Protein 2D3O (pdb70)

Structure (mmCIF, N/CA/C/O backbone):
data_2D3O
#
_entry.id   2D3O
#
_cell.length_a   169.500
_cell.length_b   410.500
_cell.length_c   695.200
_cell.angle_alpha   90.00
_cell.angle_beta   90.00
_cell.angle_gamma   90.00
#
_symmetry.space_group_name_H-M   'I 2 2 2'
#
loop_
_entity.id
_entity.type
_entity.pdbx_description
1 polymer '23S RIBOSOMAL RNA'
2 polymer '50S RIBOSOMAL PROTEIN L23'
3 polymer '50S RIBOSOMAL PROTEIN L24'
4 polymer '50S RIBOSOMAL PROTEIN L29'
5 polymer 'Trigger Factor'
#
loop_
_atom_site.group_PDB
_atom_site.id
_atom_site.type_symbol
_atom_site.label_atom_id
_atom_site.label_alt_id
_atom_site.label_comp_id
_atom_site.label_asym_id
_atom_site.label_entity_id
_atom_site.label_seq_id
_atom_site.pdbx_PDB_ins_code
_atom_site.Cartn_x
_atom_site.Cartn_y
_atom_site.Cartn_z
_atom_site.occupancy
_atom_site.B_iso_or_equiv
_atom_site.auth_seq_id
_atom_site.auth_comp_id
_atom_site.auth_asym_id
_atom_site.auth_atom_id
_atom_site.pdbx_PDB_model_num
ATOM 60133 N N . SER B 2 2 ? -9.968 176.401 146.891 1.00 59.70 2 SER R N 1
ATOM 60134 C CA . SER B 2 2 ? -9.847 177.526 147.861 1.00 59.70 2 SER R CA 1
ATOM 60135 C C . SER B 2 2 ? -10.172 177.061 149.276 1.00 59.70 2 SER R C 1
ATOM 60136 O O . SER B 2 2 ? -9.394 177.279 150.205 1.00 59.70 2 SER R O 1
ATOM 60139 N N . HIS B 2 3 ? -11.325 176.419 149.433 1.00 67.61 3 HIS R N 1
ATOM 60140 C CA . HIS B 2 3 ? -11.755 175.921 150.734 1.00 67.61 3 HIS R CA 1
ATOM 60141 C C . HIS B 2 3 ? -12.171 174.458 150.645 1.00 67.61 3 HIS R C 1
ATOM 60142 O O . HIS B 2 3 ? -11.847 173.656 151.521 1.00 67.61 3 HIS R O 1
ATOM 60149 N N . TYR B 2 4 ? -12.892 174.116 149.582 1.00 39.23 4 TYR R N 1
ATOM 60150 C CA . TYR B 2 4 ? -13.354 172.748 149.376 1.00 39.23 4 TYR R CA 1
ATOM 60151 C C . TYR B 2 4 ? -12.448 172.009 148.398 1.00 39.23 4 TYR R C 1
ATOM 60152 O O . TYR B 2 4 ? -12.578 170.799 148.211 1.00 39.23 4 TYR R O 1
ATOM 60161 N N . ASP B 2 5 ? -11.530 172.743 147.778 1.00 68.74 5 ASP R N 1
ATOM 60162 C CA . ASP B 2 5 ? -10.601 172.160 146.817 1.00 68.74 5 ASP R CA 1
ATOM 60163 C C . ASP B 2 5 ? -9.497 171.381 147.523 1.00 68.74 5 ASP R C 1
ATOM 60164 O O . ASP B 2 5 ? -9.485 171.277 148.749 1.00 68.74 5 ASP R O 1
ATOM 60169 N N . ILE B 2 6 ? -8.572 170.837 146.738 1.00 52.98 6 ILE R N 1
ATOM 60170 C CA . ILE B 2 6 ? -7.457 170.065 147.275 1.00 52.98 6 ILE R CA 1
ATOM 60171 C C . ILE B 2 6 ? -7.956 168.875 148.091 1.00 52.98 6 ILE R C 1
ATOM 60172 O O . ILE B 2 6 ? -8.134 168.972 149.305 1.00 52.98 6 ILE R O 1
ATOM 60177 N N . LEU B 2 7 ? -8.179 167.754 147.413 1.00 52.77 7 LEU R N 1
ATOM 60178 C CA . LEU B 2 7 ? -8.657 166.541 148.066 1.00 52.77 7 LEU R CA 1
ATOM 60179 C C . LEU B 2 7 ? -8.195 165.290 147.326 1.00 52.77 7 LEU R C 1
ATOM 60180 O O . LEU B 2 7 ? -7.515 165.379 146.303 1.00 52.77 7 LEU R O 1
ATOM 60185 N N . GLN B 2 8 ? -8.569 164.125 147.847 1.00 56.55 8 GLN R N 1
ATOM 60186 C CA . GLN B 2 8 ? -8.191 162.889 147.232 1.00 56.55 8 GLN R CA 1
ATOM 60187 C C . GLN B 2 8 ? -8.955 161.679 147.756 1.00 56.55 8 GLN R C 1
ATOM 60188 O O . GLN B 2 8 ? -9.732 161.054 147.032 1.00 56.55 8 GLN R O 1
ATOM 60194 N N . ALA B 2 9 ? -8.758 161.332 149.024 1.00 59.66 9 ALA R N 1
ATOM 60195 C CA . ALA B 2 9 ? -9.411 160.137 149.558 1.00 59.66 9 ALA R CA 1
ATOM 60196 C C . ALA B 2 9 ? -9.225 160.071 151.073 1.00 59.66 9 ALA R C 1
ATOM 60197 O O . ALA B 2 9 ? -8.211 160.540 151.588 1.00 59.66 9 ALA R O 1
ATOM 60199 N N . PRO B 2 10 ? -10.175 159.500 151.776 1.00 52.61 10 PRO R N 1
ATOM 60200 C CA . PRO B 2 10 ? -10.112 159.397 153.239 1.00 52.61 10 PRO R CA 1
ATOM 60201 C C . PRO B 2 10 ? -9.074 158.398 153.745 1.00 52.61 10 PRO R C 1
ATOM 60202 O O . PRO B 2 10 ? -8.335 157.804 152.960 1.00 52.61 10 PRO R O 1
ATOM 60206 N N . VAL B 2 11 ? -9.029 158.219 155.061 1.00 33.43 11 VAL R N 1
ATOM 60207 C CA . VAL B 2 11 ? -8.088 157.295 155.683 1.00 33.43 11 VAL R CA 1
ATOM 60208 C C . VAL B 2 11 ? -8.817 156.321 156.636 1.00 33.43 11 VAL R C 1
ATOM 60209 O O . VAL B 2 11 ? -9.761 156.671 157.353 1.00 33.43 11 VAL R O 1
ATOM 60213 N N . ILE B 2 12 ? -8.321 155.103 156.608 1.00 55.14 12 ILE R N 1
ATOM 60214 C CA . ILE B 2 12 ? -8.835 154.008 157.423 1.00 55.14 12 ILE R CA 1
ATOM 60215 C C . ILE B 2 12 ? -7.735 152.994 157.549 1.00 55.14 12 ILE R C 1
ATOM 60216 O O . ILE B 2 12 ? -7.504 152.164 156.670 1.00 55.14 12 ILE R O 1
ATOM 60221 N N . SER B 2 13 ? -7.062 153.094 158.673 1.00 49.10 13 SER R N 1
ATOM 60222 C CA . SER B 2 13 ? -6.066 152.157 159.030 1.00 49.10 13 SER R CA 1
ATOM 60223 C C . SER B 2 13 ? -6.514 151.690 160.376 1.00 49.10 13 SER R C 1
ATOM 60224 O O . SER B 2 13 ? -7.700 151.507 160.627 1.00 49.10 13 SER R O 1
ATOM 60227 N N 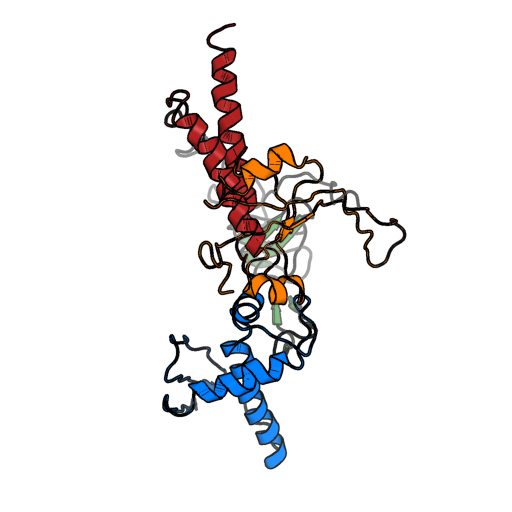. GLU B 2 14 ? -5.563 151.488 161.233 1.00 48.16 14 GLU R N 1
ATOM 60228 C CA . GLU B 2 14 ? -5.822 151.147 162.623 1.00 48.16 14 GLU R CA 1
ATOM 60229 C C . GLU B 2 14 ? -5.067 152.186 163.443 1.00 48.16 14 GLU R C 1
ATOM 60230 O O . GLU B 2 14 ? -5.489 152.576 164.537 1.00 48.16 14 GLU R O 1
ATOM 60236 N N . LYS B 2 15 ? -3.938 152.629 162.907 1.00 58.95 15 LYS R N 1
ATOM 60237 C CA . LYS B 2 15 ? -3.117 153.623 163.624 1.00 58.95 15 LYS R CA 1
ATOM 60238 C C . LYS B 2 15 ? -3.702 155.019 163.439 1.00 58.95 15 LYS R C 1
ATOM 60239 O O . LYS B 2 15 ? -3.661 155.845 164.351 1.00 58.95 15 LYS R O 1
ATOM 60245 N N . ALA B 2 16 ? -4.245 155.276 162.254 1.00 40.09 16 ALA R N 1
ATOM 60246 C CA . ALA B 2 16 ? -4.839 156.571 161.948 1.00 40.09 16 ALA R CA 1
ATOM 60247 C C . ALA B 2 16 ? -6.141 156.758 162.719 1.00 40.09 16 ALA R C 1
ATOM 60248 O O . ALA B 2 16 ? -6.721 157.844 162.725 1.00 40.09 16 ALA R O 1
ATOM 60250 N N . TYR B 2 17 ? -6.594 155.691 163.369 1.00 53.70 17 TYR R N 1
ATOM 60251 C CA . TYR B 2 17 ? -7.826 155.729 164.146 1.00 53.70 17 TYR R CA 1
ATOM 60252 C C . TYR B 2 17 ? -7.520 155.806 165.638 1.00 53.70 17 TYR R C 1
ATOM 60253 O O . TYR B 2 17 ? -8.142 156.577 166.370 1.00 53.70 17 TYR R O 1
ATOM 60262 N N . SER B 2 18 ? -6.559 155.002 166.081 1.00 56.99 18 SER R N 1
ATOM 60263 C CA . SER B 2 18 ? -6.166 154.974 167.484 1.00 56.99 18 SER R CA 1
ATOM 60264 C C . SER B 2 18 ? -5.663 156.340 167.939 1.00 56.99 18 SER R C 1
ATOM 60265 O O . SER B 2 18 ? -5.691 156.658 169.128 1.00 56.99 18 SER R O 1
ATOM 60268 N N . ALA B 2 19 ? -5.203 157.142 166.984 1.00 59.79 19 ALA R N 1
ATOM 60269 C CA . ALA B 2 19 ? -4.694 158.475 167.283 1.00 59.79 19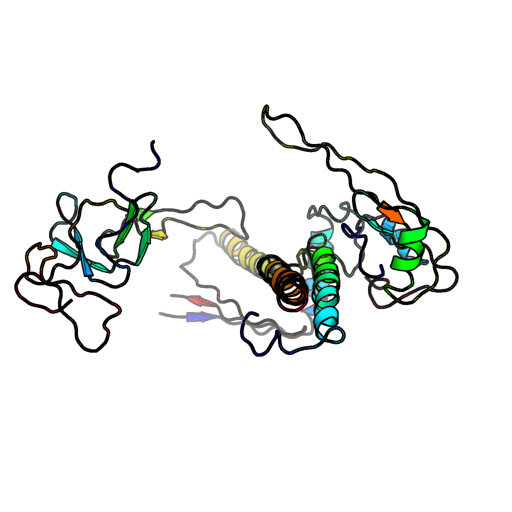 ALA R CA 1
ATOM 60270 C C . ALA B 2 19 ? -5.775 159.525 167.053 1.00 59.79 19 ALA R C 1
ATOM 60271 O O . ALA B 2 19 ? -5.668 160.654 167.531 1.00 59.79 19 ALA R O 1
ATOM 60273 N N . MET B 2 20 ? -6.815 159.145 166.319 1.00 41.00 20 MET R N 1
ATOM 60274 C CA . MET B 2 20 ? -7.918 160.051 166.026 1.00 41.00 20 MET R CA 1
ATOM 60275 C C . MET B 2 20 ? -8.792 160.242 167.262 1.00 41.00 20 MET R C 1
ATOM 60276 O O . MET B 2 20 ? -9.627 161.146 167.312 1.00 41.00 20 MET R O 1
ATOM 60281 N N . GLU B 2 21 ? -8.590 159.387 168.260 1.00 48.40 21 GLU R N 1
ATOM 60282 C CA . GLU B 2 21 ? -9.358 159.454 169.498 1.00 48.40 21 GLU R CA 1
ATOM 60283 C C . GLU B 2 21 ? -8.964 160.662 170.342 1.00 48.40 21 GLU R C 1
ATOM 60284 O O . GLU B 2 21 ? -9.723 161.098 171.208 1.00 48.40 21 GLU R O 1
ATOM 60290 N N . ARG B 2 22 ? -7.775 161.199 170.088 1.00 54.26 22 ARG R N 1
ATOM 60291 C CA . ARG B 2 22 ? -7.288 162.355 170.831 1.00 54.26 22 ARG R CA 1
ATOM 60292 C C . ARG B 2 22 ? -7.364 163.629 169.997 1.00 54.26 22 ARG R C 1
ATOM 60293 O O . ARG B 2 22 ? -7.249 164.735 170.526 1.00 54.26 22 ARG R O 1
ATOM 60301 N N . GLY B 2 23 ? -7.558 163.468 168.692 1.00 43.01 23 GLY R N 1
ATOM 60302 C CA . GLY B 2 23 ? -7.648 164.618 167.811 1.00 43.01 23 GLY R CA 1
ATOM 60303 C C . GLY B 2 23 ? -6.561 164.643 166.755 1.00 43.01 23 GLY R C 1
ATOM 60304 O O . GLY B 2 23 ? -5.811 165.614 166.649 1.00 43.01 23 GLY R O 1
ATOM 60305 N N . VAL B 2 24 ? -6.475 163.574 165.970 1.00 29.19 24 VAL R N 1
ATOM 60306 C CA . VAL B 2 24 ? -5.473 163.477 164.915 1.00 29.19 24 VAL R CA 1
ATOM 60307 C C . VAL B 2 24 ? -6.113 163.023 163.607 1.00 29.19 24 VAL R C 1
ATOM 60308 O O . VAL B 2 24 ? -6.219 161.826 163.339 1.00 29.19 24 VAL R O 1
ATOM 60312 N N . TYR B 2 25 ? -6.538 163.987 162.795 1.00 44.36 25 TYR R N 1
ATOM 60313 C CA . TYR B 2 25 ? -7.168 163.686 161.516 1.00 44.36 25 TYR R CA 1
ATOM 60314 C C . TYR B 2 25 ? -6.136 163.593 160.398 1.00 44.36 25 TYR R C 1
ATOM 60315 O O . TYR B 2 25 ? -4.994 164.025 160.556 1.00 44.36 25 TYR R O 1
ATOM 60324 N N . SER B 2 26 ? -6.548 163.027 159.268 1.00 38.40 26 SER R N 1
ATOM 60325 C CA . SER B 2 26 ? -5.663 162.877 158.119 1.00 38.40 26 SER R CA 1
ATOM 60326 C C . SER B 2 26 ? -6.464 162.659 156.839 1.00 38.40 26 SER R C 1
ATOM 60327 O O . SER B 2 26 ? -7.140 161.642 156.683 1.00 38.40 26 SER R O 1
ATOM 60330 N N . PHE B 2 27 ? -6.388 163.624 155.929 1.00 50.81 27 PHE R N 1
ATOM 60331 C CA . PHE B 2 27 ? -7.099 163.544 154.658 1.00 50.81 27 PHE R CA 1
ATOM 60332 C C . PHE B 2 27 ? -6.144 163.754 153.487 1.00 50.81 27 PHE R C 1
ATOM 60333 O O . PHE B 2 27 ? -5.428 164.754 153.431 1.00 50.81 27 PHE R O 1
ATOM 60341 N N . TRP B 2 28 ? -6.138 162.805 152.557 1.00 26.55 28 TRP R N 1
ATOM 60342 C CA . TRP B 2 28 ? -5.275 162.881 151.384 1.00 26.55 28 TRP R CA 1
ATOM 60343 C C . TRP B 2 28 ? -5.626 164.103 150.541 1.00 26.55 28 TRP R C 1
ATOM 60344 O O . TRP B 2 28 ? -6.692 164.695 150.707 1.00 26.55 28 TRP R O 1
ATOM 60355 N N . VAL B 2 29 ? -4.725 164.477 149.637 1.00 22.24 29 VAL R N 1
ATOM 60356 C CA . VAL B 2 29 ? -4.949 165.630 148.772 1.00 22.24 29 VAL R CA 1
ATOM 60357 C C . VAL B 2 29 ? -4.529 165.355 147.331 1.00 22.24 29 VAL R C 1
ATOM 60358 O O . VAL B 2 29 ? -4.015 164.282 147.016 1.00 22.24 29 VAL R O 1
ATOM 60362 N N . SER B 2 30 ? -4.753 166.334 146.461 1.00 39.15 30 SER R N 1
ATOM 60363 C CA . SER B 2 30 ? -4.411 166.208 145.049 1.00 39.15 30 SER R CA 1
ATOM 60364 C C . SER B 2 30 ? -2.912 166.006 144.838 1.00 39.15 30 SER R C 1
ATOM 60365 O O . SER B 2 30 ? -2.099 166.396 145.676 1.00 39.15 30 SER R O 1
ATOM 60368 N N . PRO B 2 31 ? -2.532 165.386 143.709 1.00 64.86 31 PRO R N 1
ATOM 60369 C CA . PRO B 2 31 ? -1.132 165.120 143.362 1.00 64.86 31 PRO R CA 1
ATOM 60370 C C . PRO B 2 31 ? -0.263 166.376 143.371 1.00 64.86 31 PRO R C 1
ATOM 60371 O O . PRO B 2 31 ? 0.964 166.292 143.325 1.00 64.86 31 PRO R O 1
ATOM 60375 N N . LYS B 2 32 ? -0.908 167.538 143.427 1.00 46.66 32 LYS R N 1
ATOM 60376 C CA . LYS B 2 32 ? -0.197 168.811 143.444 1.00 46.66 32 LYS R CA 1
ATOM 60377 C C . LYS B 2 32 ? -0.828 169.772 144.446 1.00 46.66 32 LYS R C 1
ATOM 60378 O O . LYS B 2 32 ? -1.969 170.202 144.272 1.00 46.66 32 LYS R O 1
ATOM 60384 N N . ALA B 2 33 ? -0.080 170.106 145.493 1.00 37.59 33 ALA R N 1
ATOM 60385 C CA . ALA B 2 33 ? -0.567 171.017 146.523 1.00 37.59 33 ALA R CA 1
ATOM 60386 C C . ALA B 2 33 ? 0.554 171.425 147.472 1.00 37.59 33 ALA R C 1
ATOM 60387 O O . ALA B 2 33 ? 1.504 170.672 147.689 1.00 37.59 33 ALA R O 1
ATOM 60389 N N . THR B 2 34 ? 0.436 172.623 148.035 1.00 37.99 34 THR R N 1
ATOM 60390 C CA . THR B 2 34 ? 1.432 173.140 148.966 1.00 37.99 34 THR R CA 1
ATOM 60391 C C . THR B 2 34 ? 0.954 172.969 150.404 1.00 37.99 34 THR R C 1
ATOM 60392 O O . THR B 2 34 ? 0.013 172.221 150.667 1.00 37.99 34 THR R O 1
ATOM 60396 N N . LYS B 2 35 ? 1.604 173.666 151.332 1.00 43.11 35 LYS R N 1
ATOM 60397 C CA . LYS B 2 35 ? 1.240 173.586 152.742 1.00 43.11 35 LYS R CA 1
ATOM 60398 C C . LYS B 2 35 ? 0.521 174.850 153.204 1.00 43.11 35 LYS R C 1
ATOM 60399 O O . LYS B 2 35 ? -0.249 174.821 154.164 1.00 43.11 35 LYS R O 1
ATOM 60405 N N . THR B 2 36 ? 0.777 175.956 152.514 1.00 47.01 36 THR R N 1
ATOM 60406 C CA . THR B 2 36 ? 0.158 177.232 152.854 1.00 47.01 36 THR R CA 1
ATOM 60407 C C . THR B 2 36 ? -1.246 177.341 152.266 1.00 47.01 36 THR R C 1
ATOM 60408 O O . THR B 2 36 ? -2.145 177.911 152.886 1.00 47.01 36 THR R O 1
ATOM 60412 N N . GLU B 2 37 ? -1.429 176.792 151.070 1.00 54.03 37 GLU R N 1
ATOM 60413 C CA . GLU B 2 37 ? -2.723 176.833 150.397 1.00 54.03 37 GLU R CA 1
ATOM 60414 C C . GLU B 2 37 ? -3.714 175.848 151.010 1.00 54.03 37 GLU R C 1
ATOM 60415 O O . GLU B 2 37 ? -4.908 176.132 151.099 1.00 54.03 37 GLU R O 1
ATOM 60421 N N . ILE B 2 38 ? -3.212 174.691 151.430 1.00 41.12 38 ILE R N 1
ATOM 60422 C CA . ILE B 2 38 ? -4.056 173.664 152.030 1.00 41.12 38 ILE R CA 1
ATOM 60423 C C . ILE B 2 38 ? -4.426 174.020 153.467 1.00 41.12 38 ILE R C 1
ATOM 60424 O O . ILE B 2 38 ? -5.492 173.645 153.955 1.00 41.12 38 ILE R O 1
ATOM 60429 N N . LYS B 2 39 ? -3.537 174.746 154.138 1.00 51.21 39 LYS R N 1
ATOM 60430 C CA . LYS B 2 39 ? -3.762 175.151 155.521 1.00 51.21 39 LYS R CA 1
ATOM 60431 C C . LYS B 2 39 ? -5.072 175.918 155.673 1.00 51.21 39 LYS R C 1
ATOM 60432 O O . LYS B 2 39 ? -5.779 175.763 156.668 1.00 51.21 39 LYS R O 1
ATOM 60438 N N . ASP B 2 40 ? -5.391 176.743 154.681 1.00 43.59 40 ASP R N 1
ATOM 60439 C CA . ASP B 2 40 ? -6.615 177.535 154.708 1.00 43.59 40 ASP R CA 1
ATOM 60440 C C . ASP B 2 40 ? -7.739 176.850 153.937 1.00 43.59 40 ASP R C 1
ATOM 60441 O O . ASP B 2 40 ? -8.751 177.472 153.613 1.00 43.59 40 ASP R O 1
ATOM 60446 N N . ALA B 2 41 ? -7.555 175.566 153.646 1.00 47.31 41 ALA R N 1
ATOM 60447 C CA . ALA B 2 41 ? -8.552 174.797 152.912 1.00 47.31 41 ALA R CA 1
ATOM 60448 C C . ALA B 2 41 ? -9.118 173.676 153.777 1.00 47.31 41 ALA R C 1
ATOM 60449 O O . ALA B 2 41 ? -10.030 172.960 153.363 1.00 47.31 41 ALA R O 1
ATOM 60451 N N . ILE B 2 42 ? -8.571 173.530 154.979 1.00 49.44 42 ILE R N 1
ATOM 60452 C CA . ILE B 2 42 ? -9.020 172.498 155.907 1.00 49.44 42 ILE R CA 1
ATOM 60453 C C . ILE B 2 42 ? -9.711 173.136 157.108 1.00 49.44 42 ILE R C 1
ATOM 60454 O O . ILE B 2 42 ? -10.581 172.529 157.733 1.00 49.44 42 ILE R O 1
ATOM 60459 N N . GLN B 2 43 ? -9.317 174.367 157.420 1.00 33.39 43 GLN R N 1
ATOM 60460 C CA . GLN B 2 43 ? -9.890 175.098 158.543 1.00 33.39 43 GLN R CA 1
ATOM 60461 C C . GLN B 2 43 ? -11.196 175.771 158.135 1.00 33.39 43 GLN R C 1
ATOM 60462 O O . GLN B 2 43 ? -12.157 175.803 158.905 1.00 33.39 43 GLN R O 1
ATOM 60468 N N . GLN B 2 44 ? -11.223 176.307 156.919 1.00 50.90 44 GLN R N 1
ATOM 60469 C CA . GLN B 2 44 ? -12.407 176.981 156.400 1.00 50.90 44 GLN R CA 1
ATOM 60470 C C . GLN B 2 44 ? -13.352 175.986 155.737 1.00 50.90 44 GLN R C 1
ATOM 60471 O O . GLN B 2 44 ? -14.420 176.359 155.250 1.00 50.90 44 GLN R O 1
ATOM 60477 N N . ALA B 2 45 ? -12.953 174.719 155.722 1.00 41.44 45 ALA R N 1
ATOM 60478 C CA . ALA B 2 45 ? -13.762 173.667 155.119 1.00 41.44 45 ALA R CA 1
ATOM 60479 C C . ALA B 2 45 ? -14.691 173.046 156.155 1.00 41.44 45 ALA R C 1
ATOM 60480 O O . ALA B 2 45 ? -15.842 172.726 155.859 1.00 41.44 45 ALA R O 1
ATOM 60482 N N . PHE B 2 46 ? -14.184 172.879 157.372 1.00 34.19 46 PHE R N 1
ATOM 60483 C CA . PHE B 2 46 ? -14.966 172.296 158.455 1.00 34.19 46 PHE R CA 1
ATOM 60484 C C . PHE B 2 46 ? -15.341 173.354 159.487 1.00 34.19 46 PHE R C 1
ATOM 60485 O O . PHE B 2 46 ? -16.495 173.440 159.908 1.00 34.19 46 PHE R O 1
ATOM 60493 N N . GLY B 2 47 ? -14.361 174.156 159.891 1.00 42.30 47 GLY R N 1
ATOM 60494 C CA . GLY B 2 47 ? -14.617 175.198 160.868 1.00 42.30 47 GLY R CA 1
ATOM 60495 C C . GLY B 2 47 ? -13.829 175.013 162.150 1.00 42.30 47 GLY R C 1
ATOM 60496 O O . GLY B 2 47 ? -14.404 174.948 163.237 1.00 42.30 47 GLY R O 1
ATOM 60497 N N . VAL B 2 48 ? -12.509 174.930 162.025 1.00 44.97 48 VAL R N 1
ATOM 60498 C CA . VAL B 2 48 ? -11.640 174.753 163.182 1.00 44.97 48 VAL R CA 1
ATOM 60499 C C . VAL B 2 48 ? -10.188 175.038 162.810 1.00 44.97 48 VAL R C 1
ATOM 60500 O O . VAL B 2 48 ? -9.742 174.708 161.711 1.00 44.97 48 VAL R O 1
ATOM 60504 N N . ARG B 2 49 ? -9.456 175.655 163.732 1.00 55.34 49 ARG R N 1
ATOM 60505 C CA . ARG B 2 49 ? -8.056 175.988 163.501 1.00 55.34 49 ARG R CA 1
ATOM 60506 C C . ARG B 2 49 ? -7.172 174.748 163.566 1.00 55.34 49 ARG R C 1
ATOM 60507 O O . ARG B 2 49 ? -7.403 173.849 164.375 1.00 55.34 49 ARG R O 1
ATOM 60515 N N . VAL B 2 50 ? -6.158 174.709 162.707 1.00 26.57 50 VAL R N 1
ATOM 60516 C CA . VAL B 2 50 ? -5.229 173.586 162.662 1.00 26.57 50 VAL R CA 1
ATOM 60517 C C . VAL B 2 50 ? -3.801 174.091 162.842 1.00 26.57 50 VAL R C 1
ATOM 60518 O O . VAL B 2 50 ? -3.480 175.218 162.465 1.00 26.57 50 VAL R O 1
ATOM 60522 N N . ILE B 2 51 ? -2.947 173.253 163.423 1.00 46.23 51 ILE R N 1
ATOM 60523 C CA . ILE B 2 51 ? -1.555 173.617 163.656 1.00 46.23 51 ILE R CA 1
ATOM 60524 C C . ILE B 2 51 ? -0.618 172.898 162.691 1.00 46.23 51 ILE R C 1
ATOM 60525 O O . ILE B 2 51 ? 0.126 173.535 161.944 1.00 46.23 51 ILE R O 1
ATOM 60530 N N . GLY B 2 52 ? -0.658 171.570 162.712 1.00 44.68 52 GLY R N 1
ATOM 60531 C CA . GLY B 2 52 ? 0.202 170.794 161.838 1.00 44.68 52 GLY R CA 1
ATOM 60532 C C . GLY B 2 52 ? -0.478 170.315 160.571 1.00 44.68 52 GLY R C 1
ATOM 60533 O O . GLY B 2 52 ? -1.673 170.019 160.568 1.00 44.68 52 GLY R O 1
ATOM 60534 N N . ILE B 2 53 ? 0.291 170.240 159.489 1.00 54.86 53 ILE R N 1
ATOM 60535 C CA . ILE B 2 53 ? -0.224 169.788 158.203 1.00 54.86 53 ILE R CA 1
ATOM 60536 C C . ILE B 2 53 ? 0.937 169.575 157.235 1.00 54.86 53 ILE R C 1
ATOM 60537 O O . ILE B 2 53 ? 1.778 170.455 157.052 1.00 54.86 53 ILE R O 1
ATOM 60542 N N . SER B 2 54 ? 0.978 168.397 156.622 1.00 48.84 54 SER R N 1
ATOM 60543 C CA . SER B 2 54 ? 2.037 168.065 155.677 1.00 48.84 54 SER R CA 1
ATOM 60544 C C . SER B 2 54 ? 1.469 167.546 154.361 1.00 48.84 54 SER R C 1
ATOM 60545 O O . SER B 2 54 ? 0.352 167.031 154.315 1.00 48.84 54 SER R O 1
ATOM 60548 N N . THR B 2 55 ? 2.249 167.684 153.293 1.00 62.04 55 THR R N 1
ATOM 60549 C CA . THR B 2 55 ? 1.827 167.228 151.974 1.00 62.04 55 THR R CA 1
ATOM 60550 C C . THR B 2 55 ? 3.020 166.990 151.052 1.00 62.04 55 THR R C 1
ATOM 60551 O O . THR B 2 55 ? 3.865 167.866 150.868 1.00 62.04 55 THR R O 1
ATOM 60555 N N . MET B 2 56 ? 3.082 165.792 150.481 1.00 65.74 56 MET R N 1
ATOM 60556 C CA . MET B 2 56 ? 4.160 165.423 149.573 1.00 65.74 56 MET R CA 1
ATOM 60557 C C . MET B 2 56 ? 3.742 164.259 148.683 1.00 65.74 56 MET R C 1
ATOM 60558 O O . MET B 2 56 ? 2.821 163.513 149.015 1.00 65.74 56 MET R O 1
ATOM 60563 N N . ASN B 2 57 ? 4.419 164.113 147.548 1.00 42.87 57 ASN R N 1
ATOM 60564 C CA . ASN B 2 57 ? 4.116 163.043 146.604 1.00 42.87 57 ASN R CA 1
ATOM 60565 C C . ASN B 2 57 ? 4.081 161.678 147.285 1.00 42.87 57 ASN R C 1
ATOM 60566 O O . ASN B 2 57 ? 4.920 161.374 148.132 1.00 42.87 57 ASN R O 1
ATOM 60571 N N . VAL B 2 58 ? 3.100 160.862 146.911 1.00 68.20 58 VAL R N 1
ATOM 60572 C CA . VAL B 2 58 ? 2.955 159.528 147.481 1.00 68.20 58 VAL R CA 1
ATOM 60573 C C . VAL B 2 58 ? 2.566 158.519 146.403 1.00 68.20 58 VAL R C 1
ATOM 60574 O O . VAL B 2 58 ? 1.383 158.296 146.142 1.00 68.20 58 VAL R O 1
ATOM 60578 N N . PRO B 2 59 ? 3.567 157.898 145.757 1.00 45.86 59 PRO R N 1
ATOM 60579 C CA . PRO B 2 59 ? 3.339 156.907 144.702 1.00 45.86 59 PRO R CA 1
ATOM 60580 C C . PRO B 2 59 ? 2.89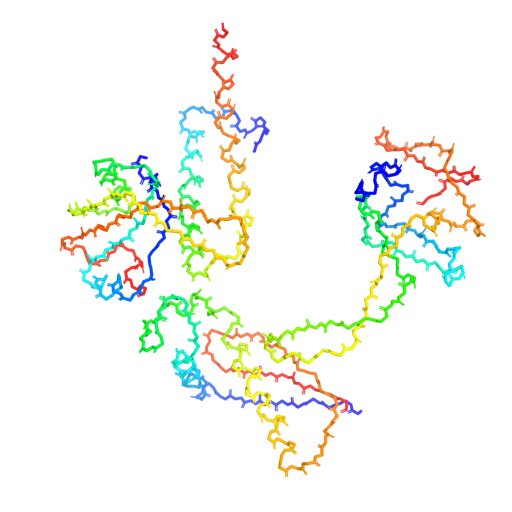1 155.559 145.261 1.00 45.86 59 PRO R C 1
ATOM 60581 O O . PRO B 2 59 ? 2.813 155.376 146.476 1.00 45.86 59 PRO R O 1
ATOM 60585 N N . GLY B 2 60 ? 2.599 154.619 144.368 1.00 34.51 60 GLY R N 1
ATOM 60586 C CA . GLY B 2 60 ? 2.166 153.304 144.801 1.00 34.51 60 GLY R CA 1
ATOM 60587 C C . GLY B 2 60 ? 1.958 152.330 143.658 1.00 34.51 60 GLY R C 1
ATOM 60588 O O . GLY B 2 60 ? 0.831 152.125 143.206 1.00 34.51 60 GLY R O 1
ATOM 60589 N N . LYS B 2 61 ? 3.045 151.726 143.187 1.00 22.24 61 LYS R N 1
ATOM 60590 C CA . LYS B 2 61 ? 2.969 150.765 142.094 1.00 22.24 61 LYS R CA 1
ATOM 60591 C C . LYS B 2 61 ? 2.210 149.523 142.547 1.00 22.24 61 LYS R C 1
ATOM 60592 O O . LYS B 2 61 ? 2.565 148.900 143.548 1.00 22.24 61 LYS R O 1
ATOM 60598 N N . ARG B 2 62 ? 1.165 149.169 141.807 1.00 76.01 62 ARG R N 1
ATOM 60599 C CA . ARG B 2 62 ? 0.356 148.003 142.137 1.00 76.01 62 ARG R CA 1
ATOM 60600 C C . ARG B 2 62 ? -0.343 147.448 140.900 1.00 76.01 62 ARG R C 1
ATOM 60601 O O . ARG B 2 62 ? -0.780 148.200 140.028 1.00 76.01 62 ARG R O 1
ATOM 60609 N N . LYS B 2 63 ? -0.443 146.124 140.835 1.00 46.36 63 LYS R N 1
ATOM 60610 C CA . LYS B 2 63 ? -1.088 145.450 139.714 1.00 46.36 63 LYS R CA 1
ATOM 60611 C C . LYS B 2 63 ? -1.355 143.987 140.056 1.00 46.36 63 LYS R C 1
ATOM 60612 O O . LYS B 2 63 ? -1.222 143.583 141.215 1.00 46.36 63 LYS R O 1
ATOM 60618 N N . ARG B 2 64 ? -1.730 143.198 139.043 1.00 56.94 64 ARG R N 1
ATOM 60619 C CA . ARG B 2 64 ? -2.107 141.781 139.206 1.00 56.94 64 ARG R CA 1
ATOM 60620 C C . ARG B 2 64 ? -1.279 140.821 138.387 1.00 56.94 64 ARG R C 1
ATOM 60621 O O . ARG B 2 64 ? -0.287 140.280 138.878 1.00 56.94 64 ARG R O 1
ATOM 60629 N N . VAL B 2 65 ? -1.702 140.606 137.150 1.00 46.38 65 VAL R N 1
ATOM 60630 C CA . VAL B 2 65 ? -0.991 139.709 136.236 1.00 46.38 65 VAL R CA 1
ATOM 60631 C C . VAL B 2 65 ? -0.912 140.394 134.910 1.00 46.38 65 VAL R C 1
ATOM 60632 O O . VAL B 2 65 ? -1.775 141.214 134.573 1.00 46.38 65 VAL R O 1
ATOM 60636 N N . GLY B 2 66 ? 0.108 140.098 134.123 1.00 55.89 66 GLY R N 1
ATOM 60637 C CA . GLY B 2 66 ? 0.190 140.716 132.816 1.00 55.89 66 GLY R CA 1
ATOM 60638 C C . GLY B 2 66 ? 1.560 141.321 132.546 1.00 55.89 66 GLY R C 1
ATOM 60639 O O . GLY B 2 66 ? 2.360 141.548 133.454 1.00 55.89 66 GLY R O 1
ATOM 60640 N N . ARG B 2 67 ? 1.831 141.555 131.266 1.00 69.78 67 ARG R N 1
ATOM 60641 C CA . ARG B 2 67 ? 3.112 142.107 130.840 1.00 69.78 67 ARG R CA 1
ATOM 60642 C C . ARG B 2 67 ? 2.969 143.578 130.466 1.00 69.78 67 ARG R C 1
ATOM 60643 O O . ARG B 2 67 ? 3.779 144.120 129.714 1.00 69.78 67 ARG R O 1
ATOM 60651 N N . PHE B 2 68 ? 1.932 144.216 131.029 1.00 34.34 68 PHE R N 1
ATOM 60652 C CA . PHE B 2 68 ? 1.642 145.625 130.757 1.00 34.34 68 PHE R CA 1
ATOM 60653 C C . PHE B 2 68 ? 2.163 146.523 131.866 1.00 34.34 68 PHE R C 1
ATOM 60654 O O . PHE B 2 68 ? 1.532 147.503 132.258 1.00 34.34 68 PHE R O 1
ATOM 60662 N N . ILE B 2 69 ? 3.327 146.190 132.380 1.00 32.91 69 ILE R N 1
ATOM 60663 C CA . ILE B 2 69 ? 3.976 146.936 133.478 1.00 32.91 69 ILE R CA 1
ATOM 60664 C C . ILE B 2 69 ? 3.067 147.152 134.683 1.00 32.91 69 ILE R C 1
ATOM 60665 O O . ILE B 2 69 ? 2.264 146.305 135.066 1.00 32.91 69 ILE R O 1
ATOM 60670 N N . GLY B 2 70 ? 3.278 148.323 135.236 1.00 39.25 70 GLY R N 1
ATOM 60671 C CA . GLY B 2 70 ? 2.582 148.833 136.394 1.00 39.25 70 GLY R CA 1
ATOM 60672 C C . GLY B 2 70 ? 2.602 150.347 136.412 1.00 39.25 70 GLY R C 1
ATOM 60673 O O . GLY B 2 70 ? 3.585 150.998 136.063 1.00 39.25 70 GLY R O 1
ATOM 60674 N N . GLN B 2 71 ? 1.464 150.874 136.825 1.00 56.57 71 GLN R N 1
ATOM 60675 C CA . GLN B 2 71 ? 1.259 152.316 136.927 1.00 56.57 71 GLN R CA 1
ATOM 60676 C C . GLN B 2 71 ? 1.681 152.853 138.291 1.00 56.57 71 GLN R C 1
ATOM 60677 O O . GLN B 2 71 ? 1.606 152.147 139.296 1.00 56.57 71 GLN R O 1
ATOM 60683 N N . ARG B 2 72 ? 2.126 154.105 138.317 1.00 84.90 72 ARG R N 1
ATOM 60684 C CA . ARG B 2 72 ? 2.560 154.735 139.557 1.00 84.90 72 ARG R CA 1
ATOM 60685 C C . ARG B 2 72 ? 1.629 155.880 139.943 1.00 84.90 72 ARG R C 1
ATOM 60686 O O . ARG B 2 72 ? 1.786 157.007 139.472 1.00 84.90 72 ARG R O 1
ATOM 60694 N N . ASN B 2 73 ? 0.659 155.581 140.801 1.00 44.74 73 ASN R N 1
ATOM 60695 C CA . ASN B 2 73 ? -0.302 156.580 141.256 1.00 44.74 73 ASN R CA 1
ATOM 60696 C C . ASN B 2 73 ? 0.261 157.394 142.416 1.00 44.74 73 ASN R C 1
ATOM 60697 O O . ASN B 2 73 ? 0.622 156.842 143.455 1.00 44.74 73 ASN R O 1
ATOM 60702 N N . ASP B 2 74 ? 0.330 158.708 142.233 1.00 50.33 74 ASP R N 1
ATOM 60703 C CA . ASP B 2 74 ? 0.847 159.601 143.263 1.00 50.33 74 ASP R CA 1
ATOM 60704 C C . ASP B 2 74 ? -0.281 160.415 143.890 1.00 50.33 74 ASP R C 1
ATOM 60705 O O . ASP B 2 74 ? -0.932 161.212 143.215 1.00 50.33 74 ASP R O 1
ATOM 60710 N N . ARG B 2 75 ? -0.504 160.210 145.184 1.00 62.47 75 ARG R N 1
ATOM 60711 C CA . ARG B 2 75 ? -1.554 160.922 145.902 1.00 62.47 75 ARG R CA 1
ATOM 60712 C C . ARG B 2 75 ? -1.038 161.442 147.239 1.00 62.47 75 ARG R C 1
ATOM 60713 O O . ARG B 2 75 ? -0.912 160.684 148.201 1.00 62.47 75 ARG R O 1
ATOM 60721 N N . LYS B 2 76 ? -0.738 162.736 147.295 1.00 50.01 76 LYS R N 1
ATOM 60722 C CA . LYS B 2 76 ? -0.236 163.355 148.517 1.00 50.01 76 LYS R CA 1
ATOM 60723 C C . LYS B 2 76 ? -1.196 163.119 149.678 1.00 50.01 76 LYS R C 1
ATOM 60724 O O . LYS B 2 76 ? -2.399 162.952 149.477 1.00 50.01 76 LYS R O 1
ATOM 60730 N N . LYS B 2 77 ? -0.659 163.106 150.894 1.00 23.12 77 LYS R N 1
ATOM 60731 C CA . LYS B 2 77 ? -1.469 162.893 152.086 1.00 23.12 77 LYS R CA 1
ATOM 60732 C C . LYS B 2 77 ? -1.212 163.988 153.116 1.00 23.12 77 LYS R C 1
ATOM 60733 O O . LYS B 2 77 ? -0.072 164.407 153.318 1.00 23.12 77 LYS R O 1
ATOM 60739 N N . ALA B 2 78 ? -2.277 164.449 153.763 1.00 44.31 78 ALA R N 1
ATOM 60740 C CA . ALA B 2 78 ? -2.163 165.500 154.767 1.00 44.31 78 ALA R CA 1
ATOM 60741 C C . ALA B 2 78 ? -2.708 165.048 156.117 1.00 44.31 78 ALA R C 1
ATOM 60742 O O . ALA B 2 78 ? -3.851 164.603 156.218 1.00 44.31 78 ALA R O 1
ATOM 60744 N N . ILE B 2 79 ? -1.883 165.167 157.152 1.00 22.24 79 ILE R N 1
ATOM 60745 C CA . ILE B 2 79 ? -2.286 164.776 158.497 1.00 22.24 79 ILE R CA 1
ATOM 60746 C C . ILE B 2 79 ? -2.373 166.001 159.402 1.00 22.24 79 ILE R C 1
ATOM 60747 O O . ILE B 2 79 ? -1.384 166.404 160.015 1.00 22.24 79 ILE R O 1
ATOM 60752 N N . VAL B 2 80 ? -3.561 166.590 159.477 1.00 41.00 80 VAL R N 1
ATOM 60753 C CA . VAL B 2 80 ? -3.780 167.768 160.305 1.00 41.00 80 VAL R CA 1
ATOM 60754 C C . VAL B 2 80 ? -3.850 167.385 161.780 1.00 41.00 80 VAL R C 1
ATOM 60755 O O . VAL B 2 80 ? -3.808 166.204 162.125 1.00 41.00 80 VAL R O 1
ATOM 60759 N N . ARG B 2 81 ? -3.957 168.388 162.644 1.00 51.99 81 ARG R N 1
ATOM 60760 C CA . ARG B 2 81 ? -4.033 168.156 164.080 1.00 51.99 81 ARG R CA 1
ATOM 60761 C C . ARG B 2 81 ? -4.682 169.339 164.790 1.00 51.99 81 ARG R C 1
ATOM 60762 O O . ARG B 2 81 ? -4.476 170.492 164.411 1.00 51.99 81 ARG R O 1
ATOM 60770 N N . LEU B 2 82 ? -5.469 169.044 165.820 1.00 51.60 82 LEU R N 1
ATOM 60771 C CA . LEU B 2 82 ? -6.150 170.080 166.588 1.00 51.60 82 LEU R CA 1
ATOM 60772 C C . LEU B 2 82 ? -5.499 170.246 167.957 1.00 51.60 82 LEU R C 1
ATOM 60773 O O . LEU B 2 82 ? -4.856 169.327 168.464 1.00 51.60 82 LEU R O 1
ATOM 60778 N N . ALA B 2 83 ? -5.670 171.422 168.551 1.00 63.53 83 ALA R N 1
ATOM 60779 C CA . ALA B 2 83 ? -5.098 171.710 169.861 1.00 63.53 83 ALA R CA 1
ATOM 60780 C C . ALA B 2 83 ? -6.067 171.339 170.979 1.00 63.53 83 ALA R C 1
ATOM 60781 O O . ALA B 2 83 ? -5.780 170.466 171.798 1.00 63.53 83 ALA R O 1
ATOM 60783 N N . GLU B 2 84 ? -7.215 172.008 171.008 1.00 72.33 84 GLU R N 1
ATOM 60784 C CA . GLU B 2 84 ? -8.225 171.750 172.028 1.00 72.33 84 GLU R CA 1
ATOM 60785 C C . GLU B 2 84 ? -9.431 171.031 171.435 1.00 72.33 84 GLU R C 1
ATOM 60786 O O . GLU B 2 84 ? -10.177 170.358 172.147 1.00 72.33 84 GLU R O 1
ATOM 60792 N N . GLY B 2 85 ? -9.618 171.179 170.127 1.00 44.85 85 GLY R N 1
ATOM 60793 C CA . GLY B 2 85 ? -10.737 170.535 169.464 1.00 44.85 85 GLY R CA 1
ATOM 60794 C C . GLY B 2 85 ? -10.598 169.026 169.435 1.00 44.85 85 GLY R C 1
ATOM 60795 O O . GLY B 2 85 ? -9.706 168.489 168.779 1.00 44.85 85 GLY R O 1
ATOM 60796 N N . GLN B 2 86 ? -11.483 168.340 170.150 1.00 73.22 86 GLN R N 1
ATOM 60797 C CA . GLN B 2 86 ? -11.459 166.883 170.204 1.00 73.22 86 GLN R CA 1
ATOM 60798 C C . GLN B 2 86 ? -12.344 166.300 169.108 1.00 73.22 86 GLN R C 1
ATOM 60799 O O . GLN B 2 86 ? -12.083 165.210 168.598 1.00 73.22 86 GLN R O 1
ATOM 60805 N N . SER B 2 87 ? -13.391 167.036 168.751 1.00 57.29 87 SER R N 1
ATOM 60806 C CA . SER B 2 87 ? -14.319 166.604 167.714 1.00 57.29 87 SER R CA 1
ATOM 60807 C C . SER B 2 87 ? -14.739 167.792 166.857 1.00 57.29 87 SER R C 1
ATOM 60808 O O . SER B 2 87 ? -14.663 168.941 167.294 1.00 57.29 87 SER R O 1
ATOM 60811 N N . ILE B 2 88 ? -15.184 167.511 165.637 1.00 50.91 88 ILE R N 1
ATOM 60812 C CA . ILE B 2 88 ? -15.613 168.559 164.721 1.00 50.91 88 ILE R CA 1
ATOM 60813 C C . ILE B 2 88 ? -17.095 168.439 164.380 1.00 50.91 88 ILE R C 1
ATOM 60814 O O . ILE B 2 88 ? -17.830 169.426 164.449 1.00 50.91 88 ILE R O 1
ATOM 60819 N N . GLU B 2 89 ? -17.528 167.227 164.017 1.00 59.11 89 GLU R N 1
ATOM 60820 C CA . GLU B 2 89 ? -18.922 166.980 163.637 1.00 59.11 89 GLU R CA 1
ATOM 60821 C C . GLU B 2 89 ? -19.424 165.597 164.073 1.00 59.11 89 GLU R C 1
ATOM 60822 O O . GLU B 2 89 ? -20.205 165.471 165.021 1.00 59.11 89 GLU R O 1
ATOM 60828 N N . ALA B 2 90 ? -18.974 164.564 163.376 1.00 61.71 90 ALA R N 1
ATOM 60829 C CA . ALA B 2 90 ? -19.397 163.207 163.705 1.00 61.71 90 ALA R CA 1
ATOM 60830 C C . ALA B 2 90 ? -18.346 162.230 163.187 1.00 61.71 90 ALA R C 1
ATOM 60831 O O . ALA B 2 90 ? -18.391 161.038 163.491 1.00 61.71 90 ALA R O 1
ATOM 60833 N N . LEU B 2 91 ? -17.402 162.743 162.404 1.00 56.40 91 LEU R N 1
ATOM 60834 C CA . LEU B 2 91 ? -16.340 161.916 161.842 1.00 56.40 91 LEU R CA 1
ATOM 60835 C C . LEU B 2 91 ? -15.368 161.466 162.927 1.00 56.40 91 LEU R C 1
ATOM 60836 O O . LEU B 2 91 ? -14.564 160.558 162.715 1.00 56.40 91 LEU R O 1
ATOM 60841 N N . ALA B 2 92 ? -15.448 162.106 164.090 1.00 63.88 92 ALA R N 1
ATOM 60842 C CA . ALA B 2 92 ? -14.577 161.771 165.210 1.00 63.88 92 ALA R CA 1
ATOM 60843 C C . ALA B 2 92 ? -15.171 160.632 166.031 1.00 63.88 92 ALA R C 1
ATOM 60844 O O . ALA B 2 92 ? -14.444 159.862 166.659 1.00 63.88 92 ALA R O 1
ATOM 60846 N N . GLY B 2 93 ? -16.496 160.531 166.019 1.00 42.06 93 GLY R N 1
ATOM 60847 C CA . GLY B 2 93 ? -17.165 159.482 166.767 1.00 42.06 93 GLY R CA 1
ATOM 60848 C C . GLY B 2 93 ? -17.327 158.206 165.965 1.00 42.06 93 GLY R C 1
ATOM 60849 O O . GLY B 2 93 ? -18.052 157.297 166.370 1.00 42.06 93 GLY R O 1
ATOM 60850 N N . GLN B 2 94 ? -16.651 158.137 164.823 1.00 91.07 94 GLN R N 1
ATOM 60851 C CA . GLN B 2 94 ? -16.722 156.963 163.961 1.00 91.07 94 GLN R CA 1
ATOM 60852 C C . GLN B 2 94 ? -15.938 155.801 164.560 1.00 91.07 94 GLN R C 1
ATOM 60853 O O . GLN B 2 94 ? -15.366 155.981 165.655 1.00 91.07 94 GLN R O 1
ATOM 60859 N N . PRO C 3 4 ? -12.424 140.747 114.157 1.00 37.72 4 PRO S N 1
ATOM 60860 C CA . PRO C 3 4 ? -13.737 140.288 113.654 1.00 37.72 4 PRO S CA 1
ATOM 60861 C C . PRO C 3 4 ? -14.510 141.421 112.986 1.00 37.72 4 PRO S C 1
ATOM 60862 O O . PRO C 3 4 ? -15.689 141.276 112.664 1.00 37.72 4 PRO S O 1
ATOM 60866 N N . SER C 3 5 ? -13.835 142.549 112.783 1.00 58.49 5 SER S N 1
ATOM 60867 C CA . SER C 3 5 ? -14.444 143.716 112.153 1.00 58.49 5 SER S CA 1
ATOM 60868 C C . SER C 3 5 ? -15.634 144.234 112.954 1.00 58.49 5 SER S C 1
ATOM 60869 O O . SER C 3 5 ? -16.356 145.123 112.503 1.00 58.49 5 SER S O 1
ATOM 60872 N N . ALA C 3 6 ? -15.832 143.673 114.143 1.00 48.40 6 ALA S N 1
ATOM 60873 C CA . ALA C 3 6 ? -16.933 144.073 115.012 1.00 48.40 6 ALA S CA 1
ATOM 60874 C C . ALA C 3 6 ? -18.272 143.937 114.293 1.00 48.40 6 ALA S C 1
ATOM 60875 O O . ALA C 3 6 ? -19.211 144.687 114.563 1.00 48.40 6 ALA S O 1
ATOM 60877 N N . GLY C 3 7 ? -18.351 142.977 113.378 1.00 45.50 7 GLY S N 1
ATOM 60878 C CA . GLY C 3 7 ? -19.579 142.762 112.635 1.00 45.50 7 GLY S CA 1
ATOM 60879 C C . GLY C 3 7 ? -19.975 143.969 111.808 1.00 45.50 7 GLY S C 1
ATOM 60880 O O . GLY C 3 7 ? -21.151 144.327 111.740 1.00 45.50 7 GLY S O 1
ATOM 60881 N N . SER C 3 8 ? -18.989 144.599 111.177 1.00 57.94 8 SER S N 1
ATOM 60882 C CA . SER C 3 8 ? -19.236 145.775 110.350 1.00 57.94 8 SER S CA 1
ATOM 60883 C C . SER C 3 8 ? -19.649 145.379 108.937 1.00 57.94 8 SER S C 1
ATOM 60884 O O . SER C 3 8 ? -19.595 146.193 108.014 1.00 57.94 8 SER S O 1
ATOM 60887 N N . HIS C 3 9 ? -20.061 144.126 108.774 1.00 49.51 9 HIS S N 1
ATOM 60888 C CA . HIS C 3 9 ? -20.516 143.623 107.472 1.00 49.51 9 HIS S CA 1
ATOM 60889 C C . HIS C 3 9 ? -21.685 144.439 106.953 1.00 49.51 9 HIS S C 1
ATOM 60890 O O . HIS C 3 9 ? -21.662 144.930 105.839 1.00 49.51 9 HIS S O 1
ATOM 60897 N N . HIS C 3 10 ? -22.715 144.574 107.750 1.00 26.93 10 HIS S N 1
ATOM 60898 C CA . HIS C 3 10 ? -23.880 145.286 107.248 1.00 26.93 10 HIS S CA 1
ATOM 60899 C C . HIS C 3 10 ? -23.879 146.796 107.488 1.00 26.93 10 HIS S C 1
ATOM 60900 O O . HIS C 3 10 ? -23.497 147.558 106.588 1.00 26.93 10 HIS S O 1
ATOM 60907 N N . ASN C 3 11 ? -24.280 147.245 108.664 1.00 29.51 11 ASN S N 1
ATOM 60908 C CA . ASN C 3 11 ? -24.394 148.674 108.866 1.00 29.51 11 ASN S CA 1
ATOM 60909 C C . ASN C 3 11 ? -24.775 148.934 110.306 1.00 29.51 11 ASN S C 1
ATOM 60910 O O . ASN C 3 11 ? -24.961 147.980 111.071 1.00 29.51 11 ASN S O 1
ATOM 60915 N N . ASP C 3 12 ? -24.911 150.168 110.731 1.00 66.32 12 ASP S N 1
ATOM 60916 C CA . ASP C 3 12 ? -25.167 150.376 112.127 1.00 66.32 12 ASP S CA 1
ATOM 60917 C C . ASP C 3 12 ? -26.634 150.431 112.518 1.00 66.32 12 ASP S C 1
ATOM 60918 O O . ASP C 3 12 ? -26.963 150.633 113.680 1.00 66.32 12 ASP S O 1
ATOM 60923 N N . LYS C 3 13 ? -27.541 150.248 111.549 1.00 45.09 13 LYS S N 1
ATOM 60924 C CA . LYS C 3 13 ? -28.976 150.337 111.847 1.00 45.09 13 LYS S CA 1
ATOM 60925 C C . LYS C 3 13 ? -29.657 148.982 112.033 1.00 45.09 13 LYS S C 1
ATOM 60926 O O . LYS C 3 13 ? -29.026 147.937 111.907 1.00 45.09 13 LYS S O 1
ATOM 60932 N N . LEU C 3 14 ? -30.949 149.009 112.343 1.00 51.71 14 LEU S N 1
ATOM 60933 C CA . LEU C 3 14 ? -31.723 147.786 112.518 1.00 51.71 14 LEU S CA 1
ATOM 60934 C C . LEU C 3 14 ? -33.074 147.902 111.821 1.00 51.71 14 LEU S C 1
ATOM 60935 O O . LEU C 3 14 ? -33.767 148.910 111.956 1.00 51.71 14 LEU S O 1
ATOM 60940 N N . HIS C 3 15 ? -33.442 146.865 111.077 1.00 35.21 15 HIS S N 1
ATOM 60941 C CA . HIS C 3 15 ? -34.708 146.851 110.356 1.00 35.21 15 HIS S CA 1
ATOM 60942 C C . HIS C 3 15 ? -35.850 146.371 111.245 1.00 35.21 15 HIS S C 1
ATOM 60943 O O . HIS C 3 15 ? -36.939 146.061 110.760 1.00 35.21 15 HIS S O 1
ATOM 60950 N N . PHE C 3 16 ? -35.596 146.314 112.549 1.00 32.02 16 PHE S N 1
ATOM 60951 C CA . PHE C 3 16 ? -36.604 145.874 113.506 1.00 32.02 16 PHE S CA 1
ATOM 60952 C C . PHE C 3 16 ? -36.594 146.730 114.767 1.00 32.02 16 PHE S C 1
ATOM 60953 O O . PHE C 3 16 ? -35.756 147.619 114.919 1.00 32.02 16 PHE S O 1
ATOM 60961 N N . LYS C 3 17 ? -37.532 146.456 115.668 1.00 58.11 17 LYS S N 1
ATOM 60962 C CA . LYS C 3 17 ? -37.635 147.197 116.919 1.00 58.11 17 LYS S CA 1
ATOM 60963 C C . LYS C 3 17 ? -37.534 146.249 118.109 1.00 58.11 17 LYS S C 1
ATOM 60964 O O . LYS C 3 17 ? -37.056 145.122 117.977 1.00 58.11 17 LYS S O 1
ATOM 60970 N N . LYS C 3 18 ? -37.987 146.710 119.270 1.00 44.44 18 LYS S N 1
ATOM 60971 C CA . LYS C 3 18 ? -37.947 145.902 120.482 1.00 44.44 18 LYS S CA 1
ATOM 60972 C C . LYS C 3 18 ? -39.346 145.690 121.050 1.00 44.44 18 LYS S C 1
ATOM 60973 O O . LYS C 3 18 ? -39.505 145.321 122.214 1.00 44.44 18 LYS S O 1
ATOM 60979 N N . GLY C 3 19 ? -40.358 145.923 120.220 1.00 39.41 19 GLY S N 1
ATOM 60980 C CA . GLY C 3 19 ? -41.730 145.752 120.661 1.00 39.41 19 GLY S CA 1
ATOM 60981 C C . G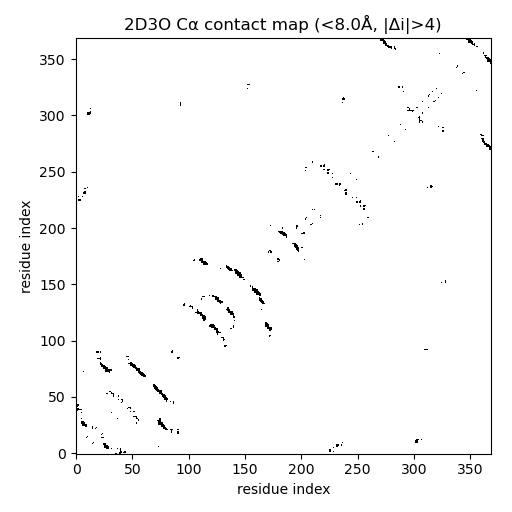LY C 3 19 ? -42.632 145.193 119.577 1.00 39.41 19 GLY S C 1
ATOM 60982 O O . GLY C 3 19 ? -43.849 145.126 119.747 1.00 39.41 19 GLY S O 1
ATOM 60983 N N . ASP C 3 20 ? -42.034 144.790 118.460 1.00 61.08 20 ASP S N 1
ATOM 60984 C CA . ASP C 3 20 ? -42.791 144.233 117.345 1.00 61.08 20 ASP S CA 1
ATOM 60985 C C . ASP C 3 20 ? -42.696 142.712 117.322 1.00 61.08 20 ASP S C 1
ATOM 60986 O O . ASP C 3 20 ? -41.807 142.126 117.940 1.00 61.08 20 ASP S O 1
ATOM 60991 N N . THR C 3 21 ? -43.618 142.078 116.604 1.00 41.48 21 THR S N 1
ATOM 60992 C CA . THR C 3 21 ? -43.642 140.624 116.497 1.00 41.48 21 THR S CA 1
ATOM 60993 C C . THR C 3 21 ? -42.735 140.148 115.367 1.00 41.48 21 THR S C 1
ATOM 60994 O O . THR C 3 21 ? -42.901 140.549 114.215 1.00 41.48 21 THR S O 1
ATOM 60998 N N . VAL C 3 22 ? -41.777 139.290 115.705 1.00 46.24 22 VAL S N 1
ATOM 60999 C CA . VAL C 3 22 ? -40.842 138.758 114.722 1.00 46.24 22 VAL S CA 1
ATOM 61000 C C . VAL C 3 22 ? -40.743 137.240 114.831 1.00 46.24 22 VAL S C 1
ATOM 61001 O O . VAL C 3 22 ? -40.527 136.699 115.916 1.00 46.24 22 VAL S O 1
ATOM 61005 N N . ILE C 3 23 ? -40.901 136.558 113.701 1.00 43.51 23 ILE S N 1
ATOM 61006 C CA . ILE C 3 23 ? -40.828 135.102 113.666 1.00 43.51 23 ILE S CA 1
ATOM 61007 C C . ILE C 3 23 ? -39.406 134.610 113.419 1.00 43.51 23 ILE S C 1
ATOM 61008 O O . ILE C 3 23 ? -38.465 135.402 113.374 1.00 43.51 23 ILE S O 1
ATOM 61013 N N . VAL C 3 24 ? -39.256 133.298 113.260 1.00 45.72 24 VAL S N 1
ATOM 61014 C CA . VAL C 3 24 ? -37.947 132.702 113.020 1.00 45.72 24 VAL S CA 1
ATOM 61015 C C . VAL C 3 24 ? -38.011 131.656 111.911 1.00 45.72 24 VAL S C 1
ATOM 61016 O O . VAL C 3 24 ? -38.921 130.827 111.877 1.00 45.72 24 VAL S O 1
ATOM 61020 N N . LEU C 3 25 ? -37.039 131.703 111.005 1.00 38.08 25 LEU S N 1
ATOM 61021 C CA . LEU C 3 25 ? -36.977 130.761 109.893 1.00 38.08 25 LEU S CA 1
ATOM 61022 C C . LEU C 3 25 ? -35.536 130.396 109.553 1.00 38.08 25 LEU S C 1
ATOM 61023 O O . LEU C 3 25 ? -34.605 130.794 110.254 1.00 38.08 25 LEU S O 1
ATOM 61028 N N . SER C 3 26 ? -35.361 129.638 108.474 1.00 37.32 26 SER S N 1
ATOM 61029 C CA . SER C 3 26 ? -34.039 129.209 108.029 1.00 37.32 26 SER S CA 1
ATOM 61030 C C . SER C 3 26 ? -33.213 128.654 109.186 1.00 37.32 26 SER S C 1
ATOM 61031 O O . SER C 3 26 ? -31.990 128.793 109.212 1.00 37.32 26 SER S O 1
ATOM 61034 N N . GLY C 3 27 ? -33.891 128.025 110.141 1.00 52.63 27 GLY S N 1
ATOM 61035 C CA . GLY C 3 27 ? -33.206 127.459 111.288 1.00 52.63 27 GLY S CA 1
ATOM 61036 C C . GLY C 3 27 ? -34.075 126.473 112.043 1.00 52.63 27 GLY S C 1
ATOM 61037 O O . GLY C 3 27 ? -34.853 125.733 111.442 1.00 52.63 27 GLY S O 1
ATOM 61038 N N . LYS C 3 28 ? -33.944 126.464 113.366 1.00 22.24 28 LYS S N 1
ATOM 61039 C CA . LYS C 3 28 ? -34.724 125.563 114.206 1.00 22.24 28 LYS S CA 1
ATOM 61040 C C . LYS C 3 28 ? -36.076 126.197 114.526 1.00 22.24 28 LYS S C 1
ATOM 61041 O O . LYS C 3 28 ? -36.189 127.419 114.617 1.00 22.24 28 LYS S O 1
ATOM 61047 N N . HIS C 3 29 ? -37.096 125.360 114.693 1.00 73.05 29 HIS S N 1
ATOM 61048 C CA . HIS C 3 29 ? -38.443 125.836 114.991 1.00 73.05 29 HIS S CA 1
ATOM 61049 C C . HIS C 3 29 ? -38.946 126.774 113.898 1.00 73.05 29 HIS S C 1
ATOM 61050 O O . HIS C 3 29 ? -38.758 127.989 113.973 1.00 73.05 29 HIS S O 1
ATOM 61057 N N . LYS C 3 30 ? -39.587 126.202 112.884 1.00 70.47 30 LYS S N 1
ATOM 61058 C CA . LYS C 3 30 ? -40.119 126.982 111.773 1.00 70.47 30 LYS S CA 1
ATOM 61059 C C . LYS C 3 30 ? -41.524 127.485 112.086 1.00 70.47 30 LYS S C 1
ATOM 61060 O O . LYS C 3 30 ? -42.359 126.741 112.600 1.00 70.47 30 LYS S O 1
ATOM 61066 N N . GLY C 3 31 ? -41.778 128.751 111.771 1.00 54.84 31 GLY S N 1
ATOM 61067 C CA . GLY C 3 31 ? -43.084 129.329 112.027 1.00 54.84 31 GLY S CA 1
ATOM 61068 C C . GLY C 3 31 ? -43.287 129.676 113.489 1.00 54.84 31 GLY S C 1
ATOM 61069 O O . GLY C 3 31 ? -44.420 129.796 113.956 1.00 54.84 31 GLY S O 1
ATOM 61070 N N . GLN C 3 32 ? -42.184 129.838 114.213 1.00 37.37 32 GLN S N 1
ATOM 61071 C CA . GLN C 3 32 ? -42.237 130.173 115.630 1.00 37.37 32 GLN S CA 1
ATOM 61072 C C . GLN C 3 32 ? -42.261 131.686 115.826 1.00 37.37 32 GLN S C 1
ATOM 61073 O O . GLN C 3 32 ? -41.244 132.359 115.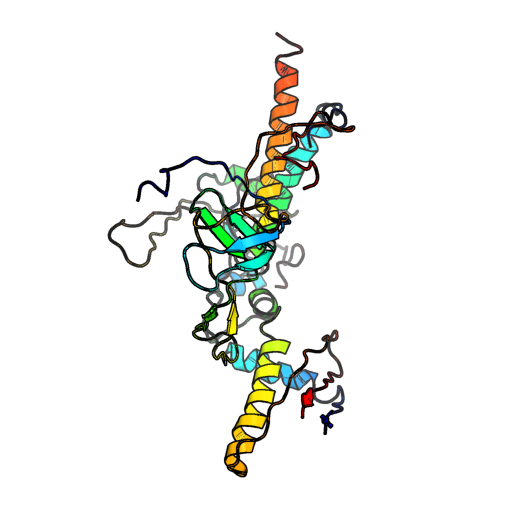656 1.00 37.37 32 GLN S O 1
ATOM 61079 N N . THR C 3 33 ? -43.427 132.212 116.186 1.00 58.83 33 THR S N 1
ATOM 61080 C CA . THR C 3 33 ? -43.588 133.645 116.404 1.00 58.83 33 THR S CA 1
ATOM 61081 C C . THR C 3 33 ? -43.225 134.034 117.833 1.00 58.83 33 THR S C 1
ATOM 61082 O O . THR C 3 33 ? -43.269 133.205 118.743 1.00 58.83 33 THR S O 1
ATOM 61086 N N . GLY C 3 34 ? -42.867 135.300 118.022 1.00 51.87 34 GLY S N 1
ATOM 61087 C CA . GLY C 3 34 ? -42.501 135.778 119.343 1.00 51.87 34 GLY S CA 1
ATOM 61088 C C . GLY C 3 34 ? -42.284 137.278 119.372 1.00 51.87 34 GLY S C 1
ATOM 61089 O O . GLY C 3 34 ? -42.473 137.960 118.365 1.00 51.87 34 GLY S O 1
ATOM 61090 N N . LYS C 3 35 ? -41.885 137.794 120.531 1.00 43.42 35 LYS S N 1
ATOM 61091 C CA . LYS C 3 35 ? -41.641 139.223 120.690 1.00 43.42 35 LYS S CA 1
ATOM 61092 C C . LYS C 3 35 ? -40.178 139.486 121.027 1.00 43.42 35 LYS S C 1
ATOM 61093 O O . LYS C 3 35 ? -39.596 138.811 121.876 1.00 43.42 35 LYS S O 1
ATOM 61099 N N . VAL C 3 36 ? -39.589 140.472 120.358 1.00 37.33 36 VAL S N 1
ATOM 61100 C CA . VAL C 3 36 ? -38.194 140.827 120.587 1.00 37.33 36 VAL S CA 1
ATOM 61101 C C . VAL C 3 36 ? -38.045 141.648 121.863 1.00 37.33 36 VAL S C 1
ATOM 61102 O O . VAL C 3 36 ? -38.805 142.587 122.101 1.00 37.33 36 VAL S O 1
ATOM 61106 N N . LEU C 3 37 ? -37.061 141.287 122.681 1.00 44.03 37 LEU S N 1
ATOM 61107 C CA . LEU C 3 37 ? -36.807 141.987 123.933 1.00 44.03 37 LEU S CA 1
ATOM 61108 C C . LEU C 3 37 ? -35.553 142.847 123.817 1.00 44.03 37 LEU S C 1
ATOM 61109 O O . LEU C 3 37 ? -35.635 144.055 123.592 1.00 44.03 37 LEU S O 1
ATOM 61114 N N . LEU C 3 38 ? -34.393 142.216 123.970 1.00 40.93 38 LEU S N 1
ATOM 61115 C CA . LEU C 3 38 ? -33.119 142.919 123.877 1.00 40.93 38 LEU S CA 1
ATOM 61116 C C . LEU C 3 38 ? -32.493 142.703 122.504 1.00 40.93 38 LEU S C 1
ATOM 61117 O O . LEU C 3 38 ? -32.522 141.596 121.967 1.00 40.93 38 LEU S O 1
ATOM 61122 N N . ALA C 3 39 ? -31.930 143.767 121.940 1.00 43.38 39 ALA S N 1
ATOM 61123 C CA . ALA C 3 39 ? -31.298 143.693 120.629 1.00 43.38 39 ALA S CA 1
ATOM 61124 C C . ALA C 3 39 ? -30.430 144.919 120.373 1.00 43.38 39 ALA S C 1
ATOM 61125 O O . ALA C 3 39 ? -30.744 146.020 120.826 1.00 43.38 39 ALA S O 1
ATOM 61127 N N . LEU C 3 40 ? -29.336 144.721 119.645 1.00 44.15 40 LEU S N 1
ATOM 61128 C CA . LEU C 3 40 ? -28.419 145.808 119.328 1.00 44.15 40 LEU S CA 1
ATOM 61129 C C . LEU C 3 40 ? -27.836 145.673 117.923 1.00 44.15 40 LEU S C 1
ATOM 61130 O O . LEU C 3 40 ? -27.684 144.566 117.406 1.00 44.15 40 LEU S O 1
ATOM 61135 N N . PRO C 3 41 ? -27.512 146.807 117.282 1.00 58.25 41 PRO S N 1
ATOM 61136 C CA . PRO C 3 41 ? -26.944 146.820 115.932 1.00 58.25 41 PRO S CA 1
ATOM 61137 C C . PRO C 3 41 ? -25.453 146.489 115.911 1.00 58.25 41 PRO S C 1
ATOM 61138 O O . PRO C 3 41 ? -24.908 146.102 114.877 1.00 58.25 41 PRO S O 1
ATOM 61142 N N . ARG C 3 42 ? -24.800 146.647 117.058 1.00 38.42 42 ARG S N 1
ATOM 61143 C CA . ARG C 3 42 ? -23.373 146.369 117.175 1.00 38.42 42 ARG S CA 1
ATOM 61144 C C . ARG C 3 42 ? -23.063 144.912 116.850 1.00 38.42 42 ARG S C 1
ATOM 61145 O O . ARG C 3 42 ? -22.796 144.566 115.699 1.00 38.42 42 ARG S O 1
ATOM 61153 N N . ASP C 3 43 ? -23.099 144.060 117.870 1.00 59.45 43 ASP S N 1
ATOM 61154 C CA . ASP C 3 43 ? -22.822 142.640 117.694 1.00 59.45 43 ASP S CA 1
ATOM 61155 C C . ASP C 3 43 ? -23.981 141.945 116.988 1.00 59.45 43 ASP S C 1
ATOM 61156 O O . ASP C 3 43 ? -23.941 140.738 116.748 1.00 59.45 43 ASP S O 1
ATOM 61161 N N . GLN C 3 44 ? -25.012 142.718 116.660 1.00 31.45 44 GLN S N 1
ATOM 61162 C CA . GLN C 3 44 ? -26.190 142.190 115.981 1.00 31.45 44 GLN S CA 1
ATOM 61163 C C . GLN C 3 44 ? -26.755 140.984 116.724 1.00 31.45 44 GLN S C 1
ATOM 61164 O O . GLN C 3 44 ? -26.576 139.840 116.303 1.00 31.45 44 GLN S O 1
ATOM 61170 N N . LYS C 3 45 ? -27.435 141.248 117.835 1.00 36.12 45 LYS S N 1
ATOM 61171 C CA . LYS C 3 45 ? -28.030 140.191 118.642 1.00 36.12 45 LYS S CA 1
ATOM 61172 C C . LYS C 3 45 ? -29.534 140.405 118.776 1.00 36.12 45 LYS S C 1
ATOM 61173 O O . LYS C 3 45 ? -29.998 141.537 118.912 1.00 36.12 45 LYS S O 1
ATOM 61179 N N . VAL C 3 46 ? -30.290 139.313 118.734 1.00 45.07 46 VAL S N 1
ATOM 61180 C CA . VAL C 3 46 ? -31.741 139.383 118.849 1.00 45.07 46 VAL S CA 1
ATOM 61181 C C . VAL C 3 46 ? -32.251 138.405 119.902 1.00 45.07 46 VAL S C 1
ATOM 61182 O O . VAL C 3 46 ? -31.889 137.228 119.897 1.00 45.07 46 VAL S O 1
ATOM 61186 N N . VAL C 3 47 ? -33.094 138.900 120.803 1.00 22.24 47 VAL S N 1
ATOM 61187 C CA . VAL C 3 47 ? -33.656 138.074 121.863 1.00 22.24 47 VAL S CA 1
ATOM 61188 C C . VAL C 3 47 ? -35.163 137.916 121.685 1.00 22.24 47 VAL S C 1
ATOM 61189 O O . VAL C 3 47 ? -35.942 138.767 122.115 1.00 22.24 47 VAL S O 1
ATOM 61193 N N . VAL C 3 48 ? -35.566 136.822 121.046 1.00 38.62 48 VAL S N 1
ATOM 61194 C CA . VAL C 3 48 ? -36.978 136.547 120.809 1.00 38.62 48 VAL S CA 1
ATOM 61195 C C . VAL C 3 48 ? -37.508 135.551 121.835 1.00 38.62 48 VAL S C 1
ATOM 61196 O O . VAL C 3 48 ? -36.826 134.589 122.190 1.00 38.62 48 VAL S O 1
ATOM 61200 N N . GLU C 3 49 ? -38.729 135.786 122.306 1.00 45.05 49 GLU S N 1
ATOM 61201 C CA . GLU C 3 49 ? -39.351 134.910 123.292 1.00 45.05 49 GLU S CA 1
ATOM 61202 C C . GLU C 3 49 ? -39.682 133.549 122.690 1.00 45.05 49 GLU S C 1
ATOM 61203 O O . GLU C 3 49 ? -40.126 132.640 123.392 1.00 45.05 49 GLU S O 1
ATOM 61209 N N . GLY C 3 50 ? -39.463 133.414 121.385 1.00 60.07 50 GLY S N 1
ATOM 61210 C CA . GLY C 3 50 ? -39.745 132.159 120.714 1.00 60.07 50 GLY S CA 1
ATOM 61211 C C . GLY C 3 50 ? -38.674 131.115 120.962 1.00 60.07 50 GLY S C 1
ATOM 61212 O O . GLY C 3 50 ? -38.965 130.018 121.440 1.00 60.07 50 GLY S O 1
ATOM 61213 N N . VAL C 3 51 ? -37.432 131.456 120.637 1.00 50.89 51 VAL S N 1
ATOM 61214 C CA . VAL C 3 51 ? -36.311 130.543 120.825 1.00 50.89 51 VAL S CA 1
ATOM 61215 C C . VAL C 3 51 ? -35.863 130.524 122.283 1.00 50.89 51 VAL S C 1
ATOM 61216 O O . VAL C 3 51 ? -35.242 131.473 122.764 1.00 50.89 51 VAL S O 1
ATOM 61220 N N . ASN C 3 52 ? -36.181 129.439 122.981 1.00 38.84 52 ASN S N 1
ATOM 61221 C CA . ASN C 3 52 ? -35.812 129.293 124.384 1.00 38.84 52 ASN S CA 1
ATOM 61222 C C . ASN C 3 52 ? -34.752 128.209 124.545 1.00 38.84 52 ASN S C 1
ATOM 61223 O O . ASN C 3 52 ? -34.932 127.080 124.090 1.00 38.84 52 ASN S O 1
ATOM 61228 N N . VAL C 3 53 ? -33.647 128.560 125.196 1.00 47.56 53 VAL S N 1
ATOM 61229 C CA . VAL C 3 53 ? -32.556 127.619 125.417 1.00 47.56 53 VAL S CA 1
ATOM 61230 C C . VAL C 3 53 ? -32.248 127.481 126.904 1.00 47.56 53 VAL S C 1
ATOM 61231 O O . VAL C 3 53 ? -31.834 128.441 127.553 1.00 47.56 53 VAL S O 1
ATOM 61235 N N . ILE C 3 54 ? -32.451 126.280 127.436 1.00 41.39 54 ILE S N 1
ATOM 61236 C CA . ILE C 3 54 ? -32.193 126.012 128.846 1.00 41.39 54 ILE S CA 1
ATOM 61237 C C . ILE C 3 54 ? -30.703 126.141 129.148 1.00 41.39 54 ILE S C 1
ATOM 61238 O O . ILE C 3 54 ? -29.887 125.383 128.624 1.00 41.39 54 ILE S O 1
ATOM 61243 N N . THR C 3 55 ? -30.357 127.104 129.995 1.00 50.81 55 THR S N 1
ATOM 61244 C CA . THR C 3 55 ? -28.966 127.334 130.367 1.00 50.81 55 THR S CA 1
ATOM 61245 C C . THR C 3 55 ? -28.779 127.269 131.879 1.00 50.81 55 THR S C 1
ATOM 61246 O O . THR C 3 55 ? -29.746 127.334 132.637 1.00 50.81 55 THR S O 1
ATOM 61250 N N . LYS C 3 56 ? -27.528 127.142 132.308 1.00 67.36 56 LYS S N 1
ATOM 61251 C CA . LYS C 3 56 ? -27.207 127.067 133.728 1.00 67.36 56 LYS S CA 1
ATOM 61252 C C . LYS C 3 56 ? -26.133 128.083 134.102 1.00 67.36 56 LYS S C 1
ATOM 61253 O O . LYS C 3 56 ? -25.106 128.192 133.430 1.00 67.36 56 LYS S O 1
ATOM 61259 N N . ASN C 3 57 ? -26.377 128.825 135.176 1.00 68.87 57 ASN S N 1
ATOM 61260 C CA . ASN C 3 57 ? -25.436 129.835 135.643 1.00 68.87 57 ASN S CA 1
ATOM 61261 C C . ASN C 3 57 ? -24.525 129.262 136.725 1.00 68.87 57 ASN S C 1
ATOM 61262 O O . ASN C 3 57 ? -24.939 128.408 137.509 1.00 68.87 57 ASN S O 1
ATOM 61267 N N . VAL C 3 58 ? -23.285 129.738 136.761 1.00 46.10 58 VAL S N 1
ATOM 61268 C CA . VAL C 3 58 ? -22.314 129.273 137.744 1.00 46.10 58 VAL S CA 1
ATOM 61269 C C . VAL C 3 58 ? -21.834 130.419 138.629 1.00 46.10 58 VAL S C 1
ATOM 61270 O O . VAL C 3 58 ? -21.350 131.437 138.134 1.00 46.10 58 VAL S O 1
ATOM 61274 N N . LYS C 3 59 ? -21.971 130.244 139.939 1.00 70.26 59 LYS S N 1
ATOM 61275 C CA . LYS C 3 59 ? -21.551 131.257 140.900 1.00 70.26 59 LYS S CA 1
ATOM 61276 C C . LYS C 3 59 ? -20.643 130.648 141.965 1.00 70.26 59 LYS S C 1
ATOM 61277 O O . LYS C 3 59 ? -21.027 129.703 142.654 1.00 70.26 59 LYS S O 1
ATOM 61283 N N . PRO C 3 60 ? -19.421 131.186 142.110 1.00 61.05 60 PRO S N 1
ATOM 61284 C CA . PRO C 3 60 ? -18.449 130.700 143.093 1.00 61.05 60 PRO S CA 1
ATOM 61285 C C . PRO C 3 60 ? -19.033 130.594 144.500 1.00 61.05 60 PRO S C 1
ATOM 61286 O O . PRO C 3 60 ? -19.346 129.501 144.971 1.00 61.05 60 PRO S O 1
ATOM 61290 N N . SER C 3 61 ? -19.177 131.737 145.163 1.00 58.09 61 SER S N 1
ATOM 61291 C CA . SER C 3 61 ? -19.723 131.776 146.515 1.00 58.09 61 SER S CA 1
ATOM 61292 C C . SER C 3 61 ? -20.450 133.092 146.772 1.00 58.09 61 SER S C 1
ATOM 61293 O O . SER C 3 61 ? -19.824 134.112 147.059 1.00 58.09 61 SER S O 1
ATOM 61296 N N . MET C 3 62 ? -21.775 133.060 146.667 1.00 69.14 62 MET S N 1
ATOM 61297 C CA . MET C 3 62 ? -22.592 134.247 146.888 1.00 69.14 62 MET S CA 1
ATOM 61298 C C . MET C 3 62 ? -23.732 133.948 147.855 1.00 69.14 62 MET S C 1
ATOM 61299 O O . MET C 3 62 ? -24.904 133.968 147.476 1.00 69.14 62 MET S O 1
ATOM 61304 N N . THR C 3 63 ? -23.380 133.672 149.108 1.00 63.78 63 THR S N 1
ATOM 61305 C CA . THR C 3 63 ? -24.366 133.364 150.138 1.00 63.78 63 THR S CA 1
ATOM 61306 C C . THR C 3 63 ? -25.253 132.201 149.702 1.00 63.78 63 THR S C 1
ATOM 61307 O O . THR C 3 63 ? -26.336 132.405 149.154 1.00 63.78 63 THR S O 1
ATOM 61311 N N . ASN C 3 64 ? -24.783 130.982 149.949 1.00 60.37 64 ASN S N 1
ATOM 61312 C CA . ASN C 3 64 ? -25.526 129.780 149.585 1.00 60.37 64 ASN S CA 1
ATOM 61313 C C . ASN C 3 64 ? -25.851 129.776 148.092 1.00 60.37 64 ASN S C 1
ATOM 61314 O O . ASN C 3 64 ? -26.924 130.217 147.680 1.00 60.37 64 ASN S O 1
ATOM 61319 N N . PRO C 3 65 ? -24.920 129.275 147.263 1.00 52.04 65 PRO S N 1
ATOM 61320 C CA . PRO C 3 65 ? -25.097 129.208 145.809 1.00 52.04 65 PRO S CA 1
ATOM 61321 C C . PRO C 3 65 ? -26.421 128.570 145.391 1.00 52.04 65 PRO S C 1
ATOM 61322 O O . PRO C 3 65 ? -27.435 129.255 145.291 1.00 52.04 65 PRO S O 1
ATOM 61326 N N . GLN C 3 66 ? -26.431 127.257 145.153 1.00 65.99 66 GLN S N 1
ATOM 61327 C CA . GLN C 3 66 ? -27.622 126.487 144.779 1.00 65.99 66 GLN S CA 1
ATOM 61328 C C . GLN C 3 66 ? -28.320 126.974 143.505 1.00 65.99 66 GLN S C 1
ATOM 61329 O O . GLN C 3 66 ? -29.347 127.652 143.577 1.00 65.99 66 GLN S O 1
ATOM 61335 N N . GLY C 3 67 ? -27.770 126.610 142.343 1.00 32.96 67 GLY S N 1
ATOM 61336 C CA . GLY C 3 67 ? -28.333 127.034 141.092 1.00 32.96 67 GLY S CA 1
ATOM 61337 C C . GLY C 3 67 ? -28.176 126.000 139.990 1.00 32.96 67 GLY S C 1
ATOM 61338 O O . GLY C 3 67 ? -27.104 125.827 139.411 1.00 32.96 67 GLY S O 1
ATOM 61339 N N . GLY C 3 68 ? -29.275 125.312 139.699 1.00 56.48 68 GLY S N 1
ATOM 61340 C CA . GLY C 3 68 ? -29.260 124.299 138.660 1.00 56.48 68 GLY S CA 1
ATOM 61341 C C . GLY C 3 68 ? -29.291 124.899 137.268 1.00 56.48 68 GLY S C 1
ATOM 61342 O O . GLY C 3 68 ? -28.488 125.774 136.943 1.00 56.48 68 GLY S O 1
ATOM 61343 N N . GLN C 3 69 ? -30.220 124.427 136.443 1.00 65.92 69 GLN S N 1
ATOM 61344 C CA . GLN C 3 69 ? -30.355 124.920 135.078 1.00 65.92 69 GLN S CA 1
ATOM 61345 C C . GLN C 3 69 ? -31.564 125.840 134.952 1.00 65.92 69 GLN S C 1
ATOM 61346 O O . GLN C 3 69 ? -32.704 125.378 134.889 1.00 65.92 69 GLN S O 1
ATOM 61352 N N . GLU C 3 70 ? -31.307 127.143 134.917 1.00 54.94 70 GLU S N 1
ATOM 61353 C CA . GLU C 3 70 ? -32.371 128.134 134.801 1.00 54.94 70 GLU S CA 1
ATOM 61354 C C . GLU C 3 70 ? -32.921 128.190 133.380 1.00 54.94 70 GLU S C 1
ATOM 61355 O O . GLU C 3 70 ? -32.529 127.401 132.520 1.00 54.94 70 GLU S O 1
ATOM 61361 N N . GLN C 3 71 ? -33.831 129.129 133.141 1.00 60.27 71 GLN S N 1
ATOM 61362 C CA . GLN C 3 71 ? -34.438 129.294 131.826 1.00 60.27 71 GLN S CA 1
ATOM 61363 C C . GLN C 3 71 ? -34.196 130.703 131.294 1.00 60.27 71 GLN S C 1
ATOM 61364 O O . GLN C 3 71 ? -34.771 131.672 131.791 1.00 60.27 71 GLN S O 1
ATOM 61370 N N . ARG C 3 72 ? -33.342 130.808 130.281 1.00 45.59 72 ARG S N 1
ATOM 61371 C CA . ARG C 3 72 ? -33.022 132.097 129.679 1.00 45.59 72 ARG S CA 1
ATOM 61372 C C . ARG C 3 72 ? -33.216 132.058 128.168 1.00 45.59 72 ARG S C 1
ATOM 61373 O O . ARG C 3 72 ? -33.645 131.047 127.612 1.00 45.59 72 ARG S O 1
ATOM 61381 N N . GLU C 3 73 ? -32.895 133.168 127.510 1.00 44.48 73 GLU S N 1
ATOM 61382 C CA . GLU C 3 73 ? -33.030 133.268 126.062 1.00 44.48 73 GLU S CA 1
ATOM 61383 C C . GLU C 3 73 ? -31.659 133.294 125.396 1.00 44.48 73 GLU S C 1
ATOM 61384 O O . GLU C 3 73 ? -30.634 133.405 126.069 1.00 44.48 73 GLU S O 1
ATOM 61390 N N . LEU C 3 74 ? -31.646 133.191 124.071 1.00 31.96 74 LEU S N 1
ATOM 61391 C CA . LEU C 3 74 ? -30.400 133.202 123.315 1.00 31.96 74 LEU S CA 1
ATOM 61392 C C . LEU C 3 74 ? -30.433 134.260 122.218 1.00 31.96 74 LEU S C 1
ATOM 61393 O O . LEU C 3 74 ? -31.446 134.435 121.541 1.00 31.96 74 LEU S O 1
ATOM 61398 N N . ALA C 3 75 ? -29.317 134.962 122.048 1.00 29.86 75 ALA S N 1
ATOM 61399 C CA . ALA C 3 75 ? -29.213 136.003 121.034 1.00 29.86 75 ALA S CA 1
ATOM 61400 C C . ALA C 3 75 ? -29.053 135.388 119.648 1.00 29.86 75 ALA S C 1
ATOM 61401 O O . ALA C 3 75 ? -28.525 134.285 119.505 1.00 29.86 75 ALA S O 1
ATOM 61403 N N . LEU C 3 76 ? -29.514 136.108 118.630 1.00 28.22 76 LEU S N 1
ATOM 61404 C CA . LEU C 3 76 ? -29.423 135.635 117.254 1.00 28.22 76 LEU S CA 1
ATOM 61405 C C . LEU C 3 76 ? -28.982 136.756 116.319 1.00 28.22 76 LEU S C 1
ATOM 61406 O O . LEU C 3 76 ? -28.756 137.885 116.751 1.00 28.22 76 LEU S O 1
ATOM 61411 N N . HIS C 3 77 ? -28.862 136.435 115.035 1.00 61.22 77 HIS S N 1
ATOM 61412 C CA . HIS C 3 77 ? -28.446 137.412 114.036 1.00 61.22 77 HIS S CA 1
ATOM 61413 C C . HIS C 3 77 ? -29.573 137.708 113.051 1.00 61.22 77 HIS S C 1
ATOM 61414 O O . HIS C 3 77 ? -30.748 137.508 113.360 1.00 61.22 77 HIS S O 1
ATOM 61421 N N . ALA C 3 78 ? -29.208 138.186 111.865 1.00 45.99 78 ALA S N 1
ATOM 61422 C CA . ALA C 3 78 ? -30.187 138.514 110.835 1.00 45.99 78 ALA S CA 1
ATOM 61423 C C . ALA C 3 78 ? -30.642 137.268 110.082 1.00 45.99 78 ALA S C 1
ATOM 61424 O O . ALA C 3 78 ? -30.638 137.239 108.851 1.00 45.99 78 ALA S O 1
ATOM 61426 N N . SER C 3 79 ? -31.036 136.242 110.829 1.00 44.79 79 SER S N 1
ATOM 61427 C CA . SER C 3 79 ? -31.498 134.994 110.233 1.00 44.79 79 SER S CA 1
ATOM 61428 C C . SER C 3 79 ? -33.009 134.857 110.378 1.00 44.79 79 SER S C 1
ATOM 61429 O O . SER C 3 79 ? -33.534 133.751 110.511 1.00 44.79 79 SER S O 1
ATOM 61432 N N . LYS C 3 80 ? -33.704 135.990 110.352 1.00 48.25 80 LYS S N 1
ATOM 61433 C CA . LYS C 3 80 ? -35.156 136.003 110.481 1.00 48.25 80 LYS S CA 1
ATOM 61434 C C . LYS C 3 80 ? -35.781 137.171 109.725 1.00 48.25 80 LYS S C 1
ATOM 61435 O O . LYS C 3 80 ? -35.081 137.946 109.073 1.00 48.25 80 LYS S O 1
ATOM 61441 N N . VAL C 3 81 ? -37.102 137.289 109.817 1.00 55.83 81 VAL S N 1
ATOM 61442 C CA . VAL C 3 81 ? -37.826 138.361 109.146 1.00 55.83 81 VAL S CA 1
ATOM 61443 C C . VAL C 3 81 ? -38.723 139.096 110.138 1.00 55.83 81 VAL S C 1
ATOM 61444 O O . VAL C 3 81 ? -39.658 138.517 110.690 1.00 55.83 81 VAL S O 1
ATOM 61448 N N . ALA C 3 82 ? -38.431 140.373 110.360 1.00 46.64 82 ALA S N 1
ATOM 61449 C CA . ALA C 3 82 ? -39.206 141.189 111.286 1.00 46.64 82 ALA S CA 1
ATOM 61450 C C . ALA C 3 82 ? -40.522 141.635 110.659 1.00 46.64 82 ALA S C 1
ATOM 61451 O O . ALA C 3 82 ? -40.636 141.733 109.436 1.00 46.64 82 ALA S O 1
ATOM 61453 N N . LEU C 3 83 ? -41.512 141.905 111.504 1.00 60.83 83 LEU S N 1
ATOM 61454 C CA . LEU C 3 83 ? -42.826 142.342 111.044 1.00 60.83 83 LEU S CA 1
ATOM 61455 C C . LEU C 3 83 ? -43.403 141.373 110.018 1.00 60.83 83 LEU S C 1
ATOM 61456 O O . LEU C 3 83 ? -43.298 141.596 108.812 1.00 60.83 83 LEU S O 1
ATOM 61461 N N . VAL C 3 84 ? -44.012 140.297 110.506 1.00 49.90 84 VAL S N 1
ATOM 61462 C CA . VAL C 3 84 ? -44.606 139.292 109.632 1.00 49.90 84 VAL S CA 1
ATOM 61463 C C . VAL C 3 84 ? -45.984 138.875 110.134 1.00 49.90 84 VAL S C 1
ATOM 61464 O O . VAL C 3 84 ? -46.102 138.041 111.033 1.00 49.90 84 VAL S O 1
ATOM 61468 N N . ASP C 3 85 ? -47.024 139.461 109.550 1.00 50.93 85 ASP S N 1
ATOM 61469 C CA . ASP C 3 85 ? -48.395 139.147 109.933 1.00 50.93 85 ASP S CA 1
ATOM 61470 C C . ASP C 3 85 ? -49.214 138.519 108.802 1.00 50.93 85 ASP S C 1
ATOM 61471 O O . ASP C 3 85 ? -50.128 137.735 109.058 1.00 50.93 85 ASP S O 1
ATOM 61476 N N . PRO C 3 86 ? -48.905 138.857 107.536 1.00 52.59 86 PRO S N 1
ATOM 61477 C CA . PRO C 3 86 ? -49.659 138.280 106.417 1.00 52.59 86 PRO S CA 1
ATOM 61478 C C . PRO C 3 86 ? -49.406 136.782 106.217 1.00 52.59 86 PRO S C 1
ATOM 61479 O O . PRO C 3 86 ? -49.585 136.233 105.129 1.00 52.59 86 PRO S O 1
ATOM 61483 N N . GLU C 3 87 ? -48.985 136.131 107.298 1.00 64.94 87 GLU S N 1
ATOM 61484 C CA . GLU C 3 87 ? -48.699 134.700 107.225 1.00 64.94 87 GLU S CA 1
ATOM 61485 C C . GLU C 3 87 ? -47.608 134.411 106.206 1.00 64.94 87 GLU S C 1
ATOM 61486 O O . GLU C 3 87 ? -47.468 133.281 105.723 1.00 64.94 87 GLU S O 1
ATOM 61492 N N . THR C 3 88 ? -46.848 135.435 105.876 1.00 59.38 88 THR S N 1
ATOM 61493 C CA . THR C 3 88 ? -45.738 135.244 104.959 1.00 59.38 88 THR S CA 1
ATOM 61494 C C . THR C 3 88 ? -44.748 136.382 105.177 1.00 59.38 88 THR S C 1
ATOM 61495 O O . THR C 3 88 ? -45.133 137.487 105.527 1.00 59.38 88 THR S O 1
ATOM 61499 N N . GLY C 3 89 ? -43.471 136.105 104.963 1.00 53.43 89 GLY S N 1
ATOM 61500 C CA . GLY C 3 89 ? -42.447 137.117 105.140 1.00 53.43 89 GLY S CA 1
ATOM 61501 C C . GLY C 3 89 ? -42.544 138.236 104.122 1.00 53.43 89 GLY S C 1
ATOM 61502 O O . GLY C 3 89 ? -42.797 137.993 102.942 1.00 53.43 89 GLY S O 1
ATOM 61503 N N . LYS C 3 90 ? -42.343 139.468 104.580 1.00 70.75 90 LYS S N 1
ATOM 61504 C CA . LYS C 3 90 ? -42.405 140.633 103.706 1.00 70.75 90 LYS S CA 1
ATOM 61505 C C . LYS C 3 90 ? -41.234 141.572 103.974 1.00 70.75 90 LYS S C 1
ATOM 61506 O O . LYS C 3 90 ? -40.181 141.145 104.449 1.00 70.75 90 LYS S O 1
ATOM 61512 N N . ALA C 3 91 ? -41.423 142.852 103.668 1.00 45.71 91 ALA S N 1
ATOM 61513 C CA . ALA C 3 91 ? -40.381 143.851 103.876 1.00 45.71 91 ALA S CA 1
ATOM 61514 C C . ALA C 3 91 ? -40.987 145.238 104.067 1.00 45.71 91 ALA S C 1
ATOM 61515 O O . ALA C 3 91 ? -42.022 145.382 104.696 1.00 45.71 91 ALA S O 1
ATOM 61517 N N . THR C 3 92 ? -40.331 146.255 103.525 1.00 45.09 92 THR S N 1
ATOM 61518 C CA . THR C 3 92 ? -40.768 147.631 103.667 1.00 45.09 92 THR S CA 1
ATOM 61519 C C . THR C 3 92 ? -40.648 148.351 102.328 1.00 45.09 92 THR S C 1
ATOM 61520 O O . THR C 3 92 ? -39.649 148.207 101.623 1.00 45.09 92 THR S O 1
ATOM 61524 N N . ARG C 3 93 ? -41.702 149.126 101.983 1.00 60.84 93 ARG S N 1
ATOM 61525 C CA . ARG C 3 93 ? -41.711 149.866 100.696 1.00 60.84 93 ARG S CA 1
ATOM 61526 C C . ARG C 3 93 ? -42.827 150.873 100.635 1.00 60.84 93 ARG S C 1
ATOM 61527 O O . ARG C 3 93 ? -42.903 151.660 99.686 1.00 60.84 93 ARG S O 1
ATOM 61535 N N . VAL C 3 94 ? -43.723 150.865 101.644 1.00 65.54 94 VAL S N 1
ATOM 61536 C CA . VAL C 3 94 ? -44.792 151.863 101.685 1.00 65.54 94 VAL S CA 1
ATOM 61537 C C . VAL C 3 94 ? -44.560 152.732 102.895 1.00 65.54 94 VAL S C 1
ATOM 61538 O O . VAL C 3 94 ? -44.594 152.275 104.037 1.00 65.54 94 VAL S O 1
ATOM 61542 N N . ARG C 3 95 ? -44.321 154.013 102.632 1.00 40.13 95 ARG S N 1
ATOM 61543 C CA . ARG C 3 95 ? -44.086 154.986 103.693 1.00 40.13 95 ARG S CA 1
ATOM 61544 C C . ARG C 3 95 ? -45.197 156.030 103.719 1.00 40.13 95 ARG S C 1
ATOM 61545 O O . ARG C 3 95 ? -45.288 156.876 102.828 1.00 40.13 95 ARG S O 1
ATOM 61553 N N . LYS C 3 96 ? -46.040 155.965 104.744 1.00 49.71 96 LYS S N 1
ATOM 61554 C CA . LYS C 3 96 ? -47.147 156.903 104.889 1.00 49.71 96 LYS S CA 1
ATOM 61555 C C . LYS C 3 96 ? -47.002 157.725 106.165 1.00 49.71 96 LYS S C 1
ATOM 61556 O O . LYS C 3 96 ? -46.026 157.579 106.901 1.00 49.71 96 LYS S O 1
ATOM 61562 N N . GLN C 3 97 ? -47.979 158.589 106.421 1.00 51.73 97 GLN S N 1
ATOM 61563 C CA . GLN C 3 97 ? -47.963 159.434 107.608 1.00 51.73 97 GLN S CA 1
ATOM 61564 C C . GLN C 3 97 ? -49.379 159.723 108.092 1.00 51.73 97 GLN S C 1
ATOM 61565 O O . GLN C 3 97 ? -50.336 159.648 107.321 1.00 51.73 97 GLN S O 1
ATOM 61571 N N . ILE C 3 98 ? -49.505 160.053 109.373 1.00 51.39 98 ILE S N 1
ATOM 61572 C CA . ILE C 3 98 ? -50.802 160.355 109.965 1.00 51.39 98 ILE S CA 1
ATOM 61573 C C . ILE C 3 98 ? -50.817 161.779 110.511 1.00 51.39 98 ILE S C 1
ATOM 61574 O O . ILE C 3 98 ? -51.279 162.705 109.843 1.00 51.39 98 ILE S O 1
ATOM 61579 N N . VAL C 3 99 ? -50.308 161.946 111.727 1.00 65.43 99 VAL S N 1
ATOM 61580 C CA . VAL C 3 99 ? -50.256 163.255 112.368 1.00 65.43 99 VAL S CA 1
ATOM 61581 C C . VAL C 3 99 ? -48.860 163.529 112.914 1.00 65.43 99 VAL S C 1
ATOM 61582 O O . VAL C 3 99 ? -48.629 164.540 113.578 1.00 65.43 99 VAL S O 1
ATOM 61586 N N . ASP C 3 100 ? -47.933 162.620 112.631 1.00 42.46 100 ASP S N 1
ATOM 61587 C CA . ASP C 3 100 ? -46.556 162.757 113.089 1.00 42.46 100 ASP S CA 1
ATOM 61588 C C . ASP C 3 100 ? -45.600 162.746 111.901 1.00 42.46 100 ASP S C 1
ATOM 61589 O O . ASP C 3 100 ? -45.217 161.683 111.411 1.00 42.46 100 ASP S O 1
ATOM 61594 N N . GLY C 3 101 ? -45.218 163.934 111.443 1.00 42.47 101 GLY S N 1
ATOM 61595 C CA . GLY C 3 101 ? -44.310 164.035 110.316 1.00 42.47 101 GLY S CA 1
ATOM 61596 C C . GLY C 3 101 ? -42.857 163.896 110.727 1.00 42.47 101 GLY S C 1
ATOM 61597 O O . GLY C 3 101 ? -41.956 164.327 110.008 1.00 42.47 101 GLY S O 1
ATOM 61598 N N . LYS C 3 102 ? -42.630 163.290 111.888 1.00 50.76 102 LYS S N 1
ATOM 61599 C CA . LYS C 3 102 ? -41.280 163.093 112.400 1.00 50.76 102 LYS S CA 1
ATOM 61600 C C . LYS C 3 102 ? -40.932 161.609 112.444 1.00 50.76 102 LYS S C 1
ATOM 61601 O O . LYS C 3 102 ? -39.863 161.225 112.919 1.00 50.76 102 LYS S O 1
ATOM 61607 N N . LYS C 3 103 ? -41.843 160.779 111.945 1.00 57.55 103 LYS S N 1
ATOM 61608 C CA . LYS C 3 103 ? -41.638 159.335 111.926 1.00 57.55 103 LYS S CA 1
ATOM 61609 C C . LYS C 3 103 ? -42.254 158.717 110.675 1.00 57.55 103 LYS S C 1
ATOM 61610 O O . LYS C 3 103 ? -43.406 158.992 110.339 1.00 57.55 103 LYS S O 1
ATOM 61616 N N . VAL C 3 104 ? -41.479 157.881 109.991 1.00 51.95 104 VAL S N 1
ATOM 61617 C CA . VAL C 3 104 ? -41.946 157.223 108.776 1.00 51.95 104 VAL S CA 1
ATOM 61618 C C . VAL C 3 104 ? -42.632 155.898 109.096 1.00 51.95 104 VAL S C 1
ATOM 61619 O O . VAL C 3 104 ? -42.407 155.312 110.155 1.00 51.95 104 VAL S O 1
ATOM 61623 N N . ARG C 3 105 ? -43.469 155.434 108.174 1.00 76.10 105 ARG S N 1
ATOM 61624 C CA . ARG C 3 105 ? -44.190 154.179 108.355 1.00 76.10 105 ARG S CA 1
ATOM 61625 C C . ARG C 3 105 ? -43.715 153.122 107.364 1.00 76.10 105 ARG S C 1
ATOM 61626 O O . ARG C 3 105 ? -43.061 153.438 106.370 1.00 76.10 105 ARG S O 1
ATOM 61634 N N . VAL C 3 106 ? -44.049 151.866 107.643 1.00 44.66 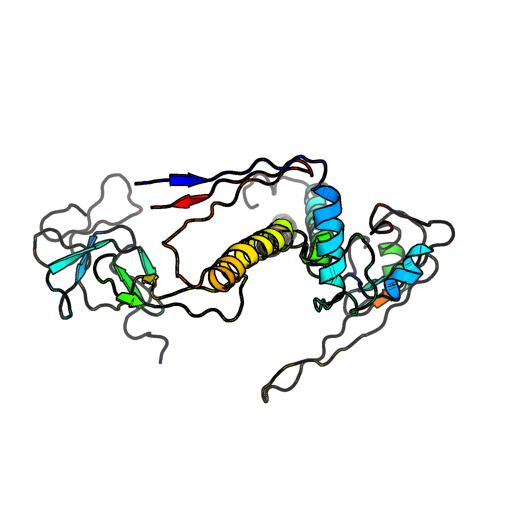106 VAL S N 1
ATOM 61635 C CA . VAL C 3 106 ? -43.659 150.758 106.779 1.00 44.66 106 VAL S CA 1
ATOM 61636 C C . VAL C 3 106 ? -44.867 149.916 106.383 1.00 44.66 106 VAL S C 1
ATOM 61637 O O . VAL C 3 106 ? -45.797 149.738 107.170 1.00 44.66 106 VAL S O 1
ATOM 61641 N N . ALA C 3 107 ? -44.847 149.402 105.157 1.00 43.46 107 ALA S N 1
ATOM 61642 C CA . ALA C 3 107 ? -45.938 148.578 104.651 1.00 43.46 107 ALA S CA 1
ATOM 61643 C C . ALA C 3 107 ? -45.578 147.973 103.298 1.00 43.46 107 ALA S C 1
ATOM 61644 O O . ALA C 3 107 ? -44.693 148.469 102.601 1.00 43.46 107 ALA S O 1
ATOM 61646 N N . VAL C 3 108 ? -46.270 146.898 102.934 1.00 59.62 108 VAL S N 1
ATOM 61647 C CA . VAL C 3 108 ? -46.028 146.221 101.665 1.00 59.62 108 VAL S CA 1
ATOM 61648 C C . VAL C 3 108 ? -47.295 146.207 100.817 1.00 59.62 108 VAL S C 1
ATOM 61649 O O . VAL C 3 108 ? -47.312 146.725 99.700 1.00 59.62 108 VAL S O 1
ATOM 61653 N N . ALA C 3 109 ? -48.354 145.612 101.356 1.00 56.44 109 ALA S N 1
ATOM 61654 C CA . ALA C 3 109 ? -49.629 145.529 100.654 1.00 56.44 109 ALA S CA 1
ATOM 61655 C C . ALA C 3 109 ? -50.784 145.789 101.614 1.00 56.44 109 ALA S C 1
ATOM 61656 O O . ALA C 3 109 ? -51.952 145.681 101.240 1.00 56.44 109 ALA S O 1
ATOM 61658 N N . SER C 3 110 ? -50.449 146.133 102.854 1.00 44.87 110 SER S N 1
ATOM 61659 C CA . SER C 3 110 ? -51.456 146.410 103.872 1.00 44.87 110 SER S CA 1
ATOM 61660 C C . SER C 3 110 ? -51.367 147.856 104.348 1.00 44.87 110 SER S C 1
ATOM 61661 O O . SER C 3 110 ? -52.017 148.743 103.793 1.00 44.87 110 SER S O 1
ATOM 61664 N N . GLY C 3 111 ? -50.558 148.088 105.378 1.00 50.28 111 GLY S N 1
ATOM 61665 C CA . GLY C 3 111 ? -50.403 149.430 105.908 1.00 50.28 111 GLY S CA 1
ATOM 61666 C C . GLY C 3 111 ? -50.215 149.443 107.412 1.00 50.28 111 GLY S C 1
ATOM 61667 O O . GLY C 3 111 ? -49.614 150.365 107.963 1.00 50.28 111 GLY S O 1
ATOM 61668 N N . LYS C 3 112 ? -50.732 148.416 108.079 1.00 48.92 112 LYS S N 1
ATOM 61669 C CA . LYS C 3 112 ? -50.621 148.308 109.529 1.00 48.92 112 LYS S CA 1
ATOM 61670 C C . LYS C 3 112 ? -49.253 147.770 109.931 1.00 48.92 112 LYS S C 1
ATOM 61671 O O . LYS C 3 112 ? -48.605 147.058 109.163 1.00 48.92 112 LYS S O 1
ATOM 61677 N N . THR C 3 113 ? -48.818 148.116 111.138 1.00 37.96 113 THR S N 1
ATOM 61678 C CA . THR C 3 113 ? -47.526 147.670 111.645 1.00 37.96 113 THR S CA 1
ATOM 61679 C C . THR C 3 113 ? -47.606 147.419 113.150 1.00 37.96 113 THR S C 1
ATOM 61680 O O . THR C 3 113 ? -46.926 148.138 113.912 1.00 37.96 113 THR S O 1
ATOM 61684 N N . MET D 4 1 ? -30.518 173.285 133.466 1.00 41.50 1 MET W N 1
ATOM 61685 C CA . MET D 4 1 ? -29.356 172.572 132.954 1.00 41.50 1 MET W CA 1
ATOM 61686 C C . MET D 4 1 ? -28.846 173.209 131.675 1.00 41.50 1 MET W C 1
ATOM 61687 O O . MET D 4 1 ? -27.662 173.168 131.372 1.00 41.50 1 MET W O 1
ATOM 61692 N N . LYS D 4 2 ? -29.768 173.803 130.904 1.00 72.66 2 LYS W N 1
ATOM 61693 C CA . LYS D 4 2 ? -29.456 174.428 129.623 1.00 72.66 2 LYS W CA 1
ATOM 61694 C C . LYS D 4 2 ? -30.488 175.479 129.171 1.00 72.66 2 LYS W C 1
ATOM 61695 O O . LYS D 4 2 ? -30.124 176.403 128.457 1.00 72.66 2 LYS W O 1
ATOM 61701 N N . PRO D 4 3 ? -31.770 175.330 129.580 1.00 65.73 3 PRO W N 1
ATOM 61702 C CA . PRO D 4 3 ? -32.835 176.281 129.226 1.00 65.73 3 PRO W CA 1
ATOM 61703 C C . PRO D 4 3 ? -32.507 177.724 129.575 1.00 65.73 3 PRO W C 1
ATOM 61704 O O . PRO D 4 3 ? -31.546 177.978 130.301 1.00 65.73 3 PRO W O 1
ATOM 61708 N N . SER D 4 4 ? -33.288 178.664 129.053 1.00 50.35 4 SER W N 1
ATOM 61709 C CA . SER D 4 4 ? -33.057 180.081 129.305 1.00 50.35 4 SER W CA 1
ATOM 61710 C C . SER D 4 4 ? -33.353 180.437 130.758 1.00 50.35 4 SER W C 1
ATOM 61711 O O . SER D 4 4 ? -33.047 181.541 131.210 1.00 50.35 4 SER W O 1
ATOM 61714 N N . GLU D 4 5 ? -33.949 179.497 131.484 1.00 47.58 5 GLU W N 1
ATOM 61715 C CA . GLU D 4 5 ? -34.287 179.711 132.886 1.00 47.58 5 GLU W CA 1
ATOM 61716 C C . GLU D 4 5 ? -33.103 179.383 133.789 1.00 47.58 5 GLU W C 1
ATOM 61717 O O . GLU D 4 5 ? -33.281 178.970 134.936 1.00 47.58 5 GLU W O 1
ATOM 61723 N N . MET D 4 6 ? -31.895 179.571 133.268 1.00 84.04 6 MET W N 1
ATOM 61724 C CA . MET D 4 6 ? -30.684 179.292 134.031 1.00 84.04 6 MET W CA 1
ATOM 61725 C C . MET D 4 6 ? -29.589 180.309 133.731 1.00 84.04 6 MET W C 1
ATOM 61726 O O . MET D 4 6 ? -28.892 180.768 134.636 1.00 84.04 6 MET W O 1
ATOM 61731 N N . ARG D 4 7 ? -29.442 180.658 132.457 1.00 68.02 7 ARG W N 1
ATOM 61732 C CA . ARG D 4 7 ? -28.428 181.618 132.039 1.00 68.02 7 ARG W CA 1
ATOM 61733 C C . ARG D 4 7 ? -28.834 183.056 132.342 1.00 68.02 7 ARG W C 1
ATOM 61734 O O . ARG D 4 7 ? -28.068 183.990 132.102 1.00 68.02 7 ARG W O 1
ATOM 61742 N N . ASN D 4 8 ? -30.042 183.230 132.869 1.00 68.23 8 ASN W N 1
ATOM 61743 C CA . ASN D 4 8 ? -30.548 184.556 133.201 1.00 68.23 8 ASN W CA 1
ATOM 61744 C C . ASN D 4 8 ? -29.895 185.093 134.470 1.00 68.23 8 ASN W C 1
ATOM 61745 O O . ASN D 4 8 ? -29.854 186.303 134.694 1.00 68.23 8 ASN W O 1
ATOM 61750 N N . LEU D 4 9 ? -29.385 184.186 135.298 1.00 56.66 9 LEU W N 1
ATOM 61751 C CA . LEU D 4 9 ? -28.733 184.566 136.546 1.00 56.66 9 LEU W CA 1
ATOM 61752 C C . LEU D 4 9 ? -27.509 185.436 136.280 1.00 56.66 9 LEU W C 1
ATOM 61753 O O . LEU D 4 9 ? -26.843 185.289 135.255 1.00 56.66 9 LEU W O 1
ATOM 61758 N N . GLN D 4 10 ? -27.218 186.341 137.208 1.00 49.33 10 GLN W N 1
ATOM 61759 C CA . GLN D 4 10 ? -26.073 187.234 137.075 1.00 49.33 10 GLN W CA 1
ATOM 61760 C C . GLN D 4 10 ? -24.774 186.510 137.414 1.00 49.33 10 GLN W C 1
ATOM 61761 O O . GLN D 4 10 ? -24.665 185.297 137.232 1.00 49.33 10 GLN W O 1
ATOM 61767 N N . ALA D 4 11 ? -23.792 187.258 137.908 1.00 46.64 11 ALA W N 1
ATOM 61768 C CA . ALA D 4 11 ? -22.500 186.685 138.268 1.00 46.64 11 ALA W CA 1
ATOM 61769 C C . ALA D 4 11 ? -22.311 186.648 139.781 1.00 46.64 11 ALA W C 1
ATOM 61770 O O . ALA D 4 11 ? -21.249 187.004 140.292 1.00 46.64 11 ALA W O 1
ATOM 61772 N N . THR D 4 12 ? -23.346 186.215 140.494 1.00 54.68 12 THR W N 1
ATOM 61773 C CA . THR D 4 12 ? -23.291 186.129 141.949 1.00 54.68 12 THR W CA 1
ATOM 61774 C C . THR D 4 12 ? -23.893 184.817 142.438 1.00 54.68 12 THR W C 1
ATOM 61775 O O . THR D 4 12 ? -23.281 184.098 143.228 1.00 54.68 12 THR W O 1
ATOM 61779 N N . ASP D 4 13 ? -25.096 184.511 141.963 1.00 71.66 13 ASP W N 1
ATOM 61780 C CA . ASP D 4 13 ? -25.784 183.285 142.349 1.00 71.66 13 ASP W CA 1
ATOM 61781 C C . ASP D 4 13 ? -25.473 182.159 141.369 1.00 71.66 13 ASP W C 1
ATOM 61782 O O . ASP D 4 13 ? -25.476 180.984 141.737 1.00 71.66 13 ASP W O 1
ATOM 61787 N N . PHE D 4 14 ? -25.206 182.526 140.120 1.00 56.36 14 PHE W N 1
ATOM 61788 C CA . PHE D 4 14 ? -24.891 181.550 139.084 1.00 56.36 14 PHE W CA 1
ATOM 61789 C C . PHE D 4 14 ? -23.542 180.893 139.356 1.00 56.36 14 PHE W C 1
ATOM 61790 O O . PHE D 4 14 ? -23.356 179.704 139.095 1.00 56.36 14 PHE W O 1
ATOM 61798 N N . ALA D 4 15 ? -22.604 181.675 139.881 1.00 45.99 15 ALA W N 1
ATOM 61799 C CA . ALA D 4 15 ? -21.272 181.172 140.191 1.00 45.99 15 ALA W CA 1
ATOM 61800 C C . ALA D 4 15 ? -21.298 180.349 141.474 1.00 45.99 15 ALA W C 1
ATOM 61801 O O . ALA D 4 15 ? -20.388 179.562 141.738 1.00 45.99 15 ALA W O 1
ATOM 61803 N N . LYS D 4 16 ? -22.347 180.536 142.269 1.00 63.21 16 LYS W N 1
ATOM 61804 C CA . LYS D 4 16 ? -22.499 179.814 143.526 1.00 63.21 16 LYS W CA 1
ATOM 61805 C C . LYS D 4 16 ? -22.699 178.324 143.269 1.00 63.21 16 LYS W C 1
ATOM 61806 O O . LYS D 4 16 ? -22.360 177.488 144.107 1.00 63.21 16 LYS W O 1
ATOM 61812 N N . GLU D 4 17 ? -23.250 178.000 142.104 1.00 47.68 17 GLU W N 1
ATOM 61813 C CA . GLU D 4 17 ? -23.496 176.613 141.731 1.00 47.68 17 GLU W CA 1
ATOM 61814 C C . GLU D 4 17 ? -22.191 175.909 141.375 1.00 47.68 17 GLU W C 1
ATOM 61815 O O . GLU D 4 17 ? -22.075 174.691 141.508 1.00 47.68 17 GLU W O 1
ATOM 61821 N N . ILE D 4 18 ? -21.211 176.685 140.923 1.00 48.32 18 ILE W N 1
ATOM 61822 C CA . ILE D 4 18 ? -19.912 176.140 140.547 1.00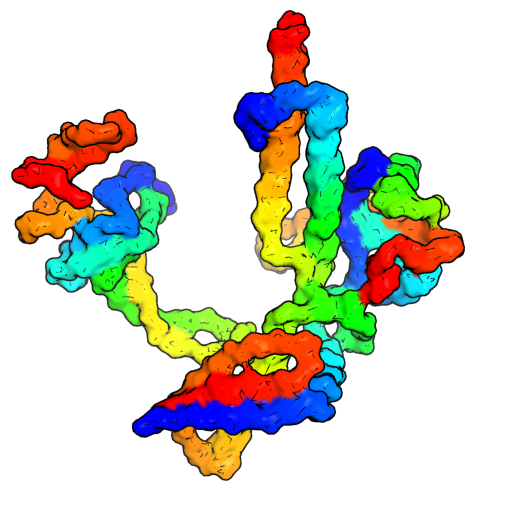 48.32 18 ILE W CA 1
ATOM 61823 C C . ILE D 4 18 ? -19.241 175.465 141.739 1.00 48.32 18 ILE W C 1
ATOM 61824 O O . ILE D 4 18 ? -18.671 174.382 141.611 1.00 48.32 18 ILE W O 1
ATOM 61829 N N . ASP D 4 19 ? -19.314 176.113 142.898 1.00 54.26 19 ASP W N 1
ATOM 61830 C CA . ASP D 4 19 ? -18.715 175.578 144.114 1.00 54.26 19 ASP W CA 1
ATOM 61831 C C . ASP D 4 19 ? -19.748 174.825 144.944 1.00 54.26 19 ASP W C 1
ATOM 61832 O O . ASP D 4 19 ? -19.546 174.581 146.134 1.00 54.26 19 ASP W O 1
ATOM 61837 N N . ALA D 4 20 ? -20.856 174.457 144.308 1.00 38.51 20 ALA W N 1
ATOM 61838 C CA . ALA D 4 20 ? -21.925 173.732 144.984 1.00 38.51 20 ALA W CA 1
ATOM 61839 C C . ALA D 4 20 ? -21.834 172.237 144.700 1.00 38.51 20 ALA W C 1
ATOM 61840 O O . ALA D 4 20 ? -22.171 171.413 145.551 1.00 38.51 20 ALA W O 1
ATOM 61842 N N . ARG D 4 21 ? -21.379 171.894 143.500 1.00 46.59 21 ARG W N 1
ATOM 61843 C CA . ARG D 4 21 ? -21.244 170.498 143.101 1.00 46.59 21 ARG W CA 1
ATOM 61844 C C . ARG D 4 21 ? -19.869 169.947 143.463 1.00 46.59 21 ARG W C 1
ATOM 61845 O O . ARG D 4 21 ? -19.718 168.752 143.716 1.00 46.59 21 ARG W O 1
ATOM 61853 N N . LYS D 4 22 ? -18.870 170.823 143.486 1.00 45.58 22 LYS W N 1
ATOM 61854 C CA . LYS D 4 22 ? -17.509 170.419 143.819 1.00 45.58 22 LYS W CA 1
ATOM 61855 C C . LYS D 4 22 ? -17.415 169.991 145.279 1.00 45.58 22 LYS W C 1
ATOM 61856 O O . LYS D 4 22 ? -16.718 169.032 145.611 1.00 45.58 22 LYS W O 1
ATOM 61862 N N . LYS D 4 23 ? -18.121 170.709 146.147 1.00 56.78 23 LYS W N 1
ATOM 61863 C CA . LYS D 4 23 ? -18.120 170.403 147.573 1.00 56.78 23 LYS W CA 1
ATOM 61864 C C . LYS D 4 23 ? -19.004 169.195 147.860 1.00 56.78 23 LYS W C 1
ATOM 61865 O O . LYS D 4 23 ? -18.737 168.422 148.780 1.00 56.78 23 LYS W O 1
ATOM 61871 N N . GLU D 4 24 ? -20.058 169.041 147.065 1.00 61.29 24 GLU W N 1
ATOM 61872 C CA . GLU D 4 24 ? -20.986 167.928 147.227 1.00 61.29 24 GLU W CA 1
ATOM 61873 C C . GLU D 4 24 ? -20.313 166.609 146.865 1.00 61.29 24 GLU W C 1
ATOM 61874 O O . GLU D 4 24 ? -20.500 165.599 147.543 1.00 61.29 24 GLU W O 1
ATOM 61880 N N . LEU D 4 25 ? -19.528 166.627 145.792 1.00 50.64 25 LEU W N 1
ATOM 61881 C CA . LEU D 4 25 ? -18.824 165.434 145.338 1.00 50.64 25 LEU W CA 1
ATOM 61882 C C . LEU D 4 25 ? -17.719 165.058 146.319 1.00 50.64 25 LEU W C 1
ATOM 61883 O O . LEU D 4 25 ? -17.289 163.906 146.374 1.00 50.64 25 LEU W O 1
ATOM 61888 N N . MET D 4 26 ? -17.265 166.039 147.092 1.00 46.59 26 MET W N 1
ATOM 61889 C CA . MET D 4 26 ? -16.210 165.817 148.073 1.00 46.59 26 MET W CA 1
ATOM 61890 C C . MET D 4 26 ? -16.688 164.874 149.173 1.00 46.59 26 MET W C 1
ATOM 61891 O O . MET D 4 26 ? -15.921 164.053 149.675 1.00 46.59 26 MET W O 1
ATOM 61896 N N . GLU D 4 27 ? -17.959 164.998 149.540 1.00 61.95 27 GLU W N 1
ATOM 61897 C CA . GLU D 4 27 ? -18.543 164.160 150.580 1.00 61.95 27 GLU W CA 1
ATOM 61898 C C . GLU D 4 27 ? -19.032 162.835 150.005 1.00 61.95 27 GLU W C 1
ATOM 61899 O O . GLU D 4 27 ? -19.620 162.019 150.714 1.00 61.95 27 GLU W O 1
ATOM 61905 N N . LEU D 4 28 ? -18.784 162.628 148.716 1.00 50.76 28 LEU W N 1
ATOM 61906 C CA . LEU D 4 28 ? -19.197 161.403 148.041 1.00 50.76 28 LEU W CA 1
ATOM 61907 C C . LEU D 4 28 ? -18.018 160.451 147.872 1.00 50.76 28 LEU W C 1
ATOM 61908 O O . LEU D 4 28 ? -18.200 159.251 147.663 1.00 50.76 28 LEU W O 1
ATOM 61913 N N . ARG D 4 29 ? -16.808 160.995 147.963 1.00 57.86 29 ARG W N 1
ATOM 61914 C CA . ARG D 4 29 ? -15.595 160.200 147.819 1.00 57.86 29 ARG W CA 1
ATOM 61915 C C . ARG D 4 29 ? -15.290 159.424 149.095 1.00 57.86 29 ARG W C 1
ATOM 61916 O O . ARG D 4 29 ? -14.815 158.290 149.045 1.00 57.86 29 ARG W O 1
ATOM 61924 N N . PHE D 4 30 ? -15.564 160.044 150.239 1.00 51.84 30 PHE W N 1
ATOM 61925 C CA . PHE D 4 30 ? -15.317 159.414 151.530 1.00 51.84 30 PHE W CA 1
ATOM 61926 C C . PHE D 4 30 ? -16.135 158.136 151.681 1.00 51.84 30 PHE W C 1
ATOM 61927 O O . PHE D 4 30 ? -15.799 157.264 152.483 1.00 51.84 30 PHE W O 1
ATOM 61935 N N . GLN D 4 31 ? -17.209 158.032 150.905 1.00 61.01 31 GLN W N 1
ATOM 61936 C CA . GLN D 4 31 ? -18.074 156.860 150.949 1.00 61.01 31 GLN W CA 1
ATOM 61937 C C . GLN D 4 31 ? -17.632 155.824 149.922 1.00 61.01 31 GLN W C 1
ATOM 61938 O O . GLN D 4 31 ? -18.151 154.708 149.888 1.00 61.01 31 GLN W O 1
ATOM 61944 N N . ALA D 4 32 ? -16.669 156.200 149.086 1.00 38.22 32 ALA W N 1
ATOM 61945 C CA . ALA D 4 32 ? -16.153 155.306 148.057 1.00 38.22 32 ALA W CA 1
ATOM 61946 C C . ALA D 4 32 ? -15.043 154.426 148.621 1.00 38.22 32 ALA W C 1
ATOM 61947 O O . ALA D 4 32 ? -14.825 153.309 148.153 1.00 38.22 32 ALA W O 1
ATOM 61949 N N . ALA D 4 33 ? -14.344 154.939 149.628 1.00 52.99 33 ALA W N 1
ATOM 61950 C CA . ALA D 4 33 ? -13.256 154.204 150.261 1.00 52.99 33 ALA W CA 1
ATOM 61951 C C . ALA D 4 33 ? -13.675 153.714 151.643 1.00 52.99 33 ALA W C 1
ATOM 61952 O O . ALA D 4 33 ? -12.831 153.407 152.485 1.00 52.99 33 ALA W O 1
ATOM 61954 N N . ALA D 4 34 ? -14.983 153.645 151.867 1.00 52.79 34 ALA W N 1
ATOM 61955 C CA . ALA D 4 34 ? -15.519 153.193 153.145 1.00 52.79 34 ALA W CA 1
ATOM 61956 C C . ALA D 4 34 ? -16.645 152.187 152.932 1.00 52.79 34 ALA W C 1
ATOM 61957 O O . ALA D 4 34 ? -17.081 151.520 153.871 1.00 52.79 34 ALA W O 1
ATOM 61959 N N . GLY D 4 35 ? -17.113 152.084 151.692 1.00 62.18 35 GLY W N 1
ATOM 61960 C CA . GLY D 4 35 ? -18.184 151.155 151.379 1.00 62.18 35 GLY W CA 1
ATOM 61961 C C . GLY D 4 35 ? -19.557 151.722 151.680 1.00 62.18 35 GLY W C 1
ATOM 61962 O O . GLY D 4 35 ? -20.474 150.987 152.047 1.00 62.18 35 GLY W O 1
ATOM 61963 N N . GLN D 4 36 ? -19.702 153.034 151.523 1.00 54.45 36 GLN W N 1
ATOM 61964 C CA . GLN D 4 36 ? -20.973 153.701 151.779 1.00 54.45 36 GLN W CA 1
ATOM 61965 C C . GLN D 4 36 ? -21.527 154.327 150.504 1.00 54.45 36 GLN W C 1
ATOM 61966 O O . GLN D 4 36 ? -22.606 154.921 150.511 1.00 54.45 36 GLN W O 1
ATOM 61972 N N . LEU D 4 37 ? -20.783 154.189 149.412 1.00 58.84 37 LEU W N 1
ATOM 61973 C CA . LEU D 4 37 ? -21.196 154.741 148.128 1.00 58.84 37 LEU W CA 1
ATOM 61974 C C . LEU D 4 37 ? -21.949 153.689 147.322 1.00 58.84 37 LEU W C 1
ATOM 61975 O O . LEU D 4 37 ? -21.379 152.673 146.923 1.00 58.84 37 LEU W O 1
ATOM 61980 N N . ALA D 4 38 ? -23.233 153.939 147.086 1.00 31.93 38 ALA W N 1
ATOM 61981 C CA . ALA D 4 38 ? -24.068 153.017 146.327 1.00 31.93 38 ALA W CA 1
ATOM 61982 C C . ALA D 4 38 ? -24.773 153.748 145.190 1.00 31.93 38 ALA W C 1
ATOM 61983 O O . ALA D 4 38 ? -25.829 153.320 144.724 1.00 31.93 38 ALA W O 1
ATOM 61985 N N . GLN D 4 39 ? -24.182 154.853 144.749 1.00 48.08 39 GLN W N 1
ATOM 61986 C CA . GLN D 4 39 ? -24.751 155.647 143.666 1.00 48.08 39 GLN W CA 1
ATOM 61987 C C . GLN D 4 39 ? -23.673 156.081 142.677 1.00 48.08 39 GLN W C 1
ATOM 61988 O O . GLN D 4 39 ? -23.288 157.249 142.636 1.00 48.08 39 GLN W O 1
ATOM 61994 N N . PRO D 4 40 ? -23.167 155.137 141.867 1.00 52.80 40 PRO W N 1
ATOM 61995 C CA . PRO D 4 40 ? -22.128 155.427 140.875 1.00 52.80 40 PRO W CA 1
ATOM 61996 C C . PRO D 4 40 ? -22.524 156.553 139.923 1.00 52.80 40 PRO W C 1
ATOM 61997 O O . PRO D 4 40 ? -21.667 157.243 139.370 1.00 52.80 40 PRO W O 1
ATOM 62001 N N . HIS D 4 41 ? -23.829 156.732 139.738 1.00 47.51 41 HIS W N 1
ATOM 62002 C CA . HIS D 4 41 ? -24.347 157.768 138.851 1.00 47.51 41 HIS W CA 1
ATOM 62003 C C . HIS D 4 41 ? -24.346 159.141 139.516 1.00 47.51 41 HIS W C 1
ATOM 62004 O O . HIS D 4 41 ? -24.543 160.160 138.854 1.00 47.51 41 HIS W O 1
ATOM 62011 N N . ARG D 4 42 ? -24.125 159.161 140.826 1.00 72.83 42 ARG W N 1
ATOM 62012 C CA . ARG D 4 42 ? -24.103 160.408 141.580 1.00 72.83 42 ARG W CA 1
ATOM 62013 C C . ARG D 4 42 ? -22.844 161.208 141.257 1.00 72.83 42 ARG W C 1
ATOM 62014 O O . ARG D 4 42 ? -22.716 162.369 141.648 1.00 72.83 42 ARG W O 1
ATOM 62022 N N . VAL D 4 43 ? -21.919 160.580 140.538 1.00 35.12 43 VAL W N 1
ATOM 62023 C CA . VAL D 4 43 ? -20.668 161.227 140.159 1.00 35.12 43 VAL W CA 1
ATOM 62024 C C . VAL D 4 43 ? -20.676 161.610 138.683 1.00 35.12 43 VAL W C 1
ATOM 62025 O O . VAL D 4 43 ? -20.227 162.695 138.311 1.00 35.12 43 VAL W O 1
ATOM 62029 N N . ARG D 4 44 ? -21.188 160.713 137.846 1.00 76.50 44 ARG W N 1
ATOM 62030 C CA . ARG D 4 44 ? -21.254 160.954 136.409 1.00 76.50 44 ARG W CA 1
ATOM 62031 C C . ARG D 4 44 ? -22.122 162.166 136.090 1.00 76.50 44 ARG W C 1
ATOM 62032 O O . ARG D 4 44 ? -21.688 163.087 135.397 1.00 76.50 44 ARG W O 1
ATOM 62040 N N . GLN D 4 45 ? -23.350 162.157 136.598 1.00 49.41 45 GLN W N 1
ATOM 62041 C CA . GLN D 4 45 ? -24.286 163.251 136.367 1.00 49.41 45 GLN W CA 1
ATOM 62042 C C . GLN D 4 45 ? -23.819 164.539 137.035 1.00 49.41 45 GLN W C 1
ATOM 62043 O O . GLN D 4 45 ? -23.986 165.628 136.486 1.00 49.41 45 GLN W O 1
ATOM 62049 N N . LEU D 4 46 ? -23.235 164.409 138.222 1.00 24.60 46 LEU W N 1
ATOM 62050 C CA . LEU D 4 46 ? -22.748 165.564 138.967 1.00 24.60 46 LEU W CA 1
ATOM 62051 C C . LEU D 4 46 ? -21.719 166.338 138.151 1.00 24.60 46 LEU W C 1
ATOM 62052 O O . LEU D 4 46 ? -21.891 167.528 137.888 1.00 24.60 46 LEU W O 1
ATOM 62057 N N . ARG D 4 47 ? -20.649 165.657 137.753 1.00 64.40 47 ARG W N 1
ATOM 62058 C CA . ARG D 4 47 ? -19.591 166.282 136.969 1.00 64.40 47 ARG W CA 1
ATOM 62059 C C . ARG D 4 47 ? -20.129 166.837 135.654 1.00 64.40 47 ARG W C 1
ATOM 62060 O O . ARG D 4 47 ? -19.588 167.800 135.109 1.00 64.40 47 ARG W O 1
ATOM 62068 N N . ARG D 4 48 ? -21.197 166.227 135.151 1.00 65.99 48 ARG W N 1
ATOM 62069 C CA . ARG D 4 48 ? -21.809 166.660 133.901 1.00 65.99 48 ARG W CA 1
ATOM 62070 C C . ARG D 4 48 ? -22.534 167.990 134.081 1.00 65.99 48 ARG W C 1
ATOM 62071 O O . ARG D 4 48 ? -22.657 168.773 133.139 1.00 65.99 48 ARG W O 1
ATOM 62079 N N . GLU D 4 49 ? -23.012 168.238 135.296 1.00 43.91 49 GLU W N 1
ATOM 62080 C CA . GLU D 4 49 ? -23.725 169.472 135.602 1.00 43.91 49 GLU W CA 1
ATOM 62081 C C . GLU D 4 49 ? -22.751 170.614 135.870 1.00 43.91 49 GLU W C 1
ATOM 62082 O O . GLU D 4 49 ? -23.071 171.781 135.643 1.00 43.91 49 GLU W O 1
ATOM 62088 N N . VAL D 4 50 ? -21.562 170.270 136.354 1.00 39.56 50 VAL W N 1
ATOM 62089 C CA . VAL D 4 50 ? -20.539 171.264 136.652 1.00 39.56 50 VAL W CA 1
ATOM 62090 C C . VAL D 4 50 ? -20.079 171.955 135.373 1.00 39.56 50 VAL W C 1
ATOM 62091 O O . VAL D 4 50 ? -19.726 173.135 135.384 1.00 39.56 50 VAL W O 1
ATOM 62095 N N . ALA D 4 51 ? -20.089 171.212 134.272 1.00 44.14 51 ALA W N 1
ATOM 62096 C CA . ALA D 4 51 ? -19.674 171.744 132.980 1.00 44.14 51 ALA W CA 1
ATOM 62097 C C . ALA D 4 51 ? -20.763 172.625 132.379 1.00 44.14 51 ALA W C 1
ATOM 62098 O O . ALA D 4 51 ? -20.510 173.400 131.457 1.00 44.14 51 ALA W O 1
ATOM 62100 N N . GLN D 4 52 ? -21.976 172.499 132.908 1.00 65.39 52 GLN W N 1
ATOM 62101 C CA . GLN D 4 52 ? -23.109 173.279 132.424 1.00 65.39 52 GLN W CA 1
ATOM 62102 C C . GLN D 4 52 ? -23.196 174.626 133.134 1.00 65.39 52 GLN W C 1
ATOM 62103 O O . GLN D 4 52 ? -24.280 175.188 133.287 1.00 65.39 52 GLN W O 1
ATOM 62109 N N . LEU D 4 53 ? -22.048 175.142 133.565 1.00 48.04 53 LEU W N 1
ATOM 62110 C CA . LEU D 4 53 ? -22.001 176.422 134.261 1.00 48.04 53 LEU W CA 1
ATOM 62111 C C . LEU D 4 53 ? -20.869 177.300 133.739 1.00 48.04 53 LEU W C 1
ATOM 62112 O O . LEU D 4 53 ? -21.094 178.434 133.317 1.00 48.04 53 LEU W O 1
ATOM 62117 N N . ASN D 4 54 ? -19.652 176.767 133.771 1.00 48.32 54 ASN W N 1
ATOM 62118 C CA . ASN D 4 54 ? -18.479 177.499 133.308 1.00 48.32 54 ASN W CA 1
ATOM 62119 C C . ASN D 4 54 ? -18.517 177.730 131.801 1.00 48.32 54 ASN W C 1
ATOM 62120 O O . ASN D 4 54 ? -17.726 178.504 131.263 1.00 48.32 54 ASN W O 1
ATOM 62125 N N . THR D 4 55 ? -19.441 177.055 131.125 1.00 42.06 55 THR W N 1
ATOM 62126 C CA . THR D 4 55 ? -19.580 177.185 129.680 1.00 42.06 55 THR W CA 1
ATOM 62127 C C . THR D 4 55 ? -20.576 178.285 129.328 1.00 42.06 55 THR W C 1
ATOM 62128 O O . THR D 4 55 ? -20.451 178.941 128.294 1.00 42.06 55 THR W O 1
ATOM 62132 N N . VAL D 4 56 ? -21.563 178.482 130.196 1.00 38.17 56 VAL W N 1
ATOM 62133 C CA . VAL D 4 56 ? -22.583 179.500 129.980 1.00 38.17 56 VAL W CA 1
ATOM 62134 C C . VAL D 4 56 ? -22.019 180.899 130.207 1.00 38.17 56 VAL W C 1
ATOM 62135 O O . VAL D 4 56 ? -22.132 181.771 129.345 1.00 38.17 56 VAL W O 1
ATOM 62139 N N . LYS D 4 57 ? -21.413 181.107 131.371 1.00 49.51 57 LYS W N 1
ATOM 62140 C CA . LYS D 4 57 ? -20.833 182.400 131.714 1.00 49.51 57 LYS W CA 1
ATOM 62141 C C . LYS D 4 57 ? -19.745 182.793 130.720 1.00 49.51 57 LYS W C 1
ATOM 62142 O O . LYS D 4 57 ? -19.507 183.978 130.482 1.00 49.51 57 LYS W O 1
ATOM 62148 N N . ALA D 4 58 ? -19.088 181.792 130.143 1.00 46.27 58 ALA W N 1
ATOM 62149 C CA . ALA D 4 58 ? -18.024 182.030 129.176 1.00 46.27 58 ALA W CA 1
ATOM 62150 C C . ALA D 4 58 ? -18.576 182.653 127.898 1.00 46.27 58 ALA W C 1
ATOM 62151 O O . ALA D 4 58 ? -17.858 183.341 127.172 1.00 46.27 58 ALA W O 1
ATOM 62153 N N . GLU D 4 59 ? -19.854 182.407 127.629 1.00 43.25 59 GLU W N 1
ATOM 62154 C CA . GLU D 4 59 ? -20.502 182.944 126.438 1.00 43.25 59 GLU W CA 1
ATOM 62155 C C . GLU D 4 59 ? -20.883 184.407 126.638 1.00 43.25 59 GLU W C 1
ATOM 62156 O O . GLU D 4 59 ? -21.121 185.133 125.673 1.00 43.25 59 GLU W O 1
ATOM 62162 N N . LEU D 4 60 ? -20.940 184.832 127.896 1.00 35.17 60 LEU W N 1
ATOM 62163 C CA . LEU D 4 60 ? -21.292 186.208 128.226 1.00 35.17 60 LEU W CA 1
ATOM 62164 C C . LEU D 4 60 ? -20.059 187.105 128.193 1.00 35.17 60 LEU W C 1
ATOM 62165 O O . LEU D 4 60 ? -20.103 188.252 128.638 1.00 35.17 60 LEU W O 1
ATOM 62170 N N . ALA D 4 61 ? -18.962 186.575 127.662 1.00 57.11 61 ALA W N 1
ATOM 62171 C CA . ALA D 4 61 ? -17.715 187.326 127.571 1.00 57.11 61 ALA W CA 1
ATOM 62172 C C . ALA D 4 61 ? -17.305 187.527 126.116 1.00 57.11 61 ALA W C 1
ATOM 62173 O O . ALA D 4 61 ? -16.268 188.126 125.831 1.00 57.11 61 ALA W O 1
ATOM 62175 N N . ARG D 4 62 ? -18.126 187.024 125.199 1.00 67.54 62 ARG W N 1
ATOM 62176 C CA . ARG D 4 62 ? -17.849 187.149 123.773 1.00 67.54 62 ARG W CA 1
ATOM 62177 C C . ARG D 4 62 ? -19.038 187.756 123.037 1.00 67.54 62 ARG W C 1
ATOM 62178 O O . ARG D 4 62 ? -18.871 188.452 122.035 1.00 67.54 62 ARG W O 1
ATOM 62186 N N . LYS D 4 63 ? -20.239 187.489 123.541 1.00 73.23 63 LYS W N 1
ATOM 62187 C CA . LYS D 4 63 ? -21.458 188.010 122.934 1.00 73.23 63 LYS W CA 1
ATOM 62188 C C . LYS D 4 63 ? -21.722 189.441 123.387 1.00 73.23 63 LYS W C 1
ATOM 62189 O O . LYS D 4 63 ? -22.461 190.182 122.738 1.00 73.23 63 LYS W O 1
ATOM 62195 N N . GLY D 4 64 ? -21.112 189.825 124.504 1.00 35.95 64 GLY W N 1
ATOM 62196 C CA . GLY D 4 64 ? -21.296 191.167 125.024 1.00 35.95 64 GLY W CA 1
ATOM 62197 C C . GLY D 4 64 ? -20.003 191.956 125.076 1.00 35.95 64 GLY W C 1
ATOM 62198 O O . GLY D 4 64 ? -19.876 192.903 125.852 1.00 35.95 64 GLY W O 1
ATOM 62199 N N . GLU D 4 65 ? -19.039 191.566 124.248 1.00 59.33 65 GLU W N 1
ATOM 62200 C CA . GLU D 4 65 ? -17.749 192.243 124.200 1.00 59.33 65 GLU W CA 1
ATOM 62201 C C . GLU D 4 65 ? -17.193 192.252 122.780 1.00 59.33 65 GLU W C 1
ATOM 62202 O O . GLU D 4 65 ? -16.561 193.220 122.358 1.00 59.33 65 GLU W O 1
ATOM 62208 N N . GLN D 4 66 ? -17.435 191.168 122.050 1.00 57.34 66 GLN W N 1
ATOM 62209 C CA . GLN D 4 66 ? -16.963 191.042 120.675 1.00 57.34 66 GLN W CA 1
ATOM 62210 C C . GLN D 4 66 ? -15.454 191.252 120.591 1.00 57.34 66 GLN W C 1
ATOM 62211 O O . GLN D 4 66 ? -15.026 192.188 119.884 1.00 57.34 66 GLN W O 1
ATOM 62217 N N . ASN E 5 10 ? -52.460 120.525 149.897 1.00 50.94 10 ASN 1 N 1
ATOM 62218 C CA . ASN E 5 10 ? -51.124 119.961 150.243 1.00 50.94 10 ASN 1 CA 1
ATOM 62219 C C . ASN E 5 10 ? -50.159 121.065 150.660 1.00 50.94 10 ASN 1 C 1
ATOM 62220 O O . ASN E 5 10 ? -49.102 120.797 151.232 1.00 50.94 10 ASN 1 O 1
ATOM 62225 N N . LYS E 5 11 ? -50.529 122.308 150.370 1.00 70.43 11 LYS 1 N 1
ATOM 62226 C CA . LYS E 5 11 ? -49.699 123.457 150.713 1.00 70.43 11 LYS 1 CA 1
ATOM 62227 C C . LYS E 5 11 ? -49.722 123.713 152.217 1.00 70.43 11 LYS 1 C 1
ATOM 62228 O O . LYS E 5 11 ? -50.783 123.919 152.805 1.00 70.43 11 LYS 1 O 1
ATOM 62234 N N . VAL E 5 12 ? -48.544 123.697 152.833 1.00 64.84 12 VAL 1 N 1
ATOM 62235 C CA . VAL E 5 12 ? -48.424 123.924 154.269 1.00 64.84 12 VAL 1 CA 1
ATOM 62236 C C . VAL E 5 12 ? -47.470 125.078 154.569 1.00 64.84 12 VAL 1 C 1
ATOM 62237 O O . VAL E 5 12 ? -46.388 125.167 153.989 1.00 64.84 12 VAL 1 O 1
ATOM 62241 N N . GLU E 5 13 ? -47.878 125.959 155.477 1.00 76.82 13 GLU 1 N 1
ATOM 62242 C CA . GLU E 5 13 ? -47.062 127.110 155.852 1.00 76.82 13 GLU 1 CA 1
ATOM 62243 C C . GLU E 5 13 ? -46.694 127.081 157.333 1.00 76.82 13 GLU 1 C 1
ATOM 62244 O O . GLU E 5 13 ? -47.561 127.205 158.198 1.00 76.82 13 GLU 1 O 1
ATOM 62250 N N . PHE E 5 14 ? -45.404 126.920 157.616 1.00 83.41 14 PHE 1 N 1
ATOM 62251 C CA . PHE E 5 14 ? -44.914 126.883 158.990 1.00 83.41 14 PHE 1 CA 1
ATOM 62252 C C . PHE E 5 14 ? -44.413 128.261 159.413 1.00 83.41 14 PHE 1 C 1
ATOM 62253 O O . PHE E 5 14 ? -43.816 128.985 158.616 1.00 83.41 14 PHE 1 O 1
ATOM 62261 N N . LYS E 5 15 ? -44.659 128.619 160.670 1.00 82.37 15 LYS 1 N 1
ATOM 62262 C CA . LYS E 5 15 ? -44.236 129.912 161.194 1.00 82.37 15 LYS 1 CA 1
ATOM 62263 C C . LYS E 5 15 ? -43.689 129.809 162.615 1.00 82.37 15 LYS 1 C 1
ATOM 62264 O O . LYS E 5 15 ? -43.863 128.791 163.285 1.00 82.37 15 LYS 1 O 1
ATOM 62270 N N . VAL E 5 16 ? -43.028 130.872 163.065 1.00 53.83 16 VAL 1 N 1
ATOM 62271 C CA . VAL E 5 16 ? -42.451 130.914 164.405 1.00 53.83 16 VAL 1 CA 1
ATOM 62272 C C . VAL E 5 16 ? -42.521 132.327 164.981 1.00 53.83 16 VAL 1 C 1
ATOM 62273 O O . VAL E 5 16 ? -42.357 133.311 164.259 1.00 53.83 16 VAL 1 O 1
ATOM 62277 N N . SER E 5 17 ? -42.765 132.418 166.285 1.00 63.29 17 SER 1 N 1
ATOM 62278 C CA . SER E 5 17 ? -42.856 133.704 166.968 1.00 63.29 17 SER 1 CA 1
ATOM 62279 C C . SER E 5 17 ? -41.736 133.849 167.995 1.00 63.29 17 SER 1 C 1
ATOM 62280 O O . SER E 5 17 ? -41.762 133.213 169.050 1.00 63.29 17 SER 1 O 1
ATOM 62283 N N . VAL E 5 18 ? -40.758 134.693 167.682 1.00 60.64 18 VAL 1 N 1
ATOM 62284 C CA . VAL E 5 18 ? -39.623 134.917 168.571 1.00 60.64 18 VAL 1 CA 1
ATOM 62285 C C . VAL E 5 18 ? -39.707 136.264 169.287 1.00 60.64 18 VAL 1 C 1
ATOM 62286 O O . VAL E 5 18 ? -39.822 137.311 168.650 1.00 60.64 18 VAL 1 O 1
ATOM 62290 N N . PRO E 5 19 ? -39.645 136.249 170.629 1.00 66.04 19 PRO 1 N 1
ATOM 62291 C CA . PRO E 5 19 ? -39.712 137.468 171.440 1.00 66.04 19 PRO 1 CA 1
ATOM 62292 C C . PRO E 5 19 ? -38.453 138.320 171.299 1.00 66.04 19 PRO 1 C 1
ATOM 62293 O O . PRO E 5 19 ? -37.359 137.794 171.092 1.00 66.04 19 PRO 1 O 1
ATOM 62297 N N . ALA E 5 20 ? -38.612 139.634 171.417 1.00 57.23 20 ALA 1 N 1
ATOM 62298 C CA . ALA E 5 20 ? -37.487 140.555 171.300 1.00 57.23 20 ALA 1 CA 1
ATOM 62299 C C . ALA E 5 20 ? -36.504 140.377 172.452 1.00 57.23 20 ALA 1 C 1
ATOM 62300 O O . ALA E 5 20 ? -35.485 141.065 172.522 1.00 57.23 20 ALA 1 O 1
ATOM 62302 N N . ALA E 5 21 ? -36.815 139.451 173.353 1.00 52.80 21 ALA 1 N 1
ATOM 62303 C CA . ALA E 5 21 ? -35.961 139.182 174.503 1.00 52.80 21 ALA 1 CA 1
ATOM 62304 C C . ALA E 5 21 ? -34.638 138.556 174.074 1.00 52.80 21 ALA 1 C 1
ATOM 62305 O O . ALA E 5 21 ? -33.576 138.921 174.579 1.00 52.80 21 ALA 1 O 1
ATOM 62307 N N . GLU E 5 22 ? -34.708 137.612 173.141 1.00 56.23 22 GLU 1 N 1
ATOM 62308 C CA . GLU E 5 22 ? -33.515 136.934 172.647 1.00 56.23 22 GLU 1 CA 1
ATOM 62309 C C . GLU E 5 22 ? -33.287 137.211 171.165 1.00 56.23 22 GLU 1 C 1
ATOM 62310 O O . GLU E 5 22 ? -33.291 136.293 170.344 1.00 56.23 22 GLU 1 O 1
ATOM 62316 N N . VAL E 5 23 ? -33.090 138.482 170.829 1.00 48.22 23 VAL 1 N 1
ATOM 62317 C CA . VAL E 5 23 ? -32.857 138.882 169.446 1.00 48.22 23 VAL 1 CA 1
ATOM 62318 C C . VAL E 5 23 ? -31.693 139.864 169.358 1.00 48.22 23 VAL 1 C 1
ATOM 62319 O O . VAL E 5 23 ? -30.921 139.842 168.400 1.00 48.22 23 VAL 1 O 1
ATOM 62323 N N . ASN E 5 24 ? -31.572 140.724 170.365 1.00 63.00 24 ASN 1 N 1
ATOM 62324 C CA . ASN E 5 24 ? -30.501 141.713 170.401 1.00 63.00 24 ASN 1 CA 1
ATOM 62325 C C . ASN E 5 24 ? -29.146 141.039 170.581 1.00 63.00 24 ASN 1 C 1
ATOM 62326 O O . ASN E 5 24 ? -28.269 141.149 169.724 1.00 63.00 24 ASN 1 O 1
ATOM 62331 N N . ARG E 5 25 ? -28.981 140.340 171.700 1.00 56.25 25 ARG 1 N 1
ATOM 62332 C CA . ARG E 5 25 ? -27.731 139.647 171.993 1.00 56.25 25 ARG 1 CA 1
ATOM 62333 C C . ARG E 5 25 ? -27.445 138.576 170.946 1.00 56.25 25 ARG 1 C 1
ATOM 62334 O O . ARG E 5 25 ? -26.308 138.130 170.795 1.00 56.25 25 ARG 1 O 1
ATOM 62342 N N . ALA E 5 26 ? -28.485 138.167 170.227 1.00 59.02 26 ALA 1 N 1
ATOM 62343 C CA . ALA E 5 26 ? -28.353 137.145 169.195 1.00 59.02 26 ALA 1 CA 1
ATOM 62344 C C . ALA E 5 26 ? -27.420 137.600 168.078 1.00 59.02 26 ALA 1 C 1
ATOM 62345 O O . ALA E 5 26 ? -26.647 136.805 167.542 1.00 59.02 26 ALA 1 O 1
ATOM 62347 N N . TYR E 5 27 ? -27.496 138.881 167.731 1.00 78.81 27 TYR 1 N 1
ATOM 62348 C CA . TYR E 5 27 ? -26.660 139.437 166.674 1.00 78.81 27 TYR 1 CA 1
ATOM 62349 C C . TYR E 5 27 ? -25.329 139.945 167.217 1.00 78.81 27 TYR 1 C 1
ATOM 62350 O O . TYR E 5 27 ? -24.334 139.999 166.494 1.00 78.81 27 TYR 1 O 1
ATOM 62359 N N . ASP E 5 28 ? -25.314 140.318 168.493 1.00 44.92 28 ASP 1 N 1
ATOM 62360 C CA . ASP E 5 28 ? -24.103 140.824 169.128 1.00 44.92 28 ASP 1 CA 1
ATOM 62361 C C . ASP E 5 28 ? -23.025 139.749 169.218 1.00 44.92 28 ASP 1 C 1
ATOM 62362 O O . ASP E 5 28 ? -21.840 140.055 169.343 1.00 44.92 28 ASP 1 O 1
ATOM 62367 N N . GLN E 5 29 ? -23.443 138.489 169.156 1.00 74.63 29 GLN 1 N 1
ATOM 62368 C CA . GLN E 5 29 ? -22.512 137.370 169.233 1.00 74.63 29 GLN 1 CA 1
ATOM 62369 C C . GLN E 5 29 ? -22.058 136.929 167.846 1.00 74.63 29 GLN 1 C 1
ATOM 62370 O O . GLN E 5 29 ? -20.947 136.425 167.677 1.00 74.63 29 GLN 1 O 1
ATOM 62376 N N . VAL E 5 30 ? -22.922 137.124 166.855 1.00 42.26 30 VAL 1 N 1
ATOM 62377 C CA . VAL E 5 30 ? -22.612 136.744 165.482 1.00 42.26 30 VAL 1 CA 1
ATOM 62378 C C . VAL E 5 30 ? -21.808 137.831 164.776 1.00 42.26 30 VAL 1 C 1
ATOM 62379 O O . VAL E 5 30 ? -20.792 137.549 164.140 1.00 42.26 30 VAL 1 O 1
ATOM 62383 N N . TRP E 5 31 ? -22.269 139.072 164.892 1.00 78.96 31 TRP 1 N 1
ATOM 62384 C CA . TRP E 5 31 ? -21.597 140.203 164.263 1.00 78.96 31 TRP 1 CA 1
ATOM 62385 C C . TRP E 5 31 ? -20.144 140.309 164.715 1.00 78.96 31 TRP 1 C 1
ATOM 62386 O O . TRP E 5 31 ? -19.231 140.359 163.891 1.00 78.96 31 TRP 1 O 1
ATOM 62397 N N . ALA E 5 32 ? -19.938 140.341 166.027 1.00 61.81 32 ALA 1 N 1
ATOM 62398 C CA . ALA E 5 32 ? -18.596 140.441 166.589 1.00 61.81 32 ALA 1 CA 1
ATOM 62399 C C . ALA E 5 32 ? -17.825 139.140 166.400 1.00 61.81 32 ALA 1 C 1
ATOM 62400 O O . ALA E 5 32 ? -16.595 139.137 166.354 1.00 61.81 32 ALA 1 O 1
ATOM 62402 N N . GLY E 5 33 ? -18.556 138.035 166.289 1.00 54.54 33 GLY 1 N 1
ATOM 62403 C CA . GLY E 5 33 ? -17.921 136.743 166.107 1.00 54.54 33 GLY 1 CA 1
ATOM 62404 C C . GLY E 5 33 ? -17.343 136.564 164.717 1.00 54.54 33 GLY 1 C 1
ATOM 62405 O O . GLY E 5 33 ? -16.231 136.059 164.560 1.00 54.54 33 GLY 1 O 1
ATOM 62406 N N . LEU E 5 34 ? -18.099 136.979 163.706 1.00 66.10 34 LEU 1 N 1
ATOM 62407 C CA . LEU E 5 34 ? -17.658 136.862 162.321 1.00 66.10 34 LEU 1 CA 1
ATOM 62408 C C . LEU E 5 34 ? -16.570 137.882 162.003 1.00 66.10 34 LEU 1 C 1
ATOM 62409 O O . LEU E 5 34 ? -15.691 137.629 161.179 1.00 66.10 34 LEU 1 O 1
ATOM 62414 N N . ALA E 5 35 ? -16.636 139.035 162.660 1.00 44.48 35 ALA 1 N 1
ATOM 62415 C CA . ALA E 5 35 ? -15.658 140.095 162.449 1.00 44.48 35 ALA 1 CA 1
ATOM 62416 C C . ALA E 5 35 ? -14.255 139.619 162.808 1.00 44.48 35 ALA 1 C 1
ATOM 62417 O O . ALA E 5 35 ? -13.263 140.135 162.293 1.00 44.48 35 ALA 1 O 1
ATOM 62419 N N . ARG E 5 36 ?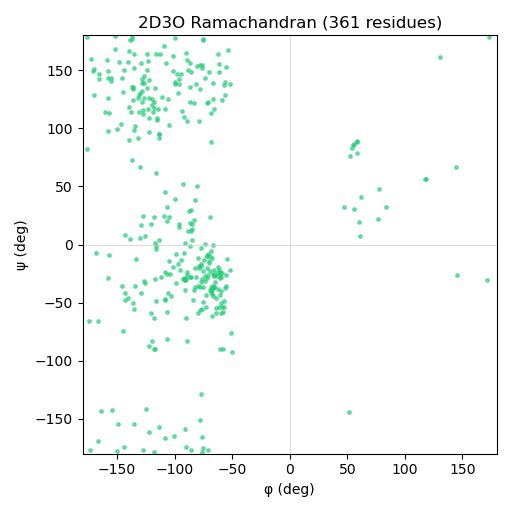 -14.179 138.631 163.694 1.00 64.68 36 ARG 1 N 1
ATOM 62420 C CA . ARG E 5 36 ? -12.899 138.083 164.125 1.00 64.68 36 ARG 1 CA 1
ATOM 62421 C C . ARG E 5 36 ? -12.432 136.980 163.181 1.00 64.68 36 ARG 1 C 1
ATOM 62422 O O . ARG E 5 36 ? -11.573 136.171 163.535 1.00 64.68 36 ARG 1 O 1
ATOM 62430 N N . ASP E 5 37 ? -13.001 136.951 161.981 1.00 51.36 37 ASP 1 N 1
ATOM 62431 C CA . ASP E 5 37 ? -12.643 135.946 160.987 1.00 51.36 37 ASP 1 CA 1
ATOM 62432 C C . ASP E 5 37 ? -12.649 136.530 159.579 1.00 51.36 37 ASP 1 C 1
ATOM 62433 O O . ASP E 5 37 ? -11.706 136.333 158.812 1.00 51.36 37 ASP 1 O 1
ATOM 62438 N N . VAL E 5 38 ? -13.716 137.248 159.245 1.00 51.39 38 VAL 1 N 1
ATOM 62439 C CA . VAL E 5 38 ? -13.847 137.860 157.928 1.00 51.39 38 VAL 1 CA 1
ATOM 62440 C C . VAL E 5 38 ? -12.669 138.785 157.637 1.00 51.39 38 VAL 1 C 1
ATOM 62441 O O . VAL E 5 38 ? -12.232 139.542 158.503 1.00 51.39 38 VAL 1 O 1
ATOM 62445 N N . ARG E 5 39 ? -12.160 138.715 156.411 1.00 62.11 39 ARG 1 N 1
ATOM 62446 C CA . ARG E 5 39 ? -11.032 139.541 155.998 1.00 62.11 39 ARG 1 CA 1
ATOM 62447 C C . ARG E 5 39 ? -11.509 140.842 155.361 1.00 62.11 39 ARG 1 C 1
ATOM 62448 O O . ARG E 5 39 ? -12.045 140.842 154.253 1.00 62.11 39 ARG 1 O 1
ATOM 62456 N N . VAL E 5 40 ? -11.309 141.949 156.069 1.00 46.44 40 VAL 1 N 1
ATOM 62457 C CA . VAL E 5 40 ? -11.717 143.259 155.576 1.00 46.44 40 VAL 1 CA 1
ATOM 62458 C C . VAL E 5 40 ? -10.505 144.171 155.403 1.00 46.44 40 VAL 1 C 1
ATOM 62459 O O . VAL E 5 40 ? -9.762 144.418 156.353 1.00 46.44 40 VAL 1 O 1
ATOM 62463 N N . PRO E 5 41 ? -10.291 144.682 154.180 1.00 54.74 41 PRO 1 N 1
ATOM 62464 C CA . PRO E 5 41 ? -9.166 145.572 153.874 1.00 54.74 41 PRO 1 CA 1
ATOM 62465 C C . PRO E 5 41 ? -9.064 146.756 154.833 1.00 54.74 41 PRO 1 C 1
ATOM 62466 O O . PRO E 5 41 ? -7.999 147.356 154.981 1.00 54.74 41 PRO 1 O 1
ATOM 62470 N N . GLY E 5 42 ? -10.177 147.085 155.481 1.00 53.28 42 GLY 1 N 1
ATOM 62471 C CA . GLY E 5 42 ? -10.189 148.195 156.416 1.00 53.28 42 GLY 1 CA 1
ATOM 62472 C C . GLY E 5 42 ? -9.206 148.015 157.555 1.00 53.28 42 GLY 1 C 1
ATOM 62473 O O . GLY E 5 42 ? -8.307 148.835 157.744 1.00 53.28 42 GLY 1 O 1
ATOM 62474 N N . PHE E 5 43 ? -9.375 146.940 158.317 1.00 80.83 43 PHE 1 N 1
ATOM 62475 C CA . PHE E 5 43 ? -8.497 146.653 159.445 1.00 80.83 43 PHE 1 CA 1
ATOM 62476 C C . PHE E 5 43 ? -8.083 145.186 159.478 1.00 80.83 43 PHE 1 C 1
ATOM 62477 O O . PHE E 5 43 ? -8.695 144.343 158.821 1.00 80.83 43 PHE 1 O 1
ATOM 62485 N N . ARG E 5 44 ? -7.041 144.887 160.247 1.00 53.46 44 ARG 1 N 1
ATOM 62486 C CA . ARG E 5 44 ? -6.544 143.522 160.368 1.00 53.46 44 ARG 1 CA 1
ATOM 62487 C C . ARG E 5 44 ? -7.457 142.691 161.265 1.00 53.46 44 ARG 1 C 1
ATOM 62488 O O . ARG E 5 44 ? -8.147 143.228 162.132 1.00 53.46 44 ARG 1 O 1
ATOM 62496 N N . PRO E 5 45 ? -7.471 141.363 161.066 1.00 45.00 45 PRO 1 N 1
ATOM 62497 C CA . PRO E 5 45 ? -8.306 140.461 161.865 1.00 45.00 45 PRO 1 CA 1
ATOM 62498 C C . PRO E 5 45 ? -7.851 140.370 163.319 1.00 45.00 45 PRO 1 C 1
ATOM 62499 O O . PRO E 5 45 ? -7.056 139.501 163.678 1.00 45.00 45 PRO 1 O 1
ATOM 62503 N N . GLY E 5 46 ? -8.362 141.273 164.151 1.00 57.11 46 GLY 1 N 1
ATOM 62504 C CA . GLY E 5 46 ? -7.996 141.276 165.555 1.00 57.11 46 GLY 1 CA 1
ATOM 62505 C C . GLY E 5 46 ? -8.521 142.493 166.291 1.00 57.11 46 GLY 1 C 1
ATOM 62506 O O . GLY E 5 46 ? -8.808 142.428 167.487 1.00 57.11 46 GLY 1 O 1
ATOM 62507 N N . LYS E 5 47 ? -8.648 143.606 165.576 1.00 76.62 47 LYS 1 N 1
ATOM 62508 C CA . LYS E 5 47 ? -9.142 144.844 166.166 1.00 76.62 47 LYS 1 CA 1
ATOM 62509 C C . LYS E 5 47 ? -10.228 145.470 165.297 1.00 76.62 47 LYS 1 C 1
ATOM 62510 O O . LYS E 5 47 ? -10.025 145.702 164.105 1.00 76.62 47 LYS 1 O 1
ATOM 62516 N N . ALA E 5 48 ? -11.380 145.740 165.902 1.00 57.03 48 ALA 1 N 1
ATOM 62517 C CA . ALA E 5 48 ? -12.500 146.340 165.187 1.00 57.03 48 ALA 1 CA 1
ATOM 62518 C C . ALA E 5 48 ? -13.145 147.441 166.024 1.00 57.03 48 ALA 1 C 1
ATOM 62519 O O . ALA E 5 48 ? -13.559 147.200 167.146 1.00 57.03 48 ALA 1 O 1
ATOM 62521 N N . PRO E 5 49 ? -13.231 148.639 165.454 1.00 77.09 49 PRO 1 N 1
ATOM 62522 C CA . PRO E 5 49 ? -13.790 149.825 166.170 1.00 77.09 49 PRO 1 CA 1
ATOM 62523 C C . PRO E 5 49 ? -15.225 149.671 166.693 1.00 77.09 49 PRO 1 C 1
ATOM 62524 O O . PRO E 5 49 ? -15.457 149.215 167.814 1.00 77.09 49 PRO 1 O 1
ATOM 62528 N N . ARG E 5 50 ? -16.183 150.039 165.855 1.00 69.19 50 ARG 1 N 1
ATOM 62529 C CA . ARG E 5 50 ? -17.593 149.983 166.223 1.00 69.19 50 ARG 1 CA 1
ATOM 62530 C C . ARG E 5 50 ? -18.429 150.331 164.992 1.00 69.19 50 ARG 1 C 1
ATOM 62531 O O . ARG E 5 50 ? -19.206 149.540 164.442 1.00 69.19 50 ARG 1 O 1
ATOM 62539 N N . LYS E 5 51 ? -18.218 151.616 164.617 1.00 68.21 51 LYS 1 N 1
ATOM 62540 C CA . LYS E 5 51 ? -18.832 152.346 163.501 1.00 68.21 51 LYS 1 CA 1
ATOM 62541 C C . LYS E 5 51 ? -18.016 152.298 162.192 1.00 68.21 51 LYS 1 C 1
ATOM 62542 O O . LYS E 5 51 ? -17.740 153.330 161.581 1.00 68.21 51 LYS 1 O 1
ATOM 62548 N N . VAL E 5 52 ? -17.657 151.090 161.771 1.00 47.13 52 VAL 1 N 1
ATOM 62549 C CA . VAL E 5 52 ? -16.905 150.928 160.536 1.00 47.13 52 VAL 1 CA 1
ATOM 62550 C C . VAL E 5 52 ? -17.431 149.685 159.775 1.00 47.13 52 VAL 1 C 1
ATOM 62551 O O . VAL E 5 52 ? -17.655 149.749 158.566 1.00 47.13 52 VAL 1 O 1
ATOM 62555 N N . ILE E 5 53 ? -17.625 148.582 160.491 1.00 59.44 53 ILE 1 N 1
ATOM 62556 C CA . ILE E 5 53 ? -18.125 147.353 159.887 1.00 59.44 53 ILE 1 CA 1
ATOM 62557 C C . ILE E 5 53 ? -19.562 147.535 159.411 1.00 59.44 53 ILE 1 C 1
ATOM 62558 O O . ILE E 5 53 ? -19.962 146.980 158.387 1.00 59.44 53 ILE 1 O 1
ATOM 62563 N N . GLU E 5 54 ? -20.333 148.317 160.159 1.00 61.08 54 GLU 1 N 1
ATOM 62564 C CA . GLU E 5 54 ? -21.726 148.576 159.816 1.00 61.08 54 GLU 1 CA 1
ATOM 62565 C C . GLU E 5 54 ? -21.825 149.481 158.593 1.00 61.08 54 GLU 1 C 1
ATOM 62566 O O . GLU E 5 54 ? -22.905 149.670 158.034 1.00 61.08 54 GLU 1 O 1
ATOM 62572 N N . ASN E 5 55 ? -20.689 150.037 158.183 1.00 51.17 55 ASN 1 N 1
ATOM 62573 C CA . ASN E 5 55 ? -20.643 150.922 157.025 1.00 51.17 55 ASN 1 CA 1
ATOM 62574 C C . ASN E 5 55 ? -20.054 150.205 155.816 1.00 51.17 55 ASN 1 C 1
ATOM 62575 O O . ASN E 5 55 ? -20.340 150.559 154.672 1.00 51.17 55 ASN 1 O 1
ATOM 62580 N N . ARG E 5 56 ? -19.231 149.195 156.077 1.00 50.27 56 ARG 1 N 1
ATOM 62581 C CA . ARG E 5 56 ? -18.599 148.425 155.012 1.00 50.27 56 ARG 1 CA 1
ATOM 62582 C C . ARG E 5 56 ? -19.569 147.402 154.431 1.00 50.27 56 ARG 1 C 1
ATOM 62583 O O . ARG E 5 56 ? -19.857 147.416 153.234 1.00 50.27 56 ARG 1 O 1
ATOM 62591 N N . VAL E 5 57 ? -20.069 146.515 155.286 1.00 51.34 57 VAL 1 N 1
ATOM 62592 C CA . VAL E 5 57 ? -21.006 145.483 154.859 1.00 51.34 57 VAL 1 CA 1
ATOM 62593 C C . VAL E 5 57 ? -22.240 145.454 155.755 1.00 51.34 57 VAL 1 C 1
ATOM 62594 O O . VAL E 5 57 ? -22.991 144.478 155.762 1.00 51.34 57 VAL 1 O 1
ATOM 62598 N N . GLY E 5 58 ? -22.444 146.530 156.509 1.00 55.34 58 GLY 1 N 1
ATOM 62599 C CA . GLY E 5 58 ? -23.589 146.604 157.397 1.00 55.34 58 GLY 1 CA 1
ATOM 62600 C C . GLY E 5 58 ? -24.850 147.037 156.675 1.00 55.34 58 GLY 1 C 1
ATOM 62601 O O . GLY E 5 58 ? -25.657 147.793 157.216 1.00 55.34 58 GLY 1 O 1
ATOM 62602 N N . LYS E 5 59 ? -25.020 146.555 155.448 1.00 71.83 59 LYS 1 N 1
ATOM 62603 C CA . LYS E 5 59 ? -26.189 146.893 154.645 1.00 71.83 59 LYS 1 CA 1
ATOM 62604 C C . LYS E 5 59 ? -27.006 145.645 154.330 1.00 71.83 59 LYS 1 C 1
ATOM 62605 O O . LYS E 5 59 ? -28.159 145.525 154.745 1.00 71.83 59 LYS 1 O 1
ATOM 62611 N N . GLY E 5 60 ? -26.400 144.719 153.594 1.00 60.66 60 GLY 1 N 1
ATOM 62612 C CA . GLY E 5 60 ? -27.086 143.491 153.236 1.00 60.66 60 GLY 1 CA 1
ATOM 62613 C C . GLY E 5 60 ? -26.296 142.257 153.624 1.00 60.66 60 GLY 1 C 1
ATOM 62614 O O . GLY E 5 60 ? -26.667 141.136 153.275 1.00 60.66 60 GLY 1 O 1
ATOM 62615 N N . TYR E 5 61 ? -25.201 142.464 154.348 1.00 63.26 61 TYR 1 N 1
ATOM 62616 C CA . TYR E 5 61 ? -24.351 141.364 154.788 1.00 63.26 61 TYR 1 CA 1
ATOM 62617 C C . TYR E 5 61 ? -24.480 141.150 156.292 1.00 63.26 61 TYR 1 C 1
ATOM 62618 O O . TYR E 5 61 ? -23.572 140.621 156.934 1.00 63.26 61 TYR 1 O 1
ATOM 62627 N N . VAL E 5 62 ? -25.613 141.564 156.848 1.00 60.10 62 VAL 1 N 1
ATOM 62628 C CA . VAL E 5 62 ? -25.863 141.422 158.277 1.00 60.10 62 VAL 1 CA 1
ATOM 62629 C C . VAL E 5 62 ? -27.066 140.527 158.571 1.00 60.10 62 VAL 1 C 1
ATOM 62630 O O . VAL E 5 62 ? -26.919 139.313 158.713 1.00 60.10 62 VAL 1 O 1
ATOM 62634 N N . GLU E 5 63 ? -28.252 141.122 158.661 1.00 70.98 63 GLU 1 N 1
ATOM 62635 C CA . GLU E 5 63 ? -29.466 140.361 158.939 1.00 70.98 63 GLU 1 CA 1
ATOM 62636 C C . GLU E 5 63 ? -29.705 139.287 157.884 1.00 70.98 63 GLU 1 C 1
ATOM 62637 O O . GLU E 5 63 ? -30.376 138.288 158.145 1.00 70.98 63 GLU 1 O 1
ATOM 62643 N N . SER E 5 64 ? -29.154 139.497 156.693 1.00 55.40 64 SER 1 N 1
ATOM 62644 C CA . SER E 5 64 ? -29.310 138.546 155.599 1.00 55.40 64 SER 1 CA 1
ATOM 62645 C C . SER E 5 64 ? -28.414 137.327 155.793 1.00 55.40 64 SER 1 C 1
ATOM 62646 O O . SER E 5 64 ? -28.889 136.191 155.794 1.00 55.40 64 SER 1 O 1
ATOM 62649 N N . GLN E 5 65 ? -27.117 137.571 155.956 1.00 50.44 65 GLN 1 N 1
ATOM 62650 C CA . GLN E 5 65 ? -26.151 136.496 156.148 1.00 50.44 65 GLN 1 CA 1
ATOM 62651 C C . GLN E 5 65 ? -26.508 135.630 157.352 1.00 50.44 65 GLN 1 C 1
ATOM 62652 O O . GLN E 5 65 ? -26.517 134.403 157.263 1.00 50.44 65 GLN 1 O 1
ATOM 62658 N N . VAL E 5 66 ? -26.800 136.277 158.476 1.00 59.13 66 VAL 1 N 1
ATOM 62659 C CA . VAL E 5 66 ? -27.156 135.566 159.698 1.00 59.13 66 VAL 1 CA 1
ATOM 62660 C C . VAL E 5 66 ? -28.403 134.713 159.492 1.00 59.13 66 VAL 1 C 1
ATOM 62661 O O . VAL E 5 66 ? -28.485 133.588 159.985 1.00 59.13 66 VAL 1 O 1
ATOM 62665 N N . ARG E 5 67 ? -29.371 135.255 158.759 1.00 70.54 67 ARG 1 N 1
ATOM 62666 C CA . ARG E 5 67 ? -30.614 134.544 158.487 1.00 70.54 67 ARG 1 CA 1
ATOM 62667 C C . ARG E 5 67 ? -30.355 133.284 157.668 1.00 70.54 67 ARG 1 C 1
ATOM 62668 O O . ARG E 5 67 ? -30.743 132.185 158.063 1.00 70.54 67 ARG 1 O 1
ATOM 62676 N N . ASP E 5 68 ? -29.696 133.452 156.526 1.00 69.81 68 ASP 1 N 1
ATOM 62677 C CA . ASP E 5 68 ? -29.383 132.332 155.647 1.00 69.81 68 ASP 1 CA 1
ATOM 62678 C C . ASP E 5 68 ? -28.462 131.330 156.334 1.00 69.81 68 ASP 1 C 1
ATOM 62679 O O . ASP E 5 68 ? -28.434 130.152 155.976 1.00 69.81 68 ASP 1 O 1
ATOM 62684 N N . ARG E 5 69 ? -27.709 131.804 157.321 1.00 74.46 69 ARG 1 N 1
ATOM 62685 C CA . ARG E 5 69 ? -26.785 130.950 158.058 1.00 74.46 69 ARG 1 CA 1
ATOM 62686 C C . ARG E 5 69 ? -27.532 130.048 159.035 1.00 74.46 69 ARG 1 C 1
ATOM 62687 O O . ARG E 5 69 ? -27.305 128.839 159.076 1.00 74.46 69 ARG 1 O 1
ATOM 62695 N N . LEU E 5 70 ? -28.424 130.645 159.819 1.00 69.97 70 LEU 1 N 1
ATOM 62696 C CA . LEU E 5 70 ? -29.205 129.899 160.799 1.00 69.97 70 LEU 1 CA 1
ATOM 62697 C C . LEU E 5 70 ? -30.119 128.884 160.121 1.00 69.97 70 LEU 1 C 1
ATOM 62698 O O . LEU E 5 70 ? -30.190 127.726 160.535 1.00 69.97 70 LEU 1 O 1
ATOM 62703 N N . LEU E 5 71 ? -30.816 129.324 159.078 1.00 52.09 71 LEU 1 N 1
ATOM 62704 C CA . LEU E 5 71 ? -31.727 128.456 158.342 1.00 52.09 71 LEU 1 CA 1
ATOM 62705 C C . LEU E 5 71 ? -30.997 127.254 157.754 1.00 52.09 71 LEU 1 C 1
ATOM 62706 O O . LEU E 5 71 ? -31.426 126.112 157.922 1.00 52.09 71 LEU 1 O 1
ATOM 62711 N N . GLU E 5 72 ? -29.892 127.518 157.064 1.00 59.98 72 GLU 1 N 1
ATOM 62712 C CA . GLU E 5 72 ? -29.099 126.462 156.447 1.00 59.98 72 GLU 1 CA 1
ATOM 62713 C C . GLU E 5 72 ? -28.681 125.413 157.473 1.00 59.98 72 GLU 1 C 1
ATOM 62714 O O . GLU E 5 72 ? -28.615 124.223 157.165 1.00 59.98 72 GLU 1 O 1
ATOM 62720 N N . THR E 5 73 ? -28.401 125.863 158.692 1.00 50.67 73 THR 1 N 1
ATOM 62721 C CA . THR E 5 73 ? -27.988 124.964 159.763 1.00 50.67 73 THR 1 CA 1
ATOM 62722 C C . THR E 5 73 ? -29.116 124.008 160.138 1.00 50.67 73 THR 1 C 1
ATOM 62723 O O . THR E 5 73 ? -28.876 122.840 160.445 1.00 50.67 73 THR 1 O 1
ATOM 62727 N N . HIS E 5 74 ? -30.346 124.510 160.109 1.00 52.08 74 HIS 1 N 1
ATOM 62728 C CA . HIS E 5 74 ? -31.512 123.702 160.446 1.00 52.08 74 HIS 1 CA 1
ATOM 62729 C C . HIS E 5 74 ? -31.742 122.602 159.415 1.00 52.08 74 HIS 1 C 1
ATOM 62730 O O . HIS E 5 74 ? -32.015 121.455 159.768 1.00 52.08 74 HIS 1 O 1
ATOM 62737 N N . TYR E 5 75 ? -31.631 122.959 158.139 1.00 69.99 75 TYR 1 N 1
ATOM 62738 C CA . TYR E 5 75 ? -31.828 122.002 157.057 1.00 69.99 75 TYR 1 CA 1
ATOM 62739 C C . TYR E 5 75 ? -30.700 120.978 157.016 1.00 69.99 75 TYR 1 C 1
ATOM 62740 O O . TYR E 5 75 ? -30.932 119.795 156.765 1.00 69.99 75 TYR 1 O 1
ATOM 62749 N N . SER E 5 76 ? -29.478 121.438 157.266 1.00 70.85 76 SER 1 N 1
ATOM 62750 C CA . SER E 5 76 ? -28.312 120.562 157.257 1.00 70.85 76 SER 1 CA 1
ATOM 62751 C C . SER E 5 76 ? -28.402 119.518 158.365 1.00 70.85 76 SER 1 C 1
ATOM 62752 O O . SER E 5 76 ? -28.380 118.316 158.100 1.00 70.85 76 SER 1 O 1
ATOM 62755 N N . GLN E 5 77 ? -28.502 119.985 159.605 1.00 53.42 77 GLN 1 N 1
ATOM 62756 C CA . GLN E 5 77 ? -28.596 119.092 160.754 1.00 53.42 77 GLN 1 CA 1
ATOM 62757 C C . GLN E 5 77 ? -29.869 118.256 160.691 1.00 53.42 77 GLN 1 C 1
ATOM 62758 O O . GLN E 5 77 ? -29.923 117.150 161.229 1.00 53.42 77 GLN 1 O 1
ATOM 62764 N N . GLY E 5 78 ? -30.891 118.792 160.032 1.00 67.33 78 GLY 1 N 1
ATOM 62765 C CA . GLY E 5 78 ? -32.149 118.079 159.910 1.00 67.33 78 GLY 1 CA 1
ATOM 62766 C C . GLY E 5 78 ? -32.012 116.814 159.087 1.00 67.33 78 GLY 1 C 1
ATOM 62767 O O . GLY E 5 78 ? -32.782 115.868 159.254 1.00 67.33 78 GLY 1 O 1
ATOM 62768 N N . LEU E 5 79 ? -31.027 116.797 158.195 1.00 65.80 79 LEU 1 N 1
ATOM 62769 C CA . LEU E 5 79 ? -30.785 115.642 157.340 1.00 65.80 79 LEU 1 CA 1
ATOM 62770 C C . LEU E 5 79 ? -29.729 114.728 157.952 1.00 65.80 79 LEU 1 C 1
ATOM 62771 O O . LEU E 5 79 ? -29.554 113.588 157.520 1.00 65.80 79 LEU 1 O 1
ATOM 62776 N N . ARG E 5 80 ? -29.026 115.235 158.960 1.00 83.35 80 ARG 1 N 1
ATOM 62777 C CA . ARG E 5 80 ? -27.986 114.467 159.634 1.00 83.35 80 ARG 1 CA 1
ATOM 62778 C C . ARG E 5 80 ? -28.562 113.667 160.798 1.00 83.35 80 ARG 1 C 1
ATOM 62779 O O . ARG E 5 80 ? -27.992 112.657 161.210 1.00 83.35 80 ARG 1 O 1
ATOM 62787 N N . GLU E 5 81 ? -29.693 114.126 161.323 1.00 56.65 81 GLU 1 N 1
ATOM 62788 C CA . GLU E 5 81 ? -30.346 113.456 162.442 1.00 56.65 81 GLU 1 CA 1
ATOM 62789 C C . GLU E 5 81 ? -31.436 112.504 161.961 1.00 56.65 81 GLU 1 C 1
ATOM 62790 O O . GLU E 5 81 ? -31.813 111.570 162.669 1.00 56.65 81 GLU 1 O 1
ATOM 62796 N N . LEU E 5 82 ? -31.939 112.746 160.755 1.00 60.65 82 LEU 1 N 1
ATOM 62797 C CA . LEU E 5 82 ? -32.988 111.911 160.182 1.00 60.65 82 LEU 1 CA 1
ATOM 62798 C C . LEU E 5 82 ? -32.455 111.052 159.041 1.00 60.65 82 LEU 1 C 1
ATOM 62799 O O . LEU E 5 82 ? -32.708 109.848 158.988 1.00 60.65 82 LEU 1 O 1
ATOM 62804 N N . GLY E 5 83 ? -31.716 111.676 158.129 1.00 58.42 83 GLY 1 N 1
ATOM 62805 C CA . GLY E 5 83 ? -31.164 110.949 157.002 1.00 58.42 83 GLY 1 CA 1
ATOM 62806 C C . GLY E 5 83 ? -32.204 110.686 155.930 1.00 58.42 83 GLY 1 C 1
ATOM 62807 O O . GLY E 5 83 ? -32.331 109.564 155.439 1.00 58.42 83 GLY 1 O 1
ATOM 62808 N N . LEU E 5 84 ? -32.950 111.724 155.568 1.00 71.01 84 LEU 1 N 1
ATOM 62809 C CA . LEU E 5 84 ? -33.986 111.607 154.549 1.00 71.01 84 LEU 1 CA 1
ATOM 62810 C C . LEU E 5 84 ? -34.274 112.977 153.945 1.00 71.01 84 LEU 1 C 1
ATOM 62811 O O . LEU E 5 84 ? -34.781 113.871 154.623 1.00 71.01 84 LEU 1 O 1
ATOM 62816 N N . ASN E 5 85 ? -33.945 113.135 152.667 1.00 74.94 85 ASN 1 N 1
ATOM 62817 C CA . ASN E 5 85 ? -34.163 114.395 151.967 1.00 74.94 85 ASN 1 CA 1
ATOM 62818 C C . ASN E 5 85 ? -35.635 114.791 151.977 1.00 74.94 85 ASN 1 C 1
ATOM 62819 O O . ASN E 5 85 ? -36.497 114.026 151.545 1.00 74.94 85 ASN 1 O 1
ATOM 62824 N N . LEU E 5 86 ? -35.914 115.993 152.472 1.00 65.03 86 LEU 1 N 1
ATOM 62825 C CA . LEU E 5 86 ? -37.279 116.498 152.535 1.00 65.03 86 LEU 1 CA 1
ATOM 62826 C C . LEU E 5 86 ? -37.742 116.938 151.150 1.00 65.03 86 LEU 1 C 1
ATOM 62827 O O . LEU E 5 86 ? -37.112 116.613 150.144 1.00 65.03 86 LEU 1 O 1
ATOM 62832 N N . VAL E 5 87 ? -38.845 117.679 151.106 1.00 59.94 87 VAL 1 N 1
ATOM 62833 C CA . VAL E 5 87 ? -39.389 118.165 149.844 1.00 59.94 87 VAL 1 CA 1
ATOM 62834 C C . VAL E 5 87 ? -38.815 119.534 149.495 1.00 59.94 87 VAL 1 C 1
ATOM 62835 O O . VAL E 5 87 ? -37.756 119.918 149.991 1.00 59.94 87 VAL 1 O 1
ATOM 62839 N N . ASP E 5 88 ? -39.521 120.267 148.640 1.00 65.98 88 ASP 1 N 1
ATOM 62840 C CA . ASP E 5 88 ? -39.081 121.592 148.223 1.00 65.98 88 ASP 1 CA 1
ATOM 62841 C C . ASP E 5 88 ? -39.768 122.683 149.037 1.00 65.98 88 ASP 1 C 1
ATOM 62842 O O . ASP E 5 88 ? -40.991 122.689 149.181 1.00 65.98 88 ASP 1 O 1
ATOM 62847 N N . ALA E 5 89 ? -38.971 123.606 149.566 1.00 56.04 89 ALA 1 N 1
ATOM 62848 C CA . ALA E 5 89 ? -39.492 124.709 150.364 1.00 56.04 89 ALA 1 CA 1
ATOM 62849 C C . ALA E 5 89 ? -39.070 126.042 149.755 1.00 56.04 89 ALA 1 C 1
ATOM 62850 O O . ALA E 5 89 ? -38.090 126.112 149.014 1.00 56.04 89 ALA 1 O 1
ATOM 62852 N N . THR E 5 90 ? -39.814 127.098 150.070 1.00 67.00 90 THR 1 N 1
ATOM 62853 C CA . THR E 5 90 ? -39.514 128.427 149.550 1.00 67.00 90 THR 1 CA 1
ATOM 62854 C C . THR E 5 90 ? -39.427 129.454 150.676 1.00 67.00 90 THR 1 C 1
ATOM 62855 O O . THR E 5 90 ? -40.430 129.777 151.313 1.00 67.00 90 THR 1 O 1
ATOM 62859 N N . VAL E 5 91 ? -38.223 129.963 150.914 1.00 68.50 91 VAL 1 N 1
ATOM 62860 C CA . VAL E 5 91 ? -38.001 130.955 151.959 1.00 68.50 91 VAL 1 CA 1
ATOM 62861 C C . VAL E 5 91 ? -38.383 132.347 151.463 1.00 68.50 91 VAL 1 C 1
ATOM 62862 O O . VAL E 5 91 ? -38.087 132.712 150.325 1.00 68.50 91 VAL 1 O 1
ATOM 62866 N N . ASP E 5 92 ? -39.042 133.119 152.323 1.00 48.30 92 ASP 1 N 1
ATOM 62867 C CA . ASP E 5 92 ? -39.466 134.468 151.969 1.00 48.30 92 ASP 1 CA 1
ATOM 62868 C C . ASP E 5 92 ? -38.846 135.514 152.891 1.00 48.30 92 ASP 1 C 1
ATOM 62869 O O . ASP E 5 92 ? -39.058 135.490 154.103 1.00 48.30 92 ASP 1 O 1
ATOM 62874 N N . PRO E 5 93 ? -38.068 136.448 152.323 1.00 63.10 93 PRO 1 N 1
ATOM 62875 C CA . PRO E 5 93 ? -37.417 137.508 153.099 1.00 63.10 93 PRO 1 CA 1
ATOM 62876 C C . PRO E 5 93 ? -38.419 138.540 153.613 1.00 63.10 93 PRO 1 C 1
ATOM 62877 O O . PRO E 5 93 ? -39.141 139.157 152.830 1.00 63.10 93 PRO 1 O 1
ATOM 62881 N N . GLN E 5 94 ? -38.456 138.722 154.929 1.00 59.53 94 GLN 1 N 1
ATOM 62882 C CA . GLN E 5 94 ? -39.371 139.676 155.547 1.00 59.53 94 GLN 1 CA 1
ATOM 62883 C C . GLN E 5 94 ? -38.656 140.971 155.917 1.00 59.53 94 GLN 1 C 1
ATOM 62884 O O . GLN E 5 94 ? -37.463 140.967 156.225 1.00 59.53 94 GLN 1 O 1
ATOM 62890 N N . ASP E 5 95 ? -39.393 142.078 155.884 1.00 65.47 95 ASP 1 N 1
ATOM 62891 C CA . ASP E 5 95 ? -38.838 143.385 156.216 1.00 65.47 95 ASP 1 CA 1
ATOM 62892 C C . ASP E 5 95 ? -38.234 143.369 157.616 1.00 65.47 95 ASP 1 C 1
ATOM 62893 O O . ASP E 5 95 ? -38.798 142.780 158.538 1.00 65.47 95 ASP 1 O 1
ATOM 62898 N N . VAL E 5 96 ? -37.086 144.020 157.770 1.00 47.58 96 VAL 1 N 1
ATOM 62899 C CA . VAL E 5 96 ? -36.410 144.076 159.060 1.00 47.58 96 VAL 1 CA 1
ATOM 62900 C C . VAL E 5 96 ? -36.753 145.364 159.800 1.00 47.58 96 VAL 1 C 1
ATOM 62901 O O . VAL E 5 96 ? -36.809 146.438 159.202 1.00 47.58 96 VAL 1 O 1
ATOM 62905 N N . GLN E 5 97 ? -36.982 145.248 161.104 1.00 74.71 97 GLN 1 N 1
ATOM 62906 C CA . GLN E 5 97 ? -37.318 146.403 161.929 1.00 74.71 97 GLN 1 CA 1
ATOM 62907 C C . GLN E 5 97 ? -36.053 147.109 162.407 1.00 74.71 97 GLN 1 C 1
ATOM 62908 O O . GLN E 5 97 ? -34.941 146.720 162.048 1.00 74.71 97 GLN 1 O 1
ATOM 62914 N N . SER E 5 98 ? -36.228 148.146 163.220 1.00 74.99 98 SER 1 N 1
ATOM 62915 C CA . SER E 5 98 ? -35.099 148.907 163.743 1.00 74.99 98 SER 1 CA 1
ATOM 62916 C C . SER E 5 98 ? -34.302 148.101 164.763 1.00 74.99 98 SER 1 C 1
ATOM 62917 O O . SER E 5 98 ? -33.166 148.446 165.089 1.00 74.99 98 SER 1 O 1
ATOM 62920 N N . GLY E 5 99 ? -34.904 147.026 165.262 1.00 57.04 99 GLY 1 N 1
ATOM 62921 C CA . GLY E 5 99 ? -34.232 146.190 166.240 1.00 57.04 99 GLY 1 CA 1
ATOM 62922 C C . GLY E 5 99 ? -35.186 145.629 167.275 1.00 57.04 99 GLY 1 C 1
ATOM 62923 O O . GLY E 5 99 ? -35.116 145.982 168.452 1.00 57.04 99 GLY 1 O 1
ATOM 62924 N N . GLN E 5 100 ? -36.082 144.751 166.835 1.00 57.90 100 GLN 1 N 1
ATOM 62925 C CA . GLN E 5 100 ? -37.056 144.136 167.728 1.00 57.90 100 GLN 1 CA 1
ATOM 62926 C C . GLN E 5 100 ? -37.408 142.728 167.257 1.00 57.90 100 GLN 1 C 1
ATOM 62927 O O . GLN E 5 100 ? -36.612 142.073 166.583 1.00 57.90 100 GLN 1 O 1
ATOM 62933 N N . ALA E 5 101 ? -38.603 142.270 167.615 1.00 54.11 101 ALA 1 N 1
ATOM 62934 C CA . ALA E 5 101 ? -39.062 140.941 167.228 1.00 54.11 101 ALA 1 CA 1
ATOM 62935 C C . ALA E 5 101 ? -39.014 140.773 165.714 1.00 54.11 101 ALA 1 C 1
ATOM 62936 O O . ALA E 5 101 ? -39.543 141.600 164.971 1.00 54.11 101 ALA 1 O 1
ATOM 62938 N N . PHE E 5 102 ? -38.375 139.697 165.265 1.00 71.35 102 PHE 1 N 1
ATOM 62939 C CA . PHE E 5 102 ? -38.255 139.411 163.840 1.00 71.35 102 PHE 1 CA 1
ATOM 62940 C C . PHE E 5 102 ? -38.954 138.095 163.511 1.00 71.35 102 PHE 1 C 1
ATOM 62941 O O . PHE E 5 102 ? -38.566 137.036 164.005 1.00 71.35 102 PHE 1 O 1
ATOM 62949 N N . GLU E 5 103 ? -39.984 138.169 162.674 1.00 65.00 103 GLU 1 N 1
ATOM 62950 C CA . GLU E 5 103 ? -40.736 136.984 162.275 1.00 65.00 103 GLU 1 CA 1
ATOM 62951 C C . GLU E 5 103 ? -40.594 136.724 160.779 1.00 65.00 103 GLU 1 C 1
ATOM 62952 O O . GLU E 5 103 ? -40.174 137.602 160.025 1.00 65.00 103 GLU 1 O 1
ATOM 62958 N N . PHE E 5 104 ? -40.948 135.514 160.356 1.00 63.69 104 PHE 1 N 1
ATOM 62959 C CA . PHE E 5 104 ? -40.864 135.135 158.950 1.00 63.69 104 PHE 1 CA 1
ATOM 62960 C C . PHE E 5 104 ? -41.898 134.069 158.600 1.00 63.69 104 PHE 1 C 1
ATOM 62961 O O . PHE E 5 104 ? -42.524 133.485 159.485 1.00 63.69 104 PHE 1 O 1
ATOM 62969 N N . THR E 5 105 ? -42.074 133.821 157.306 1.00 53.12 105 THR 1 N 1
ATOM 62970 C CA . THR E 5 105 ? -43.034 132.827 156.837 1.00 53.12 105 THR 1 CA 1
ATOM 62971 C C . THR E 5 105 ? -42.480 132.018 155.668 1.00 53.12 105 THR 1 C 1
ATOM 62972 O O . THR E 5 105 ? -42.179 132.565 154.607 1.00 53.12 105 THR 1 O 1
ATOM 62976 N N . VAL E 5 106 ? -42.351 130.710 155.872 1.00 62.08 106 VAL 1 N 1
ATOM 62977 C CA . VAL E 5 106 ? -41.838 129.815 154.841 1.00 62.08 106 VAL 1 CA 1
ATOM 62978 C C . VAL E 5 106 ? -42.762 128.611 154.681 1.00 62.08 106 VAL 1 C 1
ATOM 62979 O O . VAL E 5 106 ? -42.895 127.796 155.594 1.00 62.08 106 VAL 1 O 1
ATOM 62983 N N . LYS E 5 107 ? -43.397 128.503 153.518 1.00 66.25 107 LYS 1 N 1
ATOM 62984 C CA . LYS E 5 107 ? -44.312 127.399 153.248 1.00 66.25 107 LYS 1 CA 1
ATOM 62985 C C . LYS E 5 107 ? -43.722 126.413 152.244 1.00 66.25 107 LYS 1 C 1
ATOM 62986 O O . LYS E 5 107 ? -42.527 126.453 151.947 1.00 66.25 107 LYS 1 O 1
ATOM 62992 N N . GLY E 5 108 ? -44.569 125.530 151.724 1.00 58.95 108 GLY 1 N 1
ATOM 62993 C CA . GLY E 5 108 ? -44.118 124.545 150.758 1.00 58.95 108 GLY 1 CA 1
ATOM 62994 C C . GLY E 5 108 ? -45.198 123.538 150.415 1.00 58.95 108 GLY 1 C 1
ATOM 62995 O O . GLY E 5 108 ? -46.302 123.593 150.956 1.00 58.95 108 GLY 1 O 1
ATOM 62996 N N . GLU E 5 109 ? -44.882 122.616 149.511 1.00 77.75 109 GLU 1 N 1
ATOM 62997 C CA . GLU E 5 109 ? -45.833 121.592 149.098 1.00 77.75 109 GLU 1 CA 1
ATOM 62998 C C . GLU E 5 109 ? -45.656 120.322 149.924 1.00 77.75 109 GLU 1 C 1
ATOM 62999 O O . GLU E 5 109 ? -44.773 120.316 150.808 1.00 77.75 109 GLU 1 O 1
#

Nearest PDB structures (foldseek):
  4u67-assembly1_Q  TM=9.094E-01  e=2.828E-13  Deinococcus radiodurans R1 = ATCC 13939 = DSM 20539
  1xbp-assembly1_R  TM=8.936E-01  e=6.807E-13  Deinococcus radiodurans
  2aar-assembly1_R  TM=8.609E-01  e=7.084E-12  Deinococcus radiodurans
  4v5d-assembly1_BX  TM=8.451E-01  e=2.291E-08  Thermus thermophilus HB8
  5zep-assembly1_U  TM=8.597E-01  e=1.159E-06  Mycolicibacterium smegmatis MC2 155

Solvent-accessible surface area: 27857 Å² total; per-residue (Å²): 86,70,77,66,46,54,56,32,22,45,56,52,51,138,30,29,57,24,23,111,154,0,19,11,15,49,52,3,31,70,180,25,61,116,111,96,8,80,70,8,22,42,124,21,59,64,44,176,7,99,31,16,55,22,92,104,30,79,32,115,169,90,221,140,45,244,193,132,16,130,156,58,65,55,18,72,3,89,5,93,3,72,147,26,133,78,44,116,59,68,18,41,58,163,76,85,43,82,160,148,74,116,146,52,110,14,126,126,48,25,72,0,27,10,58,85,46,162,70,171,67,54,84,14,103,0,61,130,33,62,52,183,77,37,79,0,25,1,109,12,17,63,64,115,52,134,61,122,123,123,92,121,56,61,76,147,60,58,134,89,124,107,60,91,35,30,103,51,50,14,44,8,31,27,96,61,164,91,56,49,68,64,183,58,118,95,127,115,141,61,67,194,132,111,72,38,10,56,107,69,10,156,104,124,154,53,69,155,33,103,105,74,102,89,92,66,9,40,128,46,23,72,13,63,98,79,57,31,21,84,22,51,44,50,65,45,15,23,84,52,77,100,100,113,73,28,172,98,3,137,166,51,38,54,49,15,56,82,13,99,52,86,105,64,175,171,67,142,202,142,177,68,132,138,129,84,84,64,81,56,61,125,23,75,154,54,65,75,142,21,72,27,28,66,17,174,109,78,216,20,138,12,22,139,91,67,109,51,54,110,76,15,18,102,21,58,52,24,111,37,119,18,47,28,50,17,70,34,88,81,32,59,42,102,101,31,84,22,68,178,142,142,58,128,120,143,107,87,47,62,54,62,103,77,91,77,74,132,74,87,41,51,112,68,73,19,69,10,120

Sequence (369 aa):
SHYDILQAPVISEKAYSAMERGVYSFWVSPKATKTEIKDAIQQAFGVRVIGISTMNVPGKRKRVGRFIGQRNDRKKAIVRLAEGQSIEALAGQPSAGSHHNDKLHFKKGDTVIVLSGKHKGQTGKVLLALPRDQKVVVEGVNVITKNVKPSMTNPQGGQEQRELALHASKVALVDPETGKATRVRKQIVDGKKVRVAVASGKTMKPSEMRNLQATDFAKEIDARKKELMELRFQAAAGQLAQPHRVRQLRREVAQLNTVKAELARKGEQNKVEFKVSVPAAEVNRAYDQVWAGLARDVRVPGFRPGKAPRKVIENRVGKGYVESQVRDRLLETHYSQGLRELGLNLVDATVDPQDVQSGQAFEFTVKGE

Radius of gyration: 30.52 Å; Cα contacts (8 Å, |Δi|>4): 498; chains: 4; bounding box: 56×81×74 Å

Foldseek 3Di:
DAQAFFDAADDDVVQLVCLQQWKGKTWGAQDDDFVVVQNRDCSNQPAHWDAWDWDWDWDWDDDDDPPGTDTDTIIMIITGHDPDSDRDCVSVD/DCQPPVDHQDDQADQAFKWAADPDPDPPFIFGWHDAGSRNAWTWTPRAKDWAWDDDDDDPDDDTDTHIDTGIDHPRTATDDDVSDGDGFDDWDDDPDPPDTFGDDPDGDD/DADPVLLVDDPPVLVVVLVVLVVVVVVQVVCVVVVNHPCPVSPVVSVVVNVVRVVSVVVVCPVVPD/DKFKDWDWDFLPPFQVVQVCVVVVCLLPDDDPVDHNPDDDDPPCCVVPVPCCGPPVVVCVVVVVCQVVVCVVPVDDDDDKDFDDDDDDPRTIDIGMIMDD

Secondary structure (DSSP, 8-state):
--EEEEE---GGGTHHHHHHHHHHHHTTS-BTTB-TT---STTHHHHTTTTSSHHHHHHHHHHHHHHHHHHHS------EE--PPPP-SSS---EEEEE-/--S-S-------SHHHHTTTTS---EE--SS--SHHHHHHHHHHHT-------------EE--SSSS--EE----EE----SS---SSSSS--/-GGGTTS-S--S--SSSBB---SSSSTT---BEEEEETTTTEEEEEEEEEE-----S-SSS------EEEEEE-S-S-BS--SSS---------SS-TTS----SSS---/--STTTTTS-SSSTGGGHHHHHHHHHHHHTTTTTT----THHHHHHHHHHHHHHTHHHHTTTTTT-

B-factor: mean 54.65, std 29.86, range [22.24, 152.78]